Protein 3L07 (pdb70)

Organism: Francisella tularensis subsp. tularensis (strain SCHU S4 / Schu 4) (NCBI:txid177416)

InterPro domains:
  IPR000672 Tetrahydrofolate dehydrogenase/cyclohydrolase [MF_01576] (1-281)
  IPR000672 Tetrahydrofolate dehydrogenase/cyclohydrolase [PR00085] (32-54)
  IPR000672 Tetrahydrofolate dehydrogenase/cyclohydrolase [PR00085] (73-100)
  IPR000672 Tetrahydrofolate dehydrogenase/cyclohydrolase [PR00085] (108-129)
  IPR000672 Tetrahydrofolate dehydrogenase/cyclohydrolase [PR00085] (154-174)
  IPR000672 Tetrahydrofolate dehydrogenase/cyclohydrolase [PR00085] (203-232)
  IPR000672 Tetrahydrofolate dehydrogenase/cyclohydrolase [PR00085] (237-253)
  IPR000672 Tetrahydrofolate dehydrogenase/cyclohydrolase [PR00085] (254-272)
  IPR020630 Tetrahydrofolate dehydrogenase/cyclohydrolase, catalytic domain [PF00763] (4-119)
  IPR020631 Tetrahydrofolate dehydrogenase/cyclohydrolase, NAD(P)-binding domain [PF02882] (139-279)
  IPR020631 Tetrahydrofolate dehydrogenase/cyclohydrolase, NAD(P)-binding domain [cd01080] (114-278)
  IPR020867 Tetrahydrofolate dehydrogenase/cyclohydrolase, conserved site [PS00766] (74-99)
  IPR020867 Tetrahydrofolate dehydrogenase/cyclohydrolase, conserved site [PS00767] (258-266)
  IPR036291 NAD(P)-binding domain superfamily [SSF51735] (121-277)
  IPR046346 Aminoacid dehydrogenase-like, N-terminal domain superfamily [SSF53223] (2-120)

B-factor: mean 20.19, std 7.36, range [2.49, 55.34]

Structure (mmCIF, N/CA/C/O backbone):
data_3L07
#
_entry.id   3L07
#
_cell.length_a   70.299
_cell.length_b   73.385
_cell.length_c   106.916
_cell.angle_alpha   90.000
_cell.angle_beta   90.000
_cell.angle_gamma   90.000
#
_symmetry.space_group_name_H-M   'P 21 21 21'
#
loop_
_entity.id
_entity.type
_entity.pdbx_description
1 polymer 'Bifunctional protein folD'
2 non-polymer 'PHOSPHATE ION'
3 non-polymer IMIDAZOLE
4 non-polymer 1,2-ETHANEDIOL
5 non-polymer 'ACETATE ION'
6 water water
#
loop_
_atom_site.group_PDB
_atom_site.id
_atom_site.type_symbol
_atom_site.label_atom_id
_atom_site.label_alt_id
_atom_site.label_comp_id
_atom_site.label_asym_id
_atom_site.label_entity_id
_atom_site.label_seq_id
_atom_site.pdbx_PDB_ins_code
_atom_site.Cartn_x
_atom_site.Cartn_y
_atom_site.Cartn_z
_atom_site.occupancy
_atom_site.B_iso_or_equiv
_atom_site.auth_seq_id
_atom_site.auth_comp_id
_atom_site.auth_asym_id
_atom_site.auth_atom_id
_atom_site.pdbx_PDB_model_num
ATOM 1 N N . ALA A 1 3 ? 49.974 -29.095 -19.369 1.00 31.80 0 ALA A N 1
ATOM 2 C CA . ALA A 1 3 ? 49.302 -30.091 -20.260 1.00 32.06 0 ALA A CA 1
ATOM 3 C C . ALA A 1 3 ? 48.300 -29.383 -21.235 1.00 31.29 0 ALA A C 1
ATOM 4 O O . ALA A 1 3 ? 47.417 -30.009 -21.821 1.00 31.81 0 ALA A O 1
ATOM 6 N N . MET A 1 4 ? 48.520 -28.093 -21.459 1.00 30.17 1 MET A N 1
ATOM 7 C CA . MET A 1 4 ? 47.562 -27.221 -22.145 1.00 29.59 1 MET A CA 1
ATOM 8 C C . MET A 1 4 ? 47.294 -27.577 -23.610 1.00 27.92 1 MET A C 1
ATOM 9 O O . MET A 1 4 ? 48.235 -27.799 -24.394 1.00 27.58 1 MET A O 1
ATOM 14 N N . ILE A 1 5 ? 46.021 -27.597 -23.997 1.00 25.64 2 ILE A N 1
ATOM 15 C CA . ILE A 1 5 ? 45.638 -27.823 -25.405 1.00 25.16 2 ILE A CA 1
ATOM 16 C C . ILE A 1 5 ? 45.308 -26.516 -26.144 1.00 23.82 2 ILE A C 1
ATOM 17 O O . ILE A 1 5 ? 44.505 -25.703 -25.666 1.00 21.53 2 ILE A O 1
ATOM 22 N N . LEU A 1 6 ? 45.937 -26.335 -27.305 1.00 22.09 3 LEU A N 1
ATOM 23 C CA . LEU A 1 6 ? 45.624 -25.278 -28.223 1.00 21.22 3 LEU A CA 1
ATOM 24 C C . LEU A 1 6 ? 44.445 -25.752 -29.046 1.00 20.84 3 LEU A C 1
ATOM 25 O O . LEU A 1 6 ? 44.570 -26.723 -29.767 1.00 19.78 3 LEU A O 1
ATOM 30 N N . ILE A 1 7 ? 43.316 -25.072 -28.913 1.00 18.71 4 ILE A N 1
ATOM 31 C CA . ILE A 1 7 ? 42.124 -25.367 -29.727 1.00 19.05 4 ILE A CA 1
ATOM 32 C C . ILE A 1 7 ? 42.357 -24.695 -31.077 1.00 19.31 4 ILE A C 1
ATOM 33 O O . ILE A 1 7 ? 42.159 -23.485 -31.254 1.00 20.53 4 ILE A O 1
ATOM 38 N N . ASP A 1 8 ? 42.850 -25.476 -32.013 1.00 18.84 5 ASP A N 1
ATOM 39 C CA . ASP A 1 8 ? 43.393 -24.958 -33.278 1.00 20.08 5 ASP A CA 1
ATOM 40 C C . ASP A 1 8 ? 42.328 -24.943 -34.351 1.00 20.08 5 ASP A C 1
ATOM 41 O O . ASP A 1 8 ? 42.054 -25.958 -34.961 1.00 21.46 5 ASP A O 1
ATOM 46 N N . GLY A 1 9 ? 41.802 -23.769 -34.644 1.00 19.09 6 GLY A N 1
ATOM 47 C CA . GLY A 1 9 ? 40.739 -23.631 -35.657 1.00 18.82 6 GLY A CA 1
ATOM 48 C C . GLY A 1 9 ? 41.188 -23.837 -37.068 1.00 18.98 6 GLY A C 1
ATOM 49 O O . GLY A 1 9 ? 40.434 -24.359 -37.878 1.00 18.99 6 GLY A O 1
ATOM 50 N N . LYS A 1 10 ? 42.426 -23.446 -37.384 1.00 19.20 7 LYS A N 1
ATOM 51 C CA A LYS A 1 10 ? 42.927 -23.628 -38.738 0.60 19.85 7 LYS A CA 1
ATOM 52 C CA B LYS A 1 10 ? 42.962 -23.615 -38.719 0.40 19.27 7 LYS A CA 1
ATOM 53 C C . LYS A 1 10 ? 43.000 -25.102 -39.093 1.00 19.21 7 LYS A C 1
ATOM 54 O O . LYS A 1 10 ? 42.487 -25.505 -40.144 1.00 20.16 7 LYS A O 1
ATOM 65 N N . SER A 1 11 ? 43.595 -25.917 -38.238 1.00 18.64 8 SER A N 1
ATOM 66 C CA . SER A 1 11 ? 43.691 -27.350 -38.544 1.00 18.76 8 SER A CA 1
ATOM 67 C C . SER A 1 11 ? 42.281 -28.002 -38.506 1.00 18.71 8 SER A C 1
ATOM 68 O O . SER A 1 11 ? 41.966 -28.863 -39.319 1.00 17.17 8 SER A O 1
ATOM 71 N N . LEU A 1 12 ? 41.447 -27.596 -37.549 1.00 17.46 9 LEU A N 1
ATOM 72 C CA . LEU A 1 12 ? 40.128 -28.191 -37.440 1.00 17.01 9 LEU A CA 1
ATOM 73 C C . LEU A 1 12 ? 39.292 -27.839 -38.662 1.00 16.13 9 LEU A C 1
ATOM 74 O O . LEU A 1 12 ? 38.569 -28.709 -39.172 1.00 16.69 9 LEU A O 1
ATOM 79 N N . SER A 1 13 ? 39.358 -26.573 -39.119 1.00 15.66 10 SER A N 1
ATOM 80 C CA A SER A 1 13 ? 38.621 -26.136 -40.308 0.60 16.52 10 SER A CA 1
ATOM 81 C CA B SER A 1 13 ? 38.598 -26.151 -40.309 0.40 16.22 10 SER A CA 1
ATOM 82 C C . SER A 1 13 ? 39.008 -26.962 -41.530 1.00 16.41 10 SER A C 1
ATOM 83 O O . SER A 1 13 ? 38.155 -27.381 -42.327 1.00 15.65 10 SER A O 1
ATOM 88 N N . LYS A 1 14 ? 40.292 -27.244 -41.665 1.00 16.57 11 LYS A N 1
ATOM 89 C CA . LYS A 1 14 ? 40.770 -28.005 -42.843 1.00 16.44 11 LYS A CA 1
ATOM 90 C C . LYS A 1 14 ? 40.176 -29.409 -42.871 1.00 16.80 11 LYS A C 1
ATOM 91 O O . LYS A 1 14 ? 39.704 -29.858 -43.908 1.00 14.58 11 LYS A O 1
ATOM 97 N N . ASP A 1 15 ? 40.171 -30.059 -41.707 1.00 16.91 12 ASP A N 1
ATOM 98 C CA . ASP A 1 15 ? 39.640 -31.389 -41.512 1.00 17.26 12 ASP A CA 1
ATOM 99 C C . ASP A 1 15 ? 38.155 -31.364 -41.754 1.00 15.99 12 ASP A C 1
ATOM 100 O O . ASP A 1 15 ? 37.629 -32.211 -42.454 1.00 16.55 12 ASP A O 1
ATOM 105 N N . LEU A 1 16 ? 37.464 -30.398 -41.156 1.00 14.76 13 LEU A N 1
ATOM 106 C CA . LEU A 1 16 ? 36.015 -30.329 -41.353 1.00 14.27 13 LEU A CA 1
ATOM 107 C C . LEU A 1 16 ? 35.618 -30.083 -42.791 1.00 14.48 13 LEU A C 1
ATOM 108 O O . LEU A 1 16 ? 34.590 -30.605 -43.255 1.00 14.59 13 LEU A O 1
ATOM 113 N N . LYS A 1 17 ? 36.407 -29.307 -43.521 1.00 14.02 14 LYS A N 1
ATOM 114 C CA . LYS A 1 17 ? 36.066 -29.075 -44.921 1.00 15.69 14 LYS A CA 1
ATOM 115 C C . LYS A 1 17 ? 36.298 -30.347 -45.765 1.00 16.24 14 LYS A C 1
ATOM 116 O O . LYS A 1 17 ? 35.532 -30.661 -46.689 1.00 15.96 14 LYS A O 1
ATOM 122 N N . GLU A 1 18 ? 37.343 -31.099 -45.447 1.00 16.09 15 GLU A N 1
ATOM 123 C CA . GLU A 1 18 ? 37.542 -32.381 -46.118 1.00 17.58 15 GLU A CA 1
ATOM 124 C C . GLU A 1 18 ? 36.366 -33.351 -45.884 1.00 17.27 15 GLU A C 1
ATOM 125 O O . GLU A 1 18 ? 35.924 -34.011 -46.838 1.00 17.07 15 GLU A O 1
ATOM 131 N N . ARG A 1 19 ? 35.856 -33.401 -44.647 1.00 16.97 16 ARG A N 1
ATOM 132 C CA . ARG A 1 19 ? 34.722 -34.290 -44.285 1.00 18.15 16 ARG A CA 1
ATOM 133 C C . ARG A 1 19 ? 33.476 -33.848 -45.038 1.00 17.59 16 ARG A C 1
ATOM 134 O O . ARG A 1 19 ? 32.789 -34.663 -45.636 1.00 17.29 16 ARG A O 1
ATOM 142 N N . LEU A 1 20 ? 33.229 -32.536 -45.042 1.00 15.73 17 LEU A N 1
ATOM 143 C CA . LEU A 1 20 ? 32.101 -31.959 -45.787 1.00 15.38 17 LEU A CA 1
ATOM 144 C C . LEU A 1 20 ? 32.184 -32.230 -47.294 1.00 14.88 17 LEU A C 1
ATOM 145 O O . LEU A 1 20 ? 31.193 -32.596 -47.898 1.00 15.91 17 LEU A O 1
ATOM 150 N N . ALA A 1 21 ? 33.357 -32.065 -47.881 1.00 14.52 18 ALA A N 1
ATOM 151 C CA . ALA A 1 21 ? 33.520 -32.283 -49.311 1.00 14.72 18 ALA A CA 1
ATOM 152 C C . ALA A 1 21 ? 33.080 -33.720 -49.675 1.00 15.36 18 ALA A C 1
ATOM 153 O O . ALA A 1 21 ? 32.419 -33.944 -50.706 1.00 16.05 18 ALA A O 1
ATOM 155 N N . THR A 1 22 ? 33.394 -34.690 -48.825 1.00 15.17 19 THR A N 1
ATOM 156 C CA . THR A 1 22 ? 32.981 -36.051 -49.098 1.00 16.44 19 THR A CA 1
ATOM 157 C C . THR A 1 22 ? 31.470 -36.213 -48.973 1.00 16.18 19 THR A C 1
ATOM 158 O O . THR A 1 22 ? 30.871 -36.897 -49.806 1.00 16.94 19 THR A O 1
ATOM 162 N N . GLN A 1 23 ? 30.886 -35.626 -47.927 1.00 15.16 20 GLN A N 1
ATOM 163 C CA . GLN A 1 23 ? 29.436 -35.666 -47.701 1.00 16.53 20 GLN A CA 1
ATOM 164 C C . GLN A 1 23 ? 28.672 -35.036 -48.879 1.00 15.72 20 GLN A C 1
ATOM 165 O O . GLN A 1 23 ? 27.650 -35.577 -49.333 1.00 15.72 20 GLN A O 1
ATOM 171 N N . VAL A 1 24 ? 29.190 -33.920 -49.382 1.00 14.26 21 VAL A N 1
ATOM 172 C CA . VAL A 1 24 ? 28.564 -33.218 -50.494 1.00 15.04 21 VAL A CA 1
ATOM 173 C C . VAL A 1 24 ? 28.630 -34.061 -51.775 1.00 15.04 21 VAL A C 1
ATOM 174 O O . VAL A 1 24 ? 27.665 -34.124 -52.535 1.00 14.36 21 VAL A O 1
ATOM 178 N N . GLN A 1 25 ? 29.756 -34.707 -51.996 1.00 15.95 22 GLN A N 1
ATOM 179 C CA . GLN A 1 25 ? 29.889 -35.609 -53.133 1.00 17.01 22 GLN A CA 1
ATOM 180 C C . GLN A 1 25 ? 28.936 -36.792 -52.981 1.00 17.63 22 GLN A C 1
ATOM 181 O O . GLN A 1 25 ? 28.225 -37.107 -53.903 1.00 16.72 22 GLN A O 1
ATOM 187 N N . GLU A 1 26 ? 28.834 -37.383 -51.792 1.00 18.70 23 GLU A N 1
ATOM 188 C CA . GLU A 1 26 ? 27.908 -38.519 -51.628 1.00 19.67 23 GLU A CA 1
ATOM 189 C C . GLU A 1 26 ? 26.484 -38.076 -51.937 1.00 19.91 23 GLU A C 1
ATOM 190 O O . GLU A 1 26 ? 25.752 -38.769 -52.663 1.00 17.36 23 GLU A O 1
ATOM 196 N N . TYR A 1 27 ? 26.102 -36.890 -51.434 1.00 19.45 24 TYR A N 1
ATOM 197 C CA . TYR A 1 27 ? 24.735 -36.388 -51.629 1.00 20.40 24 TYR A CA 1
ATOM 198 C C . TYR A 1 27 ? 24.421 -36.164 -53.104 1.00 19.97 24 TYR A C 1
ATOM 199 O O . TYR A 1 27 ? 23.321 -36.520 -53.588 1.00 20.59 24 TYR A O 1
ATOM 208 N N . LYS A 1 28 ? 25.390 -35.614 -53.813 1.00 18.06 25 LYS A N 1
ATOM 209 C CA . LYS A 1 28 ? 25.267 -35.381 -55.232 1.00 18.52 25 LYS A CA 1
ATOM 210 C C . LYS A 1 28 ? 25.128 -36.700 -56.019 1.00 17.64 25 LYS A C 1
ATOM 211 O O . LYS A 1 28 ? 24.399 -36.752 -56.977 1.00 17.12 25 LYS A O 1
ATOM 217 N N . HIS A 1 29 ? 25.830 -37.742 -55.588 1.00 16.03 26 HIS A N 1
ATOM 218 C CA . HIS A 1 29 ? 25.712 -39.055 -56.227 1.00 17.60 26 HIS A CA 1
ATOM 219 C C . HIS A 1 29 ? 24.336 -39.616 -56.118 1.00 18.43 26 HIS A C 1
ATOM 220 O O . HIS A 1 29 ? 23.854 -40.247 -57.025 1.00 17.64 26 HIS A O 1
ATOM 227 N N . HIS A 1 30 ? 23.690 -39.375 -54.997 1.00 19.65 27 HIS A N 1
ATOM 228 C CA . HIS A 1 30 ? 22.430 -40.011 -54.753 1.00 20.95 27 HIS A CA 1
ATOM 229 C C . HIS A 1 30 ? 21.315 -39.184 -55.330 1.00 21.54 27 HIS A C 1
ATOM 230 O O . HIS A 1 30 ? 20.370 -39.755 -55.832 1.00 22.81 27 HIS A O 1
ATOM 237 N N . THR A 1 31 ? 21.455 -37.861 -55.338 1.00 20.97 28 THR A N 1
ATOM 238 C CA . THR A 1 31 ? 20.352 -36.962 -55.692 1.00 21.06 28 THR A CA 1
ATOM 239 C C . THR A 1 31 ? 20.580 -36.065 -56.901 1.00 20.92 28 THR A C 1
ATOM 240 O O . THR A 1 31 ? 19.656 -35.381 -57.348 1.00 21.17 28 THR A O 1
ATOM 244 N N . ALA A 1 32 ? 21.805 -36.048 -57.415 1.00 20.55 29 ALA A N 1
ATOM 245 C CA . ALA A 1 32 ? 22.205 -35.107 -58.465 1.00 22.08 29 ALA A CA 1
ATOM 246 C C . ALA A 1 32 ? 22.098 -33.617 -58.045 1.00 22.39 29 ALA A C 1
ATOM 247 O O . ALA A 1 32 ? 22.218 -32.721 -58.908 1.00 22.59 29 ALA A O 1
ATOM 249 N N . ILE A 1 33 ? 21.917 -33.356 -56.738 1.00 22.74 30 ILE A N 1
ATOM 250 C CA . ILE A 1 33 ? 21.851 -31.967 -56.231 1.00 22.63 30 ILE A CA 1
ATOM 251 C C . ILE A 1 33 ? 23.217 -31.563 -55.672 1.00 21.77 30 ILE A C 1
ATOM 252 O O . ILE A 1 33 ? 23.840 -32.315 -54.867 1.00 20.50 30 ILE A O 1
ATOM 257 N N . THR A 1 34 ? 23.676 -30.402 -56.131 1.00 19.64 31 THR A N 1
ATOM 258 C CA . THR A 1 34 ? 24.856 -29.752 -55.594 1.00 20.34 31 THR A CA 1
ATOM 259 C C . THR A 1 34 ? 24.393 -28.472 -54.827 1.00 18.42 31 THR A C 1
ATOM 260 O O . THR A 1 34 ? 23.686 -27.635 -55.386 1.00 18.54 31 THR A O 1
ATOM 264 N N . PRO A 1 35 ? 24.762 -28.341 -53.549 1.00 18.11 32 PRO A N 1
ATOM 265 C CA . PRO A 1 35 ? 24.272 -27.104 -52.870 1.00 17.06 32 PRO A CA 1
ATOM 266 C C . PRO A 1 35 ? 24.691 -25.794 -53.560 1.00 16.96 32 PRO A C 1
ATOM 267 O O . PRO A 1 35 ? 25.797 -25.701 -54.096 1.00 16.61 32 PRO A O 1
ATOM 271 N N . LYS A 1 36 ? 23.820 -24.784 -53.532 1.00 17.20 33 LYS A N 1
ATOM 272 C CA . LYS A 1 36 ? 24.117 -23.452 -54.065 1.00 17.11 33 LYS A CA 1
ATOM 273 C C . LYS A 1 36 ? 23.855 -22.323 -53.069 1.00 17.04 33 LYS A C 1
ATOM 274 O O . LYS A 1 36 ? 22.730 -22.148 -52.553 1.00 18.12 33 LYS A O 1
ATOM 280 N N . LEU A 1 37 ? 24.912 -21.575 -52.817 1.00 17.50 34 LEU A N 1
ATOM 281 C CA . LEU A 1 37 ? 24.887 -20.334 -52.027 1.00 16.47 34 LEU A CA 1
ATOM 282 C C . LEU A 1 37 ? 24.894 -19.096 -52.919 1.00 16.59 34 LEU A C 1
ATOM 283 O O . LEU A 1 37 ? 25.805 -18.933 -53.766 1.00 15.11 34 LEU A O 1
ATOM 288 N N . VAL A 1 38 ? 23.912 -18.209 -52.709 1.00 16.50 35 VAL A N 1
ATOM 289 C CA . VAL A 1 38 ? 23.945 -16.853 -53.299 1.00 16.13 35 VAL A CA 1
ATOM 290 C C . VAL A 1 38 ? 24.295 -15.803 -52.234 1.00 16.64 35 VAL A C 1
ATOM 291 O O . VAL A 1 38 ? 23.617 -15.694 -51.199 1.00 15.60 35 VAL A O 1
ATOM 295 N N . ALA A 1 39 ? 25.368 -15.069 -52.480 1.00 15.69 36 ALA A N 1
ATOM 296 C CA . ALA A 1 39 ? 25.814 -13.948 -51.623 1.00 16.64 36 ALA A CA 1
ATOM 297 C C . ALA A 1 39 ? 25.617 -12.583 -52.300 1.00 17.01 36 ALA A C 1
ATOM 298 O O . ALA A 1 39 ? 26.118 -12.387 -53.418 1.00 18.41 36 ALA A O 1
ATOM 300 N N . ILE A 1 40 ? 24.935 -11.663 -51.605 1.00 16.67 37 ILE A N 1
ATOM 301 C CA . ILE A 1 40 ? 24.706 -10.273 -52.054 1.00 16.40 37 ILE A CA 1
ATOM 302 C C . ILE A 1 40 ? 25.654 -9.325 -51.300 1.00 17.27 37 ILE A C 1
ATOM 303 O O . ILE A 1 40 ? 25.725 -9.390 -50.076 1.00 17.81 37 ILE A O 1
ATOM 308 N N . ILE A 1 41 ? 26.363 -8.469 -52.050 1.00 16.75 38 ILE A N 1
ATOM 309 C CA . ILE A 1 41 ? 27.206 -7.408 -51.492 1.00 16.33 38 ILE A CA 1
ATOM 310 C C . ILE A 1 41 ? 26.724 -6.067 -52.087 1.00 16.57 38 ILE A C 1
ATOM 311 O O . ILE A 1 41 ? 26.544 -5.955 -53.284 1.00 16.10 38 ILE A O 1
ATOM 316 N N . VAL A 1 42 ? 26.426 -5.103 -51.206 1.00 16.33 39 VAL A N 1
ATOM 317 C CA . VAL A 1 42 ? 25.952 -3.782 -51.581 1.00 16.00 39 VAL A CA 1
ATOM 318 C C . VAL A 1 42 ? 27.166 -2.852 -51.380 1.00 17.30 39 VAL A C 1
ATOM 319 O O . VAL A 1 42 ? 27.691 -2.706 -50.274 1.00 15.65 39 VAL A O 1
ATOM 323 N N . GLY A 1 43 ? 27.628 -2.254 -52.467 1.00 18.75 40 GLY A N 1
ATOM 324 C CA . GLY A 1 43 ? 28.732 -1.309 -52.406 1.00 20.30 40 GLY A CA 1
ATOM 325 C C . GLY A 1 43 ? 30.079 -1.952 -52.534 1.00 22.22 40 GLY A C 1
ATOM 326 O O . GLY A 1 43 ? 30.189 -3.066 -53.030 1.00 23.27 40 GLY A O 1
ATOM 327 N N . ASN A 1 44 ? 31.102 -1.264 -52.037 1.00 24.06 41 ASN A N 1
ATOM 328 C CA A ASN A 1 44 ? 32.493 -1.602 -52.320 0.60 25.27 41 ASN A CA 1
ATOM 329 C CA B ASN A 1 44 ? 32.491 -1.635 -52.314 0.40 25.04 41 ASN A CA 1
ATOM 330 C C . ASN A 1 44 ? 33.406 -1.601 -51.076 1.00 25.64 41 ASN A C 1
ATOM 331 O O . ASN A 1 44 ? 34.620 -1.418 -51.185 1.00 26.39 41 ASN A O 1
ATOM 340 N N . ASP A 1 45 ? 32.847 -1.798 -49.891 1.00 26.06 42 ASP A N 1
ATOM 341 C CA . ASP A 1 45 ? 33.699 -1.841 -48.697 1.00 26.33 42 ASP A CA 1
ATOM 342 C C . ASP A 1 45 ? 34.801 -2.919 -48.922 1.00 26.50 42 ASP A C 1
ATOM 343 O O . ASP A 1 45 ? 34.502 -4.080 -49.179 1.00 24.37 42 ASP A O 1
ATOM 348 N N . PRO A 1 46 ? 36.094 -2.533 -48.863 1.00 27.28 43 PRO A N 1
ATOM 349 C CA . PRO A 1 46 ? 37.108 -3.556 -49.226 1.00 27.51 43 PRO A CA 1
ATOM 350 C C . PRO A 1 46 ? 37.125 -4.801 -48.285 1.00 27.68 43 PRO A C 1
ATOM 351 O O . PRO A 1 46 ? 37.412 -5.931 -48.744 1.00 27.95 43 PRO A O 1
ATOM 355 N N . ALA A 1 47 ? 36.800 -4.605 -47.010 1.00 26.85 44 ALA A N 1
ATOM 356 C CA . ALA A 1 47 ? 36.785 -5.711 -46.055 1.00 27.08 44 ALA A CA 1
ATOM 357 C C . ALA A 1 47 ? 35.634 -6.656 -46.419 1.00 27.13 44 ALA A C 1
ATOM 358 O O . ALA A 1 47 ? 35.801 -7.893 -46.407 1.00 27.10 44 ALA A O 1
ATOM 360 N N . SER A 1 48 ? 34.479 -6.068 -46.753 1.00 25.36 45 SER A N 1
ATOM 361 C CA . SER A 1 48 ? 33.326 -6.842 -47.218 1.00 25.33 45 SER A CA 1
ATOM 362 C C . SER A 1 48 ? 33.662 -7.629 -48.460 1.00 24.60 45 SER A C 1
ATOM 363 O O . SER A 1 48 ? 33.228 -8.765 -48.625 1.00 24.21 45 SER A O 1
ATOM 366 N N . LYS A 1 49 ? 34.412 -7.021 -49.366 1.00 24.56 46 LYS A N 1
ATOM 367 C CA . LYS A 1 49 ? 34.780 -7.716 -50.581 1.00 24.32 46 LYS A CA 1
ATOM 368 C C . LYS A 1 49 ? 35.711 -8.910 -50.318 1.00 23.45 46 LYS A C 1
ATOM 369 O O . LYS A 1 49 ? 35.586 -9.972 -50.928 1.00 22.22 46 LYS A O 1
ATOM 375 N N . THR A 1 50 ? 36.610 -8.731 -49.365 1.00 23.28 47 THR A N 1
ATOM 376 C CA . THR A 1 50 ? 37.535 -9.768 -48.978 1.00 24.28 47 THR A CA 1
ATOM 377 C C . THR A 1 50 ? 36.780 -10.946 -48.325 1.00 22.94 47 THR A C 1
ATOM 378 O O . THR A 1 50 ? 37.038 -12.109 -48.640 1.00 22.72 47 THR A O 1
ATOM 382 N N . TYR A 1 51 ? 35.821 -10.637 -47.471 1.00 23.49 48 TYR A N 1
ATOM 383 C CA . TYR A 1 51 ? 35.024 -11.668 -46.828 1.00 23.61 48 TYR A CA 1
ATOM 384 C C . TYR A 1 51 ? 34.235 -12.476 -47.842 1.00 22.50 48 TYR A C 1
ATOM 385 O O . TYR A 1 51 ? 34.127 -13.674 -47.725 1.00 20.61 48 TYR A O 1
ATOM 394 N N . VAL A 1 52 ? 33.607 -11.787 -48.783 1.00 22.18 49 VAL A N 1
ATOM 395 C CA . VAL A 1 52 ? 32.822 -12.478 -49.773 1.00 21.98 49 VAL A CA 1
ATOM 396 C C . VAL A 1 52 ? 33.746 -13.336 -50.639 1.00 21.68 49 VAL A C 1
ATOM 397 O O . VAL A 1 52 ? 33.392 -14.466 -50.961 1.00 20.20 49 VAL A O 1
ATOM 401 N N . ALA A 1 53 ? 34.943 -12.845 -50.948 1.00 19.73 50 ALA A N 1
ATOM 402 C CA . ALA A 1 53 ? 35.870 -13.639 -51.742 1.00 19.82 50 ALA A CA 1
ATOM 403 C C . ALA A 1 53 ? 36.291 -14.895 -50.962 1.00 20.08 50 ALA A C 1
ATOM 404 O O . ALA A 1 53 ? 36.408 -15.973 -51.547 1.00 19.19 50 ALA A O 1
ATOM 406 N N . SER A 1 54 ? 36.521 -14.757 -49.658 1.00 20.04 51 SER A N 1
ATOM 407 C CA . SER A 1 54 ? 36.816 -15.924 -48.841 1.00 20.44 51 SER A CA 1
ATOM 408 C C . SER A 1 54 ? 35.645 -16.905 -48.815 1.00 19.14 51 SER A C 1
ATOM 409 O O . SER A 1 54 ? 35.869 -18.106 -48.844 1.00 17.78 51 SER A O 1
ATOM 412 N N . LYS A 1 55 ? 34.402 -16.434 -48.818 1.00 17.87 52 LYS A N 1
ATOM 413 C CA . LYS A 1 55 ? 33.276 -17.398 -48.796 1.00 17.47 52 LYS A CA 1
ATOM 414 C C . LYS A 1 55 ? 33.160 -18.178 -50.147 1.00 17.12 52 LYS A C 1
ATOM 415 O O . LYS A 1 55 ? 32.855 -19.350 -50.159 1.00 16.19 52 LYS A O 1
ATOM 421 N N . GLU A 1 56 ? 33.446 -17.523 -51.259 1.00 17.65 53 GLU A N 1
ATOM 422 C CA . GLU A 1 56 ? 33.459 -18.201 -52.570 1.00 18.74 53 GLU A CA 1
ATOM 423 C C . GLU A 1 56 ? 34.560 -19.227 -52.651 1.00 18.44 53 GLU A C 1
ATOM 424 O O . GLU A 1 56 ? 34.368 -20.312 -53.203 1.00 19.23 53 GLU A O 1
ATOM 430 N N . LYS A 1 57 ? 35.732 -18.866 -52.143 1.00 17.59 54 LYS A N 1
ATOM 431 C CA . LYS A 1 57 ? 36.854 -19.816 -52.169 1.00 19.05 54 LYS A CA 1
ATOM 432 C C . LYS A 1 57 ? 36.515 -21.076 -51.365 1.00 17.54 54 LYS A C 1
ATOM 433 O O . LYS A 1 57 ? 36.719 -22.204 -51.823 1.00 15.80 54 LYS A O 1
ATOM 439 N N . ALA A 1 58 ? 35.963 -20.853 -50.171 1.00 16.51 55 ALA A N 1
ATOM 440 C CA . ALA A 1 58 ? 35.605 -21.936 -49.291 1.00 16.35 55 ALA A CA 1
ATOM 441 C C . ALA A 1 58 ? 34.535 -22.832 -49.926 1.00 15.54 55 ALA A C 1
ATOM 442 O O . ALA A 1 58 ? 34.617 -24.037 -49.792 1.00 14.43 55 ALA A O 1
ATOM 444 N N . CYS A 1 59 ? 33.530 -22.249 -50.589 1.00 15.50 56 CYS A N 1
ATOM 445 C CA . CYS A 1 59 ? 32.547 -23.062 -51.324 1.00 14.59 56 CYS A CA 1
ATOM 446 C C . CYS A 1 59 ? 33.260 -23.972 -52.365 1.00 16.25 56 CYS A C 1
ATOM 447 O O . CYS A 1 59 ? 32.988 -25.182 -52.454 1.00 13.79 56 CYS A O 1
ATOM 450 N N . ALA A 1 60 ? 34.158 -23.374 -53.132 1.00 16.42 57 ALA A N 1
ATOM 451 C CA . ALA A 1 60 ? 34.846 -24.124 -54.219 1.00 17.73 57 ALA A CA 1
ATOM 452 C C . ALA A 1 60 ? 35.664 -25.271 -53.659 1.00 18.40 57 ALA A C 1
ATOM 453 O O . ALA A 1 60 ? 35.759 -26.320 -54.285 1.00 19.35 57 ALA A O 1
ATOM 455 N N . GLN A 1 61 ? 36.232 -25.078 -52.477 1.00 18.98 58 GLN A N 1
ATOM 456 C CA . GLN A 1 61 ? 37.020 -26.093 -51.805 1.00 19.71 58 GLN A CA 1
ATOM 457 C C . GLN A 1 61 ? 36.208 -27.300 -51.435 1.00 19.01 58 GLN A C 1
ATOM 458 O O . GLN A 1 61 ? 36.779 -28.384 -51.428 1.00 19.66 58 GLN A O 1
ATOM 464 N N . VAL A 1 62 ? 34.912 -27.140 -51.132 1.00 16.61 59 VAL A N 1
ATOM 465 C CA . VAL A 1 62 ? 34.114 -28.303 -50.752 1.00 15.66 59 VAL A CA 1
ATOM 466 C C . VAL A 1 62 ? 33.096 -28.779 -51.808 1.00 15.26 59 VAL A C 1
ATOM 467 O O . VAL A 1 62 ? 32.278 -29.642 -51.519 1.00 16.45 59 VAL A O 1
ATOM 471 N N . GLY A 1 63 ? 33.113 -28.183 -52.993 1.00 15.95 60 GLY A N 1
ATOM 472 C CA . GLY A 1 63 ? 32.218 -28.560 -54.083 1.00 15.93 60 GLY A CA 1
ATOM 473 C C . GLY A 1 63 ? 30.825 -27.974 -54.039 1.00 15.64 60 GLY A C 1
ATOM 474 O O . GLY A 1 63 ? 29.890 -28.530 -54.613 1.00 15.35 60 GLY A O 1
ATOM 475 N N . ILE A 1 64 ? 30.667 -26.869 -53.327 1.00 15.52 61 ILE A N 1
ATOM 476 C CA . ILE A 1 64 ? 29.418 -26.148 -53.273 1.00 15.56 61 ILE A CA 1
ATOM 477 C C . ILE A 1 64 ? 29.461 -25.031 -54.306 1.00 15.92 61 ILE A C 1
ATOM 478 O O . ILE A 1 64 ? 30.475 -24.397 -54.462 1.00 16.25 61 ILE A O 1
ATOM 483 N N . ASP A 1 65 ? 28.352 -24.837 -55.026 1.00 16.77 62 ASP A N 1
ATOM 484 C CA . ASP A 1 65 ? 28.240 -23.775 -55.981 1.00 18.61 62 ASP A CA 1
ATOM 485 C C . ASP A 1 65 ? 27.977 -22.461 -55.283 1.00 18.27 62 ASP A C 1
ATOM 486 O O . ASP A 1 65 ? 27.256 -22.412 -54.273 1.00 16.62 62 ASP A O 1
ATOM 491 N N . SER A 1 66 ? 28.589 -21.398 -55.796 1.00 17.97 63 SER A N 1
ATOM 492 C CA . SER A 1 66 ? 28.337 -20.072 -55.249 1.00 19.04 63 SER A CA 1
ATOM 493 C C . SER A 1 66 ? 28.099 -19.051 -56.367 1.00 19.37 63 SER A C 1
ATOM 494 O O . SER A 1 66 ? 28.600 -19.218 -57.500 1.00 18.32 63 SER A O 1
ATOM 497 N N . GLN A 1 67 ? 27.299 -18.038 -56.068 1.00 17.01 64 GLN A N 1
ATOM 498 C CA . GLN A 1 67 ? 27.114 -16.918 -56.987 1.00 17.82 64 GLN A CA 1
ATOM 499 C C . GLN A 1 67 ? 27.080 -15.647 -56.127 1.00 17.55 64 GLN A C 1
ATOM 500 O O . GLN A 1 67 ? 26.454 -15.639 -55.044 1.00 17.30 64 GLN A O 1
ATOM 506 N N . VAL A 1 68 ? 27.855 -14.640 -56.551 1.00 16.56 65 VAL A N 1
ATOM 507 C CA . VAL A 1 68 ? 27.896 -13.327 -55.916 1.00 15.75 65 VAL A CA 1
ATOM 508 C C . VAL A 1 68 ? 27.164 -12.279 -56.751 1.00 16.22 65 VAL A C 1
ATOM 509 O O . VAL A 1 68 ? 27.464 -12.117 -57.945 1.00 15.80 65 VAL A O 1
ATOM 513 N N . ILE A 1 69 ? 26.211 -11.568 -56.136 1.00 15.99 66 ILE A N 1
ATOM 514 C CA . ILE A 1 69 ? 25.484 -10.468 -56.846 1.00 16.30 66 ILE A CA 1
ATOM 515 C C . ILE A 1 69 ? 25.939 -9.172 -56.223 1.00 16.39 66 ILE A C 1
ATOM 516 O O . ILE A 1 69 ? 25.725 -8.981 -55.040 1.00 14.67 66 ILE A O 1
ATOM 521 N N . THR A 1 70 ? 26.619 -8.315 -56.991 1.00 16.79 67 THR A N 1
ATOM 522 C CA A THR A 1 70 ? 27.159 -7.059 -56.482 0.60 17.75 67 THR A CA 1
ATOM 523 C CA B THR A 1 70 ? 27.157 -7.053 -56.459 0.40 16.94 67 THR A CA 1
ATOM 524 C C . THR A 1 70 ? 26.204 -5.916 -56.839 1.00 17.99 67 THR A C 1
ATOM 525 O O . THR A 1 70 ? 25.922 -5.715 -57.980 1.00 18.33 67 THR A O 1
ATOM 532 N N . LEU A 1 71 ? 25.694 -5.182 -55.868 1.00 18.12 68 LEU A N 1
ATOM 533 C CA . LEU A 1 71 ? 24.800 -4.053 -56.177 1.00 18.34 68 LEU A CA 1
ATOM 534 C C . LEU A 1 71 ? 25.566 -2.801 -55.769 1.00 18.03 68 LEU A C 1
ATOM 535 O O . LEU A 1 71 ? 26.413 -2.868 -54.856 1.00 18.65 68 LEU A O 1
ATOM 540 N N . PRO A 1 72 ? 25.252 -1.671 -56.394 1.00 17.16 69 PRO A N 1
ATOM 541 C CA . PRO A 1 72 ? 25.905 -0.418 -56.034 1.00 16.32 69 PRO A CA 1
ATOM 542 C C . PRO A 1 72 ? 25.470 0.116 -54.681 1.00 15.23 69 PRO A C 1
ATOM 543 O O . PRO A 1 72 ? 24.388 -0.212 -54.166 1.00 13.82 69 PRO A O 1
ATOM 547 N N . GLU A 1 73 ? 26.296 0.981 -54.144 1.00 15.06 70 GLU A N 1
ATOM 548 C CA . GLU A 1 73 ? 26.078 1.505 -52.789 1.00 17.86 70 GLU A CA 1
ATOM 549 C C . GLU A 1 73 ? 24.735 2.212 -52.544 1.00 16.27 70 GLU A C 1
ATOM 550 O O . GLU A 1 73 ? 24.215 2.132 -51.483 1.00 18.10 70 GLU A O 1
ATOM 556 N N . HIS A 1 74 ? 24.185 2.914 -53.521 1.00 16.11 71 HIS A N 1
ATOM 557 C CA . HIS A 1 74 ? 22.919 3.653 -53.331 1.00 16.47 71 HIS A CA 1
ATOM 558 C C . HIS A 1 74 ? 21.640 2.806 -53.532 1.00 16.53 71 HIS A C 1
ATOM 559 O O . HIS A 1 74 ? 20.518 3.341 -53.462 1.00 17.68 71 HIS A O 1
ATOM 566 N N . THR A 1 75 ? 21.801 1.521 -53.809 1.00 16.00 72 THR A N 1
ATOM 567 C CA . THR A 1 75 ? 20.679 0.575 -53.860 1.00 15.12 72 THR A CA 1
ATOM 568 C C . THR A 1 75 ? 19.724 0.835 -52.687 1.00 16.34 72 THR A C 1
ATOM 569 O O . THR A 1 75 ? 20.155 1.045 -51.548 1.00 14.89 72 THR A O 1
ATOM 573 N N . THR A 1 76 ? 18.426 0.873 -52.981 1.00 16.30 73 THR A N 1
ATOM 574 C CA . THR A 1 76 ? 17.444 1.142 -51.961 1.00 17.14 73 THR A CA 1
ATOM 575 C C . THR A 1 76 ? 17.085 -0.166 -51.246 1.00 17.55 73 THR A C 1
ATOM 576 O O . THR A 1 76 ? 17.233 -1.297 -51.801 1.00 17.74 73 THR A O 1
ATOM 580 N N . GLU A 1 77 ? 16.636 -0.009 -50.010 1.00 17.03 74 GLU A N 1
ATOM 581 C CA . GLU A 1 77 ? 16.091 -1.119 -49.264 1.00 18.52 74 GLU A CA 1
ATOM 582 C C . GLU A 1 77 ? 15.010 -1.876 -50.067 1.00 18.22 74 GLU A C 1
ATOM 583 O O . GLU A 1 77 ? 15.045 -3.115 -50.093 1.00 16.32 74 GLU A O 1
ATOM 589 N N . SER A 1 78 ? 14.115 -1.162 -50.761 1.00 18.80 75 SER A N 1
ATOM 590 C CA . SER A 1 78 ? 13.094 -1.835 -51.573 1.00 19.69 75 SER A CA 1
ATOM 591 C C . SER A 1 78 ? 13.707 -2.654 -52.726 1.00 19.08 75 SER A C 1
ATOM 592 O O . SER A 1 78 ? 13.209 -3.723 -53.076 1.00 17.76 75 SER A O 1
ATOM 595 N N . GLU A 1 79 ? 14.775 -2.142 -53.325 1.00 18.13 76 GLU A N 1
ATOM 596 C CA . GLU A 1 79 ? 15.415 -2.832 -54.427 1.00 18.17 76 GLU A CA 1
ATOM 597 C C . GLU A 1 79 ? 16.059 -4.099 -53.906 1.00 17.19 76 GLU A C 1
ATOM 598 O O . GLU A 1 79 ? 16.022 -5.164 -54.559 1.00 15.29 76 GLU A O 1
ATOM 604 N N . LEU A 1 80 ? 16.644 -4.014 -52.713 1.00 17.11 77 LEU A N 1
ATOM 605 C CA . LEU A 1 80 ? 17.307 -5.188 -52.151 1.00 17.01 77 LEU A CA 1
ATOM 606 C C . LEU A 1 80 ? 16.250 -6.241 -51.742 1.00 17.15 77 LEU A C 1
ATOM 607 O O . LEU A 1 80 ? 16.436 -7.424 -51.962 1.00 18.34 77 LEU A O 1
ATOM 612 N N . LEU A 1 81 ? 15.143 -5.804 -51.151 1.00 18.08 78 LEU A N 1
ATOM 613 C CA . LEU A 1 81 ? 14.066 -6.728 -50.792 1.00 18.76 78 LEU A CA 1
ATOM 614 C C . LEU A 1 81 ? 13.423 -7.430 -52.020 1.00 19.06 78 LEU A C 1
ATOM 615 O O . LEU A 1 81 ? 13.011 -8.594 -51.889 1.00 18.83 78 LEU A O 1
ATOM 620 N N . GLU A 1 82 ? 13.340 -6.743 -53.179 1.00 19.67 79 GLU A N 1
ATOM 621 C CA A GLU A 1 82 ? 12.859 -7.342 -54.447 0.60 19.88 79 GLU A CA 1
ATOM 622 C CA B GLU A 1 82 ? 12.823 -7.373 -54.424 0.40 19.29 79 GLU A CA 1
ATOM 623 C C . GLU A 1 82 ? 13.740 -8.515 -54.849 1.00 19.65 79 GLU A C 1
ATOM 624 O O . GLU A 1 82 ? 13.271 -9.618 -55.211 1.00 18.83 79 GLU A O 1
ATOM 635 N N . LEU A 1 83 ? 15.037 -8.267 -54.823 1.00 18.79 80 LEU A N 1
ATOM 636 C CA . LEU A 1 83 ? 15.959 -9.285 -55.226 1.00 18.31 80 LEU A CA 1
ATOM 637 C C . LEU A 1 83 ? 15.864 -10.466 -54.263 1.00 18.30 80 LEU A C 1
ATOM 638 O O . LEU A 1 83 ? 15.942 -11.635 -54.700 1.00 19.61 80 LEU A O 1
ATOM 643 N N . ILE A 1 84 ? 15.703 -10.179 -52.962 1.00 18.24 81 ILE A N 1
ATOM 644 C CA . ILE A 1 84 ? 15.675 -11.285 -51.966 1.00 18.51 81 ILE A CA 1
ATOM 645 C C . ILE A 1 84 ? 14.432 -12.142 -52.233 1.00 18.18 81 ILE A C 1
ATOM 646 O O . ILE A 1 84 ? 14.479 -13.361 -52.227 1.00 16.47 81 ILE A O 1
ATOM 651 N N . ASP A 1 85 ? 13.330 -11.484 -52.530 1.00 20.09 82 ASP A N 1
ATOM 652 C CA . ASP A 1 85 ? 12.105 -12.202 -52.863 1.00 21.55 82 ASP A CA 1
ATOM 653 C C . ASP A 1 85 ? 12.281 -13.129 -54.061 1.00 21.29 82 ASP A C 1
ATOM 654 O O . ASP A 1 85 ? 11.784 -14.248 -54.074 1.00 22.21 82 ASP A O 1
ATOM 659 N N . GLN A 1 86 ? 12.999 -12.675 -55.075 1.00 21.99 83 GLN A N 1
ATOM 660 C CA . GLN A 1 86 ? 13.258 -13.503 -56.232 1.00 22.05 83 GLN A CA 1
ATOM 661 C C . GLN A 1 86 ? 14.047 -14.744 -55.809 1.00 20.75 83 GLN A C 1
ATOM 662 O O . GLN A 1 86 ? 13.720 -15.887 -56.153 1.00 19.75 83 GLN A O 1
ATOM 668 N N . LEU A 1 87 ? 15.099 -14.521 -55.053 1.00 18.51 84 LEU A N 1
ATOM 669 C CA . LEU A 1 87 ? 15.936 -15.650 -54.662 1.00 18.15 84 LEU A CA 1
ATOM 670 C C . LEU A 1 87 ? 15.201 -16.621 -53.749 1.00 18.15 84 LEU A C 1
ATOM 671 O O . LEU A 1 87 ? 15.392 -17.829 -53.868 1.00 18.13 84 LEU A O 1
ATOM 676 N N . ASN A 1 88 ? 14.351 -16.103 -52.844 1.00 19.29 85 ASN A N 1
ATOM 677 C CA . ASN A 1 88 ? 13.522 -16.977 -51.988 1.00 19.71 85 ASN A CA 1
ATOM 678 C C . ASN A 1 88 ? 12.742 -18.009 -52.764 1.00 20.68 85 ASN A C 1
ATOM 679 O O . ASN A 1 88 ? 12.590 -19.161 -52.340 1.00 20.89 85 ASN A O 1
ATOM 684 N N . ASN A 1 89 ? 12.222 -17.536 -53.891 1.00 21.10 86 ASN A N 1
ATOM 685 C CA . ASN A 1 89 ? 11.358 -18.294 -54.757 1.00 22.76 86 ASN A CA 1
ATOM 686 C C . ASN A 1 89 ? 12.091 -18.955 -55.938 1.00 22.29 86 ASN A C 1
ATOM 687 O O . ASN A 1 89 ? 11.449 -19.572 -56.809 1.00 22.63 86 ASN A O 1
ATOM 692 N N . ASP A 1 90 ? 13.419 -18.839 -55.995 1.00 21.91 87 ASP A N 1
ATOM 693 C CA . ASP A 1 90 ? 14.207 -19.610 -56.978 1.00 20.86 87 ASP A CA 1
ATOM 694 C C . ASP A 1 90 ? 14.699 -20.936 -56.397 1.00 21.41 87 ASP A C 1
ATOM 695 O O . ASP A 1 90 ? 15.557 -20.984 -55.464 1.00 18.90 87 ASP A O 1
ATOM 700 N N . SER A 1 91 ? 14.210 -22.038 -56.948 1.00 21.17 88 SER A N 1
ATOM 701 C CA . SER A 1 91 ? 14.551 -23.337 -56.360 1.00 22.16 88 SER A CA 1
ATOM 702 C C . SER A 1 91 ? 15.952 -23.853 -56.713 1.00 21.61 88 SER A C 1
ATOM 703 O O . SER A 1 91 ? 16.408 -24.862 -56.144 1.00 20.48 88 SER A O 1
ATOM 706 N N . SER A 1 92 ? 16.655 -23.166 -57.612 1.00 21.22 89 SER A N 1
ATOM 707 C CA . SER A 1 92 ? 18.101 -23.441 -57.787 1.00 20.01 89 SER A CA 1
ATOM 708 C C . SER A 1 92 ? 18.972 -22.838 -56.659 1.00 18.96 89 SER A C 1
ATOM 709 O O . SER A 1 92 ? 20.149 -23.166 -56.560 1.00 17.16 89 SER A O 1
ATOM 712 N N . VAL A 1 93 ? 18.387 -21.977 -55.832 1.00 16.94 90 VAL A N 1
ATOM 713 C CA . VAL A 1 93 ? 19.113 -21.277 -54.776 1.00 17.04 90 VAL A CA 1
ATOM 714 C C . VAL A 1 93 ? 18.747 -21.884 -53.423 1.00 16.78 90 VAL A C 1
ATOM 715 O O . VAL A 1 93 ? 17.586 -21.870 -53.068 1.00 17.37 90 VAL A O 1
ATOM 719 N N . HIS A 1 94 ? 19.706 -22.485 -52.719 1.00 17.08 91 HIS A N 1
ATOM 720 C CA . HIS A 1 94 ? 19.425 -23.162 -51.437 1.00 17.03 91 HIS A CA 1
ATOM 721 C C . HIS A 1 94 ? 19.699 -22.280 -50.227 1.00 16.34 91 HIS A C 1
ATOM 722 O O . HIS A 1 94 ? 18.963 -22.340 -49.247 1.00 16.43 91 HIS A O 1
ATOM 729 N N . ALA A 1 95 ? 20.627 -21.354 -50.379 1.00 15.64 92 ALA A N 1
ATOM 730 C CA . ALA A 1 95 ? 21.123 -20.533 -49.277 1.00 14.62 92 ALA A CA 1
ATOM 731 C C . ALA A 1 95 ? 21.325 -19.104 -49.755 1.00 15.05 92 ALA A C 1
ATOM 732 O O . ALA A 1 95 ? 21.841 -18.878 -50.850 1.00 13.80 92 ALA A O 1
ATOM 734 N N . ILE A 1 96 ? 20.860 -18.123 -48.964 1.00 13.16 93 ILE A N 1
ATOM 735 C CA . ILE A 1 96 ? 20.974 -16.743 -49.302 1.00 14.43 93 ILE A CA 1
ATOM 736 C C . ILE A 1 96 ? 21.701 -16.038 -48.184 1.00 15.60 93 ILE A C 1
ATOM 737 O O . ILE A 1 96 ? 21.298 -16.170 -47.035 1.00 15.98 93 ILE A O 1
ATOM 742 N N . LEU A 1 97 ? 22.715 -15.266 -48.501 1.00 15.64 94 LEU A N 1
ATOM 743 C CA . LEU A 1 97 ? 23.355 -14.429 -47.494 1.00 18.20 94 LEU A CA 1
ATOM 744 C C . LEU A 1 97 ? 23.537 -12.978 -48.012 1.00 18.46 94 LEU A C 1
ATOM 745 O O . LEU A 1 97 ? 23.800 -12.763 -49.211 1.00 18.49 94 LEU A O 1
ATOM 750 N N . VAL A 1 98 ? 23.436 -12.012 -47.113 1.00 17.64 95 VAL A N 1
ATOM 751 C CA . VAL A 1 98 ? 23.728 -10.599 -47.409 1.00 17.79 95 VAL A CA 1
ATOM 752 C C . VAL A 1 98 ? 24.975 -10.204 -46.617 1.00 18.87 95 VAL A C 1
ATOM 753 O O . VAL A 1 98 ? 25.001 -10.391 -45.404 1.00 17.33 95 VAL A O 1
ATOM 757 N N . GLN A 1 99 ? 26.012 -9.715 -47.298 1.00 18.10 96 GLN A N 1
ATOM 758 C CA . GLN A 1 99 ? 27.260 -9.382 -46.646 1.00 19.26 96 GLN A CA 1
ATOM 759 C C . GLN A 1 99 ? 27.039 -8.135 -45.839 1.00 20.50 96 GLN A C 1
ATOM 760 O O . GLN A 1 99 ? 26.458 -7.181 -46.343 1.00 20.55 96 GLN A O 1
ATOM 766 N N . LEU A 1 100 ? 27.468 -8.153 -44.566 1.00 22.36 97 LEU A N 1
ATOM 767 C CA . LEU A 1 100 ? 27.406 -6.970 -43.700 1.00 22.91 97 LEU A CA 1
ATOM 768 C C . LEU A 1 100 ? 28.792 -6.319 -43.492 1.00 23.79 97 LEU A C 1
ATOM 769 O O . LEU A 1 100 ? 29.818 -6.971 -43.733 1.00 24.97 97 LEU A O 1
ATOM 774 N N . PRO A 1 101 ? 28.841 -5.012 -43.096 1.00 24.76 98 PRO A N 1
ATOM 775 C CA . PRO A 1 101 ? 27.727 -4.104 -42.911 1.00 23.74 98 PRO A CA 1
ATOM 776 C C . PRO A 1 101 ? 27.072 -3.655 -44.221 1.00 23.49 98 PRO A C 1
ATOM 777 O O . PRO A 1 101 ? 27.773 -3.405 -45.218 1.00 21.85 98 PRO A O 1
ATOM 781 N N . LEU A 1 102 ? 25.737 -3.507 -44.199 1.00 23.00 99 LEU A N 1
ATOM 782 C CA . LEU A 1 102 ? 25.044 -2.757 -45.244 1.00 22.80 99 LEU A CA 1
ATOM 783 C C . LEU A 1 102 ? 25.238 -1.227 -45.099 1.00 23.94 99 LEU A C 1
ATOM 784 O O . LEU A 1 102 ? 25.489 -0.741 -43.986 1.00 23.55 99 LEU A O 1
ATOM 789 N N . PRO A 1 103 ? 25.081 -0.466 -46.210 1.00 24.02 100 PRO A N 1
ATOM 790 C CA . PRO A 1 103 ? 25.097 0.987 -46.115 1.00 24.19 100 PRO A CA 1
ATOM 791 C C . PRO A 1 103 ? 24.093 1.457 -45.078 1.00 24.70 100 PRO A C 1
ATOM 792 O O . PRO A 1 103 ? 23.073 0.790 -44.846 1.00 24.68 100 PRO A O 1
ATOM 796 N N . ALA A 1 104 ? 24.400 2.598 -44.478 1.00 24.79 101 ALA A N 1
ATOM 797 C CA . ALA A 1 104 ? 23.652 3.152 -43.359 1.00 24.87 101 ALA A CA 1
ATOM 798 C C . ALA A 1 104 ? 22.184 3.455 -43.695 1.00 24.30 101 ALA A C 1
ATOM 799 O O . ALA A 1 104 ? 21.300 3.410 -42.814 1.00 23.46 101 ALA A O 1
ATOM 801 N N . HIS A 1 105 ? 21.900 3.779 -44.952 1.00 21.89 102 HIS A N 1
ATOM 802 C CA . HIS A 1 105 ? 20.525 4.014 -45.314 1.00 21.53 102 HIS A CA 1
ATOM 803 C C . HIS A 1 105 ? 19.623 2.795 -45.396 1.00 21.04 102 HIS A C 1
ATOM 804 O O . HIS A 1 105 ? 18.418 2.982 -45.436 1.00 22.28 102 HIS A O 1
ATOM 811 N N . ILE A 1 106 ? 20.170 1.569 -45.395 1.00 20.77 103 ILE A N 1
ATOM 812 C CA . ILE A 1 106 ? 19.355 0.351 -45.440 1.00 20.53 103 ILE A CA 1
ATOM 813 C C . ILE A 1 106 ? 19.214 -0.290 -44.045 1.00 20.99 103 ILE A C 1
ATOM 814 O O . ILE A 1 106 ? 20.203 -0.453 -43.351 1.00 21.41 103 ILE A O 1
ATOM 819 N N . ASN A 1 107 ? 17.992 -0.669 -43.676 1.00 21.34 104 ASN A N 1
ATOM 820 C CA . ASN A 1 107 ? 17.696 -1.301 -42.395 1.00 21.91 104 ASN A CA 1
ATOM 821 C C . ASN A 1 107 ? 17.983 -2.806 -42.462 1.00 21.77 104 ASN A C 1
ATOM 822 O O . ASN A 1 107 ? 17.181 -3.567 -43.041 1.00 20.76 104 ASN A O 1
ATOM 827 N N . LYS A 1 108 ? 19.084 -3.211 -41.823 1.00 22.04 105 LYS A N 1
ATOM 828 C CA . LYS A 1 108 ? 19.541 -4.612 -41.796 1.00 22.52 105 LYS A CA 1
ATOM 829 C C . LYS A 1 108 ? 18.468 -5.587 -41.312 1.00 22.07 105 LYS A C 1
ATOM 830 O O . LYS A 1 108 ? 18.275 -6.655 -41.867 1.00 19.53 105 LYS A O 1
ATOM 836 N N . ASN A 1 109 ? 17.751 -5.211 -40.267 1.00 21.48 106 ASN A N 1
ATOM 837 C CA . ASN A 1 109 ? 16.772 -6.109 -39.702 1.00 22.82 106 ASN A CA 1
ATOM 838 C C . ASN A 1 109 ? 15.642 -6.391 -40.677 1.00 21.43 106 ASN A C 1
ATOM 839 O O . ASN A 1 109 ? 15.144 -7.501 -40.747 1.00 20.89 106 ASN A O 1
ATOM 844 N N . ASN A 1 110 ? 15.229 -5.399 -41.445 1.00 20.88 107 ASN A N 1
ATOM 845 C CA . ASN A 1 110 ? 14.178 -5.626 -42.422 1.00 19.47 107 ASN A CA 1
ATOM 846 C C . ASN A 1 110 ? 14.671 -6.548 -43.563 1.00 19.16 107 ASN A C 1
ATOM 847 O O . ASN A 1 110 ? 13.914 -7.351 -44.122 1.00 17.31 107 ASN A O 1
ATOM 852 N N . VAL A 1 111 ? 15.940 -6.384 -43.906 1.00 18.29 108 VAL A N 1
ATOM 853 C CA . VAL A 1 111 ? 16.575 -7.197 -44.949 1.00 18.45 108 VAL A CA 1
ATOM 854 C C . VAL A 1 111 ? 16.628 -8.646 -44.435 1.00 19.49 108 VAL A C 1
ATOM 855 O O . VAL A 1 111 ? 16.136 -9.552 -45.090 1.00 20.01 108 VAL A O 1
ATOM 859 N N . ILE A 1 112 ? 17.135 -8.830 -43.221 1.00 19.75 109 ILE A N 1
ATOM 860 C CA . ILE A 1 112 ? 17.250 -10.190 -42.646 1.00 19.31 109 ILE A CA 1
ATOM 861 C C . ILE A 1 112 ? 15.866 -10.846 -42.609 1.00 19.22 109 ILE A C 1
ATOM 862 O O . ILE A 1 112 ? 15.688 -11.947 -43.129 1.00 18.19 109 ILE A O 1
ATOM 867 N N . TYR A 1 113 ? 14.854 -10.137 -42.116 1.00 19.34 110 TYR A N 1
ATOM 868 C CA . TYR A 1 113 ? 13.504 -10.711 -42.018 1.00 19.49 110 TYR A CA 1
ATOM 869 C C . TYR A 1 113 ? 12.946 -11.161 -43.330 1.00 18.38 110 TYR A C 1
ATOM 870 O O . TYR A 1 113 ? 12.151 -12.110 -43.394 1.00 18.15 110 TYR A O 1
ATOM 879 N N . SER A 1 114 ? 13.322 -10.485 -44.401 1.00 18.33 111 SER A N 1
ATOM 880 C CA . SER A 1 114 ? 12.784 -10.812 -45.716 1.00 17.96 111 SER A CA 1
ATOM 881 C C . SER A 1 114 ? 13.335 -12.090 -46.343 1.00 17.92 111 SER A C 1
ATOM 882 O O . SER A 1 114 ? 12.733 -12.627 -47.255 1.00 17.11 111 SER A O 1
ATOM 885 N N . ILE A 1 115 ? 14.451 -12.593 -45.823 1.00 17.18 112 ILE A N 1
ATOM 886 C CA . ILE A 1 115 ? 14.992 -13.880 -46.283 1.00 16.61 112 ILE A CA 1
ATOM 887 C C . ILE A 1 115 ? 14.125 -15.005 -45.792 1.00 16.49 112 ILE A C 1
ATOM 888 O O . ILE A 1 115 ? 13.757 -15.024 -44.620 1.00 17.92 112 ILE A O 1
ATOM 893 N N . LYS A 1 116 ? 13.806 -15.978 -46.630 1.00 16.48 113 LYS A N 1
ATOM 894 C CA . LYS A 1 116 ? 13.158 -17.211 -46.154 1.00 17.97 113 LYS A CA 1
ATOM 895 C C . LYS A 1 116 ? 14.014 -17.866 -45.092 1.00 17.42 113 LYS A C 1
ATOM 896 O O . LYS A 1 116 ? 15.211 -18.092 -45.340 1.00 14.72 113 LYS A O 1
ATOM 902 N N . PRO A 1 117 ? 13.422 -18.195 -43.913 1.00 17.44 114 PRO A N 1
ATOM 903 C CA . PRO A 1 117 ? 14.267 -18.766 -42.834 1.00 17.63 114 PRO A CA 1
ATOM 904 C C . PRO A 1 117 ? 15.004 -20.037 -43.249 1.00 17.55 114 PRO A C 1
ATOM 905 O O . PRO A 1 117 ? 16.149 -20.224 -42.914 1.00 18.74 114 PRO A O 1
ATOM 909 N N . GLU A 1 118 ? 14.365 -20.864 -44.058 1.00 17.60 115 GLU A N 1
ATOM 910 C CA . GLU A 1 118 ? 14.973 -22.117 -44.484 1.00 18.46 115 GLU A CA 1
ATOM 911 C C . GLU A 1 118 ? 16.112 -21.897 -45.513 1.00 16.40 115 GLU A C 1
ATOM 912 O O . GLU A 1 118 ? 16.793 -22.883 -45.896 1.00 17.92 115 GLU A O 1
ATOM 918 N N . LYS A 1 119 ? 16.295 -20.657 -45.989 1.00 16.89 116 LYS A N 1
ATOM 919 C CA . LYS A 1 119 ? 17.484 -20.275 -46.820 1.00 16.53 116 LYS A CA 1
ATOM 920 C C . LYS A 1 119 ? 18.443 -19.358 -46.104 1.00 16.90 116 LYS A C 1
ATOM 921 O O . LYS A 1 119 ? 19.484 -18.954 -46.662 1.00 15.71 116 LYS A O 1
ATOM 927 N N . ASP A 1 120 ? 18.108 -18.991 -44.859 1.00 17.01 117 ASP A N 1
ATOM 928 C CA . ASP A 1 120 ? 18.861 -17.964 -44.133 1.00 15.80 117 ASP A CA 1
ATOM 929 C C . ASP A 1 120 ? 20.076 -18.601 -43.420 1.00 16.22 117 ASP A C 1
ATOM 930 O O . ASP A 1 120 ? 20.092 -18.892 -42.211 1.00 15.32 117 ASP A O 1
ATOM 935 N N . VAL A 1 121 ? 21.111 -18.811 -44.219 1.00 15.68 118 VAL A N 1
ATOM 936 C CA A VAL A 1 121 ? 22.301 -19.535 -43.818 0.60 16.27 118 VAL A CA 1
ATOM 937 C CA B VAL A 1 121 ? 22.299 -19.547 -43.758 0.40 15.72 118 VAL A CA 1
ATOM 938 C C . VAL A 1 121 ? 23.076 -18.879 -42.642 1.00 16.42 118 VAL A C 1
ATOM 939 O O . VAL A 1 121 ? 23.836 -19.545 -41.898 1.00 18.66 118 VAL A O 1
ATOM 946 N N . ASP A 1 122 ? 22.944 -17.577 -42.481 1.00 15.62 119 ASP A N 1
ATOM 947 C CA . ASP A 1 122 ? 23.628 -16.881 -41.401 1.00 17.42 119 ASP A CA 1
ATOM 948 C C . ASP A 1 122 ? 22.910 -17.068 -40.063 1.00 15.60 119 ASP A C 1
ATOM 949 O O . ASP A 1 122 ? 23.476 -16.776 -39.013 1.00 15.43 119 ASP A O 1
ATOM 954 N N . GLY A 1 123 ? 21.643 -17.456 -40.136 1.00 15.65 120 GLY A N 1
ATOM 955 C CA . GLY A 1 123 ? 20.862 -17.797 -38.958 1.00 15.87 120 GLY A CA 1
ATOM 956 C C . GLY A 1 123 ? 20.389 -16.649 -38.068 1.00 16.58 120 GLY A C 1
ATOM 957 O O . GLY A 1 123 ? 20.086 -16.893 -36.912 1.00 16.84 120 GLY A O 1
ATOM 958 N N . PHE A 1 124 ? 20.302 -15.424 -38.582 1.00 16.90 121 PHE A N 1
ATOM 959 C CA . PHE A 1 124 ? 19.821 -14.336 -37.752 1.00 17.98 121 PHE A CA 1
ATOM 960 C C . PHE A 1 124 ? 18.387 -13.967 -38.010 1.00 15.94 121 PHE A C 1
ATOM 961 O O . PHE A 1 124 ? 17.919 -13.128 -37.317 1.00 15.50 121 PHE A O 1
ATOM 969 N N . HIS A 1 125 ? 17.689 -14.583 -38.964 1.00 15.56 122 HIS A N 1
ATOM 970 C CA . HIS A 1 125 ? 16.257 -14.425 -39.031 1.00 15.30 122 HIS A CA 1
ATOM 971 C C . HIS A 1 125 ? 15.641 -14.811 -37.669 1.00 14.67 122 HIS A C 1
ATOM 972 O O . HIS A 1 125 ? 16.032 -15.788 -37.049 1.00 12.55 122 HIS A O 1
ATOM 979 N N . PRO A 1 126 ? 14.676 -14.011 -37.197 1.00 13.47 123 PRO A N 1
ATOM 980 C CA . PRO A 1 126 ? 13.976 -14.371 -35.965 1.00 13.33 123 PRO A CA 1
ATOM 981 C C . PRO A 1 126 ? 13.481 -15.790 -35.857 1.00 11.64 123 PRO A C 1
ATOM 982 O O . PRO A 1 126 ? 13.611 -16.375 -34.779 1.00 12.13 123 PRO A O 1
ATOM 986 N N . THR A 1 127 ? 12.963 -16.378 -36.933 1.00 12.76 124 THR A N 1
ATOM 987 C CA . THR A 1 127 ? 12.554 -17.790 -36.903 1.00 12.96 124 THR A CA 1
ATOM 988 C C . THR A 1 127 ? 13.713 -18.729 -36.622 1.00 12.58 124 THR A C 1
ATOM 989 O O . THR A 1 127 ? 13.531 -19.700 -35.923 1.00 11.94 124 THR A O 1
ATOM 993 N N . ASN A 1 128 ? 14.893 -18.402 -37.137 1.00 11.39 125 ASN A N 1
ATOM 994 C CA . ASN A 1 128 ? 16.096 -19.230 -36.856 1.00 11.20 125 ASN A CA 1
ATOM 995 C C . ASN A 1 128 ? 16.562 -19.011 -35.435 1.00 12.63 125 ASN A C 1
ATOM 996 O O . ASN A 1 128 ? 16.907 -19.965 -34.732 1.00 14.54 125 ASN A O 1
ATOM 1001 N N . VAL A 1 129 ? 16.529 -17.773 -34.966 1.00 15.04 126 VAL A N 1
ATOM 1002 C CA . VAL A 1 129 ? 16.847 -17.520 -33.585 1.00 14.64 126 VAL A CA 1
ATOM 1003 C C . VAL A 1 129 ? 15.883 -18.304 -32.629 1.00 15.13 126 VAL A C 1
ATOM 1004 O O . VAL A 1 129 ? 16.347 -18.946 -31.680 1.00 15.07 126 VAL A O 1
ATOM 1008 N N . GLY A 1 130 ? 14.585 -18.267 -32.882 1.00 14.00 127 GLY A N 1
ATOM 1009 C CA . GLY A 1 130 ? 13.626 -18.960 -32.045 1.00 14.72 127 GLY A CA 1
ATOM 1010 C C . GLY A 1 130 ? 13.791 -20.475 -32.164 1.00 15.43 127 GLY A C 1
ATOM 1011 O O . GLY A 1 130 ? 13.767 -21.201 -31.153 1.00 15.43 127 GLY A O 1
ATOM 1012 N N . ARG A 1 131 ? 13.985 -20.949 -33.397 1.00 14.95 128 ARG A N 1
ATOM 1013 C CA . ARG A 1 131 ? 14.176 -22.381 -33.642 1.00 14.81 128 ARG A CA 1
ATOM 1014 C C . ARG A 1 131 ? 15.380 -22.918 -32.865 1.00 16.74 128 ARG A C 1
ATOM 1015 O O . ARG A 1 131 ? 15.339 -24.043 -32.375 1.00 18.42 128 ARG A O 1
ATOM 1023 N N . LEU A 1 132 ? 16.411 -22.121 -32.710 1.00 18.09 129 LEU A N 1
ATOM 1024 C CA . LEU A 1 132 ? 17.597 -22.586 -31.982 1.00 20.72 129 LEU A CA 1
ATOM 1025 C C . LEU A 1 132 ? 17.218 -22.835 -30.510 1.00 23.18 129 LEU A C 1
ATOM 1026 O O . LEU A 1 132 ? 17.439 -23.890 -29.975 1.00 21.52 129 LEU A O 1
ATOM 1031 N N . GLN A 1 133 ? 16.537 -21.872 -29.921 1.00 23.74 130 GLN A N 1
ATOM 1032 C CA . GLN A 1 133 ? 16.054 -21.999 -28.540 1.00 26.58 130 GLN A CA 1
ATOM 1033 C C . GLN A 1 133 ? 15.051 -23.123 -28.368 1.00 26.09 130 GLN A C 1
ATOM 1034 O O . GLN A 1 133 ? 15.003 -23.772 -27.326 1.00 28.29 130 GLN A O 1
ATOM 1040 N N . LEU A 1 134 ? 14.250 -23.382 -29.388 1.00 25.66 131 LEU A N 1
ATOM 1041 C CA . LEU A 1 134 ? 13.251 -24.404 -29.329 1.00 25.64 131 LEU A CA 1
ATOM 1042 C C . LEU A 1 134 ? 13.793 -25.799 -29.653 1.00 27.03 131 LEU A C 1
ATOM 1043 O O . LEU A 1 134 ? 13.080 -26.756 -29.487 1.00 27.77 131 LEU A O 1
ATOM 1048 N N . ARG A 1 135 ? 15.029 -25.896 -30.117 1.00 27.95 132 ARG A N 1
ATOM 1049 C CA A ARG A 1 135 ? 15.544 -27.245 -30.436 0.50 27.78 132 ARG A CA 1
ATOM 1050 C CA B ARG A 1 135 ? 15.707 -27.107 -30.579 0.50 28.08 132 ARG A CA 1
ATOM 1051 C C . ARG A 1 135 ? 14.873 -27.779 -31.661 1.00 27.79 132 ARG A C 1
ATOM 1052 O O . ARG A 1 135 ? 14.679 -28.983 -31.732 1.00 27.60 132 ARG A O 1
ATOM 1067 N N . ASP A 1 136 ? 14.443 -26.914 -32.579 1.00 25.80 133 ASP A N 1
ATOM 1068 C CA . ASP A 1 136 ? 13.808 -27.341 -33.772 1.00 24.39 133 ASP A CA 1
ATOM 1069 C C . ASP A 1 136 ? 14.906 -27.621 -34.751 1.00 24.15 133 ASP A C 1
ATOM 1070 O O . ASP A 1 136 ? 15.752 -26.749 -35.051 1.00 20.55 133 ASP A O 1
ATOM 1075 N N . LYS A 1 137 ? 14.823 -28.830 -35.292 1.00 24.04 134 LYS A N 1
ATOM 1076 C CA . LYS A 1 137 ? 15.839 -29.397 -36.158 1.00 25.18 134 LYS A CA 1
ATOM 1077 C C . LYS A 1 137 ? 15.918 -28.653 -37.479 1.00 23.49 134 LYS A C 1
ATOM 1078 O O . LYS A 1 137 ? 16.930 -28.758 -38.158 1.00 23.65 134 LYS A O 1
ATOM 1084 N N . LYS A 1 138 ? 14.882 -27.867 -37.822 1.00 22.58 135 LYS A N 1
ATOM 1085 C CA A LYS A 1 138 ? 14.949 -27.022 -39.027 0.60 22.29 135 LYS A CA 1
ATOM 1086 C CA B LYS A 1 138 ? 14.896 -26.997 -39.006 0.40 21.73 135 LYS A CA 1
ATOM 1087 C C . LYS A 1 138 ? 15.831 -25.784 -38.846 1.00 20.17 135 LYS A C 1
ATOM 1088 O O . LYS A 1 138 ? 16.148 -25.107 -39.817 1.00 20.97 135 LYS A O 1
ATOM 1099 N N . CYS A 1 139 ? 16.236 -25.483 -37.610 1.00 18.34 136 CYS A N 1
ATOM 1100 C CA . CYS A 1 139 ? 17.111 -24.332 -37.324 1.00 15.90 136 CYS A CA 1
ATOM 1101 C C . CYS A 1 139 ? 18.411 -24.283 -38.138 1.00 15.92 136 CYS A C 1
ATOM 1102 O O . CYS A 1 139 ? 19.139 -25.277 -38.182 1.00 14.92 136 CYS A O 1
ATOM 1105 N N . LEU A 1 140 ? 18.674 -23.144 -38.769 1.00 14.30 137 LEU A N 1
ATOM 1106 C CA . LEU A 1 140 ? 19.999 -22.781 -39.256 1.00 14.08 137 LEU A CA 1
ATOM 1107 C C . LEU A 1 140 ? 20.600 -21.990 -38.082 1.00 15.27 137 LEU A C 1
ATOM 1108 O O . LEU A 1 140 ? 20.188 -20.849 -37.775 1.00 15.64 137 LEU A O 1
ATOM 1113 N N . GLU A 1 141 ? 21.582 -22.604 -37.454 1.00 13.69 138 GLU A N 1
ATOM 1114 C CA . GLU A 1 141 ? 22.307 -22.006 -36.357 1.00 14.94 138 GLU A CA 1
ATOM 1115 C C . GLU A 1 141 ? 23.339 -21.041 -36.900 1.00 15.39 138 GLU A C 1
ATOM 1116 O O . GLU A 1 141 ? 24.123 -21.386 -37.808 1.00 16.68 138 GLU A O 1
ATOM 1122 N N . SER A 1 142 ? 23.450 -19.873 -36.268 1.00 15.05 139 SER A N 1
ATOM 1123 C CA A SER A 1 142 ? 24.403 -18.855 -36.697 0.60 14.90 139 SER A CA 1
ATOM 1124 C CA B SER A 1 142 ? 24.399 -18.862 -36.718 0.40 15.47 139 SER A CA 1
ATOM 1125 C C . SER A 1 142 ? 25.823 -19.409 -36.644 1.00 15.03 139 SER A C 1
ATOM 1126 O O . SER A 1 142 ? 26.162 -20.147 -35.747 1.00 14.81 139 SER A O 1
ATOM 1131 N N . CYS A 1 143 ? 26.616 -19.019 -37.622 1.00 14.45 140 CYS A N 1
ATOM 1132 C CA . CYS A 1 143 ? 27.866 -19.657 -37.906 1.00 14.84 140 CYS A CA 1
ATOM 1133 C C . CYS A 1 143 ? 28.929 -19.591 -36.799 1.00 14.44 140 CYS A C 1
ATOM 1134 O O . CYS A 1 143 ? 29.552 -20.585 -36.536 1.00 15.04 140 CYS A O 1
ATOM 1137 N N . THR A 1 144 ? 29.198 -18.430 -36.226 1.00 13.90 141 THR A N 1
ATOM 1138 C CA . THR A 1 144 ? 30.195 -18.396 -35.163 1.00 14.00 141 THR A CA 1
ATOM 1139 C C . THR A 1 144 ? 29.804 -19.223 -33.883 1.00 14.46 141 THR A C 1
ATOM 1140 O O . THR A 1 144 ? 30.584 -20.054 -33.445 1.00 12.26 141 THR A O 1
ATOM 1144 N N . PRO A 1 145 ? 28.587 -19.037 -33.328 1.00 13.79 142 PRO A N 1
ATOM 1145 C CA . PRO A 1 145 ? 28.166 -19.897 -32.212 1.00 14.75 142 PRO A CA 1
ATOM 1146 C C . PRO A 1 145 ? 28.203 -21.372 -32.582 1.00 15.18 142 PRO A C 1
ATOM 1147 O O . PRO A 1 145 ? 28.687 -22.200 -31.792 1.00 15.87 142 PRO A O 1
ATOM 1151 N N . LYS A 1 146 ? 27.783 -21.714 -33.804 1.00 14.83 143 LYS A N 1
ATOM 1152 C CA . LYS A 1 146 ? 27.811 -23.127 -34.212 1.00 15.50 143 LYS A CA 1
ATOM 1153 C C . LYS A 1 146 ? 29.256 -23.647 -34.226 1.00 14.51 143 LYS A C 1
ATOM 1154 O O . LYS A 1 146 ? 29.546 -24.766 -33.794 1.00 14.53 143 LYS A O 1
ATOM 1160 N N . GLY A 1 147 ? 30.154 -22.831 -34.724 1.00 15.68 144 GLY A N 1
ATOM 1161 C CA . GLY A 1 147 ? 31.562 -23.164 -34.800 1.00 15.14 144 GLY A CA 1
ATOM 1162 C C . GLY A 1 147 ? 32.174 -23.373 -33.424 1.00 14.97 144 GLY A C 1
ATOM 1163 O O . GLY A 1 147 ? 33.034 -24.243 -33.233 1.00 14.77 144 GLY A O 1
ATOM 1164 N N . ILE A 1 148 ? 31.782 -22.539 -32.478 1.00 13.97 145 ILE A N 1
ATOM 1165 C CA . ILE A 1 148 ? 32.275 -22.659 -31.081 1.00 14.49 145 ILE A CA 1
ATOM 1166 C C . ILE A 1 148 ? 31.867 -23.998 -30.524 1.00 14.33 145 ILE A C 1
ATOM 1167 O O . ILE A 1 148 ? 32.686 -24.709 -29.953 1.00 15.16 145 ILE A O 1
ATOM 1172 N N . MET A 1 149 ? 30.603 -24.384 -30.716 1.00 13.94 146 MET A N 1
ATOM 1173 C CA . MET A 1 149 ? 30.142 -25.691 -30.232 1.00 13.24 146 MET A CA 1
ATOM 1174 C C . MET A 1 149 ? 30.895 -26.837 -30.935 1.00 14.48 146 MET A C 1
ATOM 1175 O O . MET A 1 149 ? 31.238 -27.854 -30.308 1.00 13.83 146 MET A O 1
ATOM 1180 N N . THR A 1 150 ? 31.109 -26.697 -32.236 1.00 14.53 147 THR A N 1
ATOM 1181 C CA . THR A 1 150 ? 31.901 -27.706 -32.998 1.00 14.54 147 THR A CA 1
ATOM 1182 C C . THR A 1 150 ? 33.306 -27.875 -32.432 1.00 13.97 147 THR A C 1
ATOM 1183 O O . THR A 1 150 ? 33.780 -29.020 -32.281 1.00 14.81 147 THR A O 1
ATOM 1187 N N . MET A 1 151 ? 33.977 -26.765 -32.119 1.00 13.89 148 MET A N 1
ATOM 1188 C CA . MET A 1 151 ? 35.292 -26.810 -31.489 1.00 14.94 148 MET A CA 1
ATOM 1189 C C . MET A 1 151 ? 35.250 -27.644 -30.189 1.00 15.68 148 MET A C 1
ATOM 1190 O O . MET A 1 151 ? 36.065 -28.503 -29.976 1.00 16.26 148 MET A O 1
ATOM 1195 N N . LEU A 1 152 ? 34.259 -27.381 -29.334 1.00 16.40 149 LEU A N 1
ATOM 1196 C CA . LEU A 1 152 ? 34.170 -28.064 -28.058 1.00 15.71 149 LEU A CA 1
ATOM 1197 C C . LEU A 1 152 ? 33.941 -29.536 -28.284 1.00 15.11 149 LEU A C 1
ATOM 1198 O O . LEU A 1 152 ? 34.587 -30.398 -27.651 1.00 15.66 149 LEU A O 1
ATOM 1203 N N . ARG A 1 153 ? 33.083 -29.845 -29.245 1.00 14.49 150 ARG A N 1
ATOM 1204 C CA . ARG A 1 153 ? 32.772 -31.210 -29.525 1.00 15.62 150 ARG A CA 1
ATOM 1205 C C . ARG A 1 153 ? 33.957 -31.972 -30.090 1.00 15.93 150 ARG A C 1
ATOM 1206 O O . ARG A 1 153 ? 34.289 -33.050 -29.571 1.00 15.88 150 ARG A O 1
ATOM 1214 N N . GLU A 1 154 ? 34.651 -31.396 -31.070 1.00 15.71 151 GLU A N 1
ATOM 1215 C CA . GLU A 1 154 ? 35.745 -32.088 -31.771 1.00 17.11 151 GLU A CA 1
ATOM 1216 C C . GLU A 1 154 ? 36.968 -32.264 -30.868 1.00 17.35 151 GLU A C 1
ATOM 1217 O O . GLU A 1 154 ? 37.815 -33.176 -31.047 1.00 17.64 151 GLU A O 1
ATOM 1223 N N . TYR A 1 155 ? 37.095 -31.355 -29.899 1.00 18.40 152 TYR A N 1
ATOM 1224 C CA . TYR A 1 155 ? 38.154 -31.444 -28.891 1.00 18.92 152 TYR A CA 1
ATOM 1225 C C . TYR A 1 155 ? 37.718 -32.212 -27.641 1.00 19.35 152 TYR A C 1
ATOM 1226 O O . TYR A 1 155 ? 38.454 -32.262 -26.673 1.00 18.61 152 TYR A O 1
ATOM 1235 N N . GLY A 1 156 ? 36.512 -32.781 -27.653 1.00 19.43 153 GLY A N 1
ATOM 1236 C CA . GLY A 1 156 ? 36.097 -33.658 -26.599 1.00 20.19 153 GLY A CA 1
ATOM 1237 C C . GLY A 1 156 ? 35.845 -32.985 -25.272 1.00 19.63 153 GLY A C 1
ATOM 1238 O O . GLY A 1 156 ? 35.980 -33.619 -24.205 1.00 18.87 153 GLY A O 1
ATOM 1239 N N . ILE A 1 157 ? 35.473 -31.712 -25.316 1.00 19.22 154 ILE A N 1
ATOM 1240 C CA . ILE A 1 157 ? 35.162 -30.983 -24.107 1.00 18.69 154 ILE A CA 1
ATOM 1241 C C . ILE A 1 157 ? 33.761 -31.296 -23.677 1.00 19.16 154 ILE A C 1
ATOM 1242 O O . ILE A 1 157 ? 32.804 -31.089 -24.430 1.00 19.53 154 ILE A O 1
ATOM 1247 N N . LYS A 1 158 ? 33.654 -31.797 -22.468 1.00 19.42 155 LYS A N 1
ATOM 1248 C CA . LYS A 1 158 ? 32.388 -32.143 -21.834 1.00 20.33 155 LYS A CA 1
ATOM 1249 C C . LYS A 1 158 ? 31.530 -30.891 -21.560 1.00 19.01 155 LYS A C 1
ATOM 1250 O O . LYS A 1 158 ? 31.994 -29.911 -20.925 1.00 17.24 155 LYS A O 1
ATOM 1256 N N . THR A 1 159 ? 30.307 -30.898 -22.063 1.00 18.34 156 THR A N 1
ATOM 1257 C CA . THR A 1 159 ? 29.393 -29.813 -21.803 1.00 19.55 156 THR A CA 1
ATOM 1258 C C . THR A 1 159 ? 28.274 -30.200 -20.830 1.00 19.60 156 THR A C 1
ATOM 1259 O O . THR A 1 159 ? 27.760 -29.351 -20.077 1.00 20.72 156 THR A O 1
ATOM 1263 N N . GLU A 1 160 ? 27.850 -31.445 -20.848 1.00 19.56 157 GLU A N 1
ATOM 1264 C CA . GLU A 1 160 ? 26.828 -31.875 -19.895 1.00 19.78 157 GLU A CA 1
ATOM 1265 C C . GLU A 1 160 ? 27.245 -31.675 -18.446 1.00 20.30 157 GLU A C 1
ATOM 1266 O O . GLU A 1 160 ? 28.245 -32.232 -17.982 1.00 20.60 157 GLU A O 1
ATOM 1272 N N . GLY A 1 161 ? 26.460 -30.901 -17.695 1.00 19.76 158 GLY A N 1
ATOM 1273 C CA . GLY A 1 161 ? 26.814 -30.517 -16.328 1.00 18.20 158 GLY A CA 1
ATOM 1274 C C . GLY A 1 161 ? 27.957 -29.548 -16.139 1.00 18.83 158 GLY A C 1
ATOM 1275 O O . GLY A 1 161 ? 28.238 -29.155 -15.006 1.00 20.10 158 GLY A O 1
ATOM 1276 N N . ALA A 1 162 ? 28.618 -29.115 -17.203 1.00 18.29 159 ALA A N 1
ATOM 1277 C CA . ALA A 1 162 ? 29.675 -28.108 -17.074 1.00 18.37 159 ALA A CA 1
ATOM 1278 C C . ALA A 1 162 ? 29.074 -26.751 -16.733 1.00 17.50 159 ALA A C 1
ATOM 1279 O O . ALA A 1 162 ? 27.945 -26.440 -17.166 1.00 18.65 159 ALA A O 1
ATOM 1281 N N . TYR A 1 163 ? 29.821 -25.947 -15.994 1.00 16.12 160 TYR A N 1
ATOM 1282 C CA . TYR A 1 163 ? 29.447 -24.564 -15.772 1.00 16.58 160 TYR A CA 1
ATOM 1283 C C . TYR A 1 163 ? 30.099 -23.676 -16.816 1.00 16.25 160 TYR A C 1
ATOM 1284 O O . TYR A 1 163 ? 31.320 -23.495 -16.831 1.00 17.11 160 TYR A O 1
ATOM 1293 N N . ALA A 1 164 ? 29.268 -23.077 -17.657 1.00 15.11 161 ALA A N 1
ATOM 1294 C CA . ALA A 1 164 ? 29.725 -22.220 -18.735 1.00 14.98 161 ALA A CA 1
ATOM 1295 C C . ALA A 1 164 ? 29.380 -20.748 -18.461 1.00 15.66 161 ALA A C 1
ATOM 1296 O O . ALA A 1 164 ? 28.274 -20.424 -18.127 1.00 14.84 161 ALA A O 1
ATOM 1298 N N . VAL A 1 165 ? 30.339 -19.857 -18.607 1.00 14.97 162 VAL A N 1
ATOM 1299 C CA . VAL A 1 165 ? 30.078 -18.446 -18.517 1.00 15.21 162 VAL A CA 1
ATOM 1300 C C . VAL A 1 165 ? 30.404 -17.779 -19.835 1.00 15.88 162 VAL A C 1
ATOM 1301 O O . VAL A 1 165 ? 31.503 -17.976 -20.391 1.00 15.88 162 VAL A O 1
ATOM 1305 N N . VAL A 1 166 ? 29.445 -17.002 -20.318 1.00 13.86 163 VAL A N 1
ATOM 1306 C CA . VAL A 1 166 ? 29.531 -16.352 -21.583 1.00 14.49 163 VAL A CA 1
ATOM 1307 C C . VAL A 1 166 ? 29.646 -14.882 -21.256 1.00 15.44 163 VAL A C 1
ATOM 1308 O O . VAL A 1 166 ? 28.733 -14.281 -20.653 1.00 15.51 163 VAL A O 1
ATOM 1312 N N . VAL A 1 167 ? 30.758 -14.287 -21.667 1.00 16.07 164 VAL A N 1
ATOM 1313 C CA . VAL A 1 167 ? 30.998 -12.872 -21.425 1.00 15.40 164 VAL A CA 1
ATOM 1314 C C . VAL A 1 167 ? 30.736 -12.056 -22.679 1.00 16.64 164 VAL A C 1
ATOM 1315 O O . VAL A 1 167 ? 31.505 -12.095 -23.631 1.00 16.90 164 VAL A O 1
ATOM 1319 N N . GLY A 1 168 ? 29.638 -11.305 -22.673 1.00 16.28 165 GLY A N 1
ATOM 1320 C CA . GLY A 1 168 ? 29.178 -10.633 -23.849 1.00 17.25 165 GLY A CA 1
ATOM 1321 C C . GLY A 1 168 ? 27.815 -11.182 -24.152 1.00 18.58 165 GLY A C 1
ATOM 1322 O O . GLY A 1 168 ? 27.652 -12.390 -24.182 1.00 20.56 165 GLY A O 1
ATOM 1323 N N . ALA A 1 169 ? 26.827 -10.308 -24.299 1.00 17.77 166 ALA A N 1
ATOM 1324 C CA . ALA A 1 169 ? 25.442 -10.776 -24.501 1.00 16.31 166 ALA A CA 1
ATOM 1325 C C . ALA A 1 169 ? 24.985 -10.286 -25.854 1.00 16.37 166 ALA A C 1
ATOM 1326 O O . ALA A 1 169 ? 23.872 -9.866 -26.009 1.00 16.09 166 ALA A O 1
ATOM 1328 N N . SER A 1 170 ? 25.846 -10.359 -26.876 1.00 15.83 167 SER A N 1
ATOM 1329 C CA . SER A 1 170 ? 25.472 -9.834 -28.152 1.00 17.16 167 SER A CA 1
ATOM 1330 C C . SER A 1 170 ? 24.484 -10.766 -28.876 1.00 17.22 167 SER A C 1
ATOM 1331 O O . SER A 1 170 ? 24.481 -11.980 -28.667 1.00 16.22 167 SER A O 1
ATOM 1334 N N . ASN A 1 171 ? 23.696 -10.213 -29.779 1.00 18.08 168 ASN A N 1
ATOM 1335 C CA . ASN A 1 171 ? 22.880 -11.062 -30.674 1.00 19.24 168 ASN A CA 1
ATOM 1336 C C . ASN A 1 171 ? 23.695 -11.924 -31.602 1.00 20.01 168 ASN A C 1
ATOM 1337 O O . ASN A 1 171 ? 23.301 -13.025 -31.958 1.00 21.65 168 ASN A O 1
ATOM 1342 N N . VAL A 1 172 ? 24.857 -11.443 -32.020 1.00 19.29 169 VAL A N 1
ATOM 1343 C CA . VAL A 1 172 ? 25.620 -12.152 -33.011 1.00 21.31 169 VAL A CA 1
ATOM 1344 C C . VAL A 1 172 ? 26.388 -13.359 -32.449 1.00 20.27 169 VAL A C 1
ATOM 1345 O O . VAL A 1 172 ? 26.635 -14.312 -33.176 1.00 20.95 169 VAL A O 1
ATOM 1349 N N . VAL A 1 173 ? 26.763 -13.295 -31.174 1.00 18.21 170 VAL A N 1
ATOM 1350 C CA . VAL A 1 173 ? 27.489 -14.367 -30.568 1.00 17.74 170 VAL A CA 1
ATOM 1351 C C . VAL A 1 173 ? 26.992 -14.783 -29.195 1.00 15.95 170 VAL A C 1
ATOM 1352 O O . VAL A 1 173 ? 26.685 -15.939 -29.000 1.00 15.23 170 VAL A O 1
ATOM 1356 N N . GLY A 1 174 ? 26.972 -13.878 -28.228 1.00 15.49 171 GLY A N 1
ATOM 1357 C CA . GLY A 1 174 ? 26.788 -14.257 -26.850 1.00 14.75 171 GLY A CA 1
ATOM 1358 C C . GLY A 1 174 ? 25.462 -14.913 -26.509 1.00 14.28 171 GLY A C 1
ATOM 1359 O O . GLY A 1 174 ? 25.430 -15.970 -25.857 1.00 14.98 171 GLY A O 1
ATOM 1360 N N . LYS A 1 175 ? 24.371 -14.362 -27.002 1.00 12.65 172 LYS A N 1
ATOM 1361 C CA . LYS A 1 175 ? 23.089 -14.972 -26.717 1.00 14.33 172 LYS A CA 1
ATOM 1362 C C . LYS A 1 175 ? 22.930 -16.317 -27.421 1.00 12.34 172 LYS A C 1
ATOM 1363 O O . LYS A 1 175 ? 22.578 -17.283 -26.788 1.00 13.89 172 LYS A O 1
ATOM 1369 N N . PRO A 1 176 ? 23.200 -16.417 -28.735 1.00 13.64 173 PRO A N 1
ATOM 1370 C CA . PRO A 1 176 ? 22.990 -17.768 -29.357 1.00 12.85 173 PRO A CA 1
ATOM 1371 C C . PRO A 1 176 ? 23.919 -18.844 -28.799 1.00 13.65 173 PRO A C 1
ATOM 1372 O O . PRO A 1 176 ? 23.513 -20.002 -28.660 1.00 12.28 173 PRO A O 1
ATOM 1376 N N . VAL A 1 177 ? 25.161 -18.490 -28.500 1.00 12.50 174 VAL A N 1
ATOM 1377 C CA . VAL A 1 177 ? 26.065 -19.471 -27.946 1.00 14.04 174 VAL A CA 1
ATOM 1378 C C . VAL A 1 177 ? 25.623 -19.924 -26.574 1.00 13.74 174 VAL A C 1
ATOM 1379 O O . VAL A 1 177 ? 25.758 -21.086 -26.250 1.00 13.80 174 VAL A O 1
ATOM 1383 N N . SER A 1 178 ? 25.049 -19.049 -25.771 1.00 14.12 175 SER A N 1
ATOM 1384 C CA . SER A 1 178 ? 24.556 -19.433 -24.495 1.00 14.01 175 SER A CA 1
ATOM 1385 C C . SER A 1 178 ? 23.419 -20.450 -24.681 1.00 13.71 175 SER A C 1
ATOM 1386 O O . SER A 1 178 ? 23.259 -21.366 -23.874 1.00 12.18 175 SER A O 1
ATOM 1389 N N . GLN A 1 179 ? 22.578 -20.209 -25.674 1.00 13.07 176 GLN A N 1
ATOM 1390 C CA . GLN A 1 179 ? 21.438 -21.088 -25.903 1.00 13.69 176 GLN A CA 1
ATOM 1391 C C . GLN A 1 179 ? 21.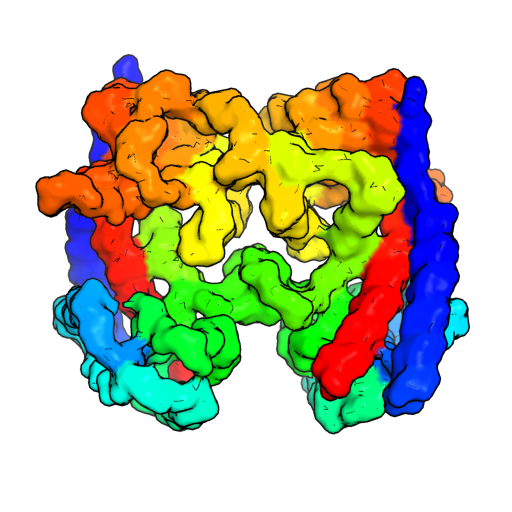903 -22.464 -26.394 1.00 13.72 176 GLN A C 1
ATOM 1392 O O . GLN A 1 179 ? 21.307 -23.511 -25.990 1.00 13.64 176 GLN A O 1
ATOM 1398 N N . LEU A 1 180 ? 22.922 -22.474 -27.255 1.00 12.05 177 LEU A N 1
ATOM 1399 C CA . LEU A 1 180 ? 23.494 -23.740 -27.706 1.00 12.71 177 LEU A CA 1
ATOM 1400 C C . LEU A 1 180 ? 24.093 -24.532 -26.500 1.00 13.03 177 LEU A C 1
ATOM 1401 O O . LEU A 1 180 ? 23.963 -25.755 -26.414 1.00 13.39 177 LEU A O 1
ATOM 1406 N N . LEU A 1 181 ? 24.770 -23.827 -25.618 1.00 12.55 178 LEU A N 1
ATOM 1407 C CA . LEU A 1 181 ? 25.389 -24.450 -24.448 1.00 12.66 178 LEU A CA 1
ATOM 1408 C C . LEU A 1 181 ? 24.324 -25.027 -23.542 1.00 13.80 178 LEU A C 1
ATOM 1409 O O . LEU A 1 181 ? 24.494 -26.129 -23.047 1.00 13.42 178 LEU A O 1
ATOM 1414 N N . LEU A 1 182 ? 23.230 -24.299 -23.371 1.00 13.01 179 LEU A N 1
ATOM 1415 C CA A LEU A 1 182 ? 22.120 -24.806 -22.552 0.60 14.15 179 LEU A CA 1
ATOM 1416 C CA B LEU A 1 182 ? 22.115 -24.779 -22.566 0.40 14.16 179 LEU A CA 1
ATOM 1417 C C . LEU A 1 182 ? 21.533 -26.055 -23.207 1.00 14.17 179 LEU A C 1
ATOM 1418 O O . LEU A 1 182 ? 21.252 -27.034 -22.501 1.00 15.02 179 LEU A O 1
ATOM 1427 N N . ASN A 1 183 ? 21.356 -26.050 -24.535 1.00 14.36 180 ASN A N 1
ATOM 1428 C CA . ASN A 1 183 ? 20.829 -27.214 -25.259 1.00 16.64 180 ASN A CA 1
ATOM 1429 C C . ASN A 1 183 ? 21.763 -28.418 -25.136 1.00 16.42 180 ASN A C 1
ATOM 1430 O O . ASN A 1 183 ? 21.297 -29.593 -25.140 1.00 18.16 180 ASN A O 1
ATOM 1435 N N . ALA A 1 184 ? 23.064 -28.137 -24.962 1.00 16.14 181 ALA A N 1
ATOM 1436 C CA . ALA A 1 184 ? 24.097 -29.136 -24.776 1.00 15.81 181 ALA A CA 1
ATOM 1437 C C . ALA A 1 184 ? 24.215 -29.551 -23.273 1.00 15.91 181 ALA A C 1
ATOM 1438 O O . ALA A 1 184 ? 25.122 -30.235 -22.888 1.00 15.09 181 ALA A O 1
ATOM 1440 N N . LYS A 1 185 ? 23.317 -29.063 -22.425 1.00 14.51 182 LYS A N 1
ATOM 1441 C CA . LYS A 1 185 ? 23.206 -29.469 -21.012 1.00 15.29 182 LYS A CA 1
ATOM 1442 C C . LYS A 1 185 ? 24.191 -28.847 -20.031 1.00 14.43 182 LYS A C 1
ATOM 1443 O O . LYS A 1 185 ? 24.371 -29.336 -18.914 1.00 15.39 182 LYS A O 1
ATOM 1449 N N . ALA A 1 186 ? 24.861 -27.778 -20.462 1.00 14.20 183 ALA A N 1
ATOM 1450 C CA . ALA A 1 186 ? 25.651 -26.944 -19.553 1.00 13.66 183 ALA A CA 1
ATOM 1451 C C . ALA A 1 186 ? 24.734 -26.020 -18.761 1.00 15.05 183 ALA A C 1
ATOM 1452 O O . ALA A 1 186 ? 23.639 -25.687 -19.219 1.00 13.81 183 ALA A O 1
ATOM 1454 N N . THR A 1 187 ? 25.162 -25.695 -17.549 1.00 15.10 184 THR A N 1
ATOM 1455 C CA . THR A 1 187 ? 24.637 -24.592 -16.755 1.00 15.76 184 THR A CA 1
ATOM 1456 C C . THR A 1 187 ? 25.266 -23.340 -17.307 1.00 15.19 184 THR A C 1
ATOM 1457 O O . THR A 1 187 ? 26.473 -23.292 -17.474 1.00 15.72 184 THR A O 1
ATOM 1461 N N . VAL A 1 188 ? 24.455 -22.352 -17.689 1.00 13.88 185 VAL A N 1
ATOM 1462 C CA . VAL A 1 188 ? 25.027 -21.210 -18.403 1.00 14.13 185 VAL A CA 1
ATOM 1463 C C . VAL A 1 188 ? 24.702 -19.910 -17.726 1.00 15.24 185 VAL A C 1
ATOM 1464 O O . VAL A 1 188 ? 23.541 -19.623 -17.463 1.00 14.57 185 VAL A O 1
ATOM 1468 N N . THR A 1 189 ? 25.723 -19.086 -17.541 1.00 16.08 186 THR A N 1
ATOM 1469 C CA . THR A 1 189 ? 25.573 -17.710 -17.133 1.00 15.99 186 THR A CA 1
ATOM 1470 C C . THR A 1 189 ? 25.963 -16.780 -18.250 1.00 16.15 186 THR A C 1
ATOM 1471 O O . THR A 1 189 ? 27.016 -16.962 -18.909 1.00 17.14 186 THR A O 1
ATOM 1475 N N . THR A 1 190 ? 25.132 -15.787 -18.483 1.00 15.43 187 THR A N 1
ATOM 1476 C CA . THR A 1 190 ? 25.431 -14.791 -19.473 1.00 15.48 187 THR A CA 1
ATOM 1477 C C . THR A 1 190 ? 25.684 -13.432 -18.750 1.00 15.54 187 THR A C 1
ATOM 1478 O O . THR A 1 190 ? 24.815 -12.907 -18.009 1.00 15.18 187 THR A O 1
ATOM 1482 N N . CYS A 1 191 ? 26.914 -12.925 -18.945 1.00 16.68 188 CYS A N 1
ATOM 1483 C CA . CYS A 1 191 ? 27.385 -11.637 -18.394 1.00 16.65 188 CYS A CA 1
ATOM 1484 C C . CYS A 1 191 ? 27.569 -10.569 -19.490 1.00 16.15 188 CYS A C 1
ATOM 1485 O O . CYS A 1 191 ? 27.670 -10.879 -20.691 1.00 16.03 188 CYS A O 1
ATOM 1488 N N . HIS A 1 192 ? 27.596 -9.325 -19.058 1.00 15.22 189 HIS A N 1
ATOM 1489 C CA . HIS A 1 192 ? 27.612 -8.185 -19.946 1.00 15.78 189 HIS A CA 1
ATOM 1490 C C . HIS A 1 192 ? 28.102 -6.938 -19.177 1.00 16.29 189 HIS A C 1
ATOM 1491 O O . HIS A 1 192 ? 28.567 -7.020 -18.012 1.00 17.13 189 HIS A O 1
ATOM 1498 N N . ARG A 1 193 ? 27.966 -5.787 -19.811 1.00 19.46 190 ARG A N 1
ATOM 1499 C CA . ARG A 1 193 ? 28.530 -4.523 -19.251 1.00 20.45 190 ARG A CA 1
ATOM 1500 C C . ARG A 1 193 ? 27.853 -4.068 -17.972 1.00 19.91 190 ARG A C 1
ATOM 1501 O O . ARG A 1 193 ? 28.398 -3.213 -17.247 1.00 18.80 190 ARG A O 1
ATOM 1509 N N . PHE A 1 194 ? 26.679 -4.633 -17.654 1.00 18.55 191 PHE A N 1
ATOM 1510 C CA . PHE A 1 194 ? 25.983 -4.251 -16.413 1.00 18.67 191 PHE A CA 1
ATOM 1511 C C . PHE A 1 194 ? 26.171 -5.223 -15.283 1.00 17.43 191 PHE A C 1
ATOM 1512 O O . PHE A 1 194 ? 25.682 -5.001 -14.169 1.00 17.03 191 PHE A O 1
ATOM 1520 N N . THR A 1 195 ? 26.928 -6.276 -15.550 1.00 17.88 192 THR A N 1
ATOM 1521 C CA . THR A 1 195 ? 27.206 -7.305 -14.574 1.00 17.61 192 THR A CA 1
ATOM 1522 C C . THR A 1 195 ? 28.108 -6.711 -13.511 1.00 18.77 192 THR A C 1
ATOM 1523 O O . THR A 1 195 ? 29.104 -6.058 -13.865 1.00 19.55 192 THR A O 1
ATOM 1527 N N . THR A 1 196 ? 27.780 -6.919 -12.240 1.00 18.88 193 THR A N 1
ATOM 1528 C CA . THR A 1 196 ? 28.637 -6.467 -11.140 1.00 20.83 193 THR A CA 1
ATOM 1529 C C . THR A 1 196 ? 29.489 -7.663 -10.728 1.00 21.05 193 THR A C 1
ATOM 1530 O O . THR A 1 196 ? 29.117 -8.814 -10.919 1.00 21.97 193 THR A O 1
ATOM 1534 N N . ASP A 1 197 ? 30.692 -7.372 -10.274 1.00 21.98 194 ASP A N 1
ATOM 1535 C CA A ASP A 1 197 ? 31.640 -8.405 -9.879 0.60 21.28 194 ASP A CA 1
ATOM 1536 C CA B ASP A 1 197 ? 31.642 -8.403 -9.884 0.40 21.23 194 ASP A CA 1
ATOM 1537 C C . ASP A 1 197 ? 31.757 -9.521 -10.919 1.00 20.32 194 ASP A C 1
ATOM 1538 O O . ASP A 1 197 ? 31.571 -10.698 -10.620 1.00 19.58 194 ASP A O 1
ATOM 1547 N N . LEU A 1 198 ? 32.113 -9.111 -12.135 1.00 19.34 195 LEU A N 1
ATOM 1548 C CA A LEU A 1 198 ? 32.270 -10.013 -13.271 0.60 18.96 195 LEU A CA 1
ATOM 1549 C CA B LEU A 1 198 ? 32.251 -10.030 -13.255 0.40 17.76 195 LEU A CA 1
ATOM 1550 C C . LEU A 1 198 ? 33.159 -11.194 -12.892 1.00 18.50 195 LEU A C 1
ATOM 1551 O O . LEU A 1 198 ? 32.840 -12.329 -13.135 1.00 16.12 195 LEU A O 1
ATOM 1560 N N . LYS A 1 199 ? 34.282 -10.885 -12.264 1.00 19.35 196 LYS A N 1
ATOM 1561 C CA . LYS A 1 199 ? 35.275 -11.872 -11.898 1.00 20.64 196 LYS A CA 1
ATOM 1562 C C . LYS A 1 199 ? 34.725 -13.020 -11.020 1.00 20.88 196 LYS A C 1
ATOM 1563 O O . LYS A 1 199 ? 35.189 -14.157 -11.112 1.00 19.17 196 LYS A O 1
ATOM 1569 N N . SER A 1 200 ? 33.730 -12.740 -10.173 1.00 22.74 197 SER A N 1
ATOM 1570 C CA . SER A 1 200 ? 33.130 -13.786 -9.299 1.00 23.68 197 SER A CA 1
ATOM 1571 C C . SER A 1 200 ? 32.422 -14.868 -10.104 1.00 23.33 197 SER A C 1
ATOM 1572 O O . SER A 1 200 ? 32.246 -16.005 -9.634 1.00 24.07 197 SER A O 1
ATOM 1575 N N . HIS A 1 201 ? 32.016 -14.522 -11.327 1.00 22.21 198 HIS A N 1
ATOM 1576 C CA . HIS A 1 201 ? 31.443 -15.487 -12.227 1.00 21.41 198 HIS A CA 1
ATOM 1577 C C . HIS A 1 201 ? 32.520 -16.112 -13.062 1.00 20.21 198 HIS A C 1
ATOM 1578 O O . HIS A 1 201 ? 32.636 -17.315 -13.089 1.00 17.76 198 HIS A O 1
ATOM 1585 N N . THR A 1 202 ? 33.305 -15.285 -13.770 1.00 20.25 199 THR A N 1
ATOM 1586 C CA . THR A 1 202 ? 34.194 -15.846 -14.790 1.00 18.96 199 THR A CA 1
ATOM 1587 C C . THR A 1 202 ? 35.202 -16.823 -14.163 1.00 19.57 199 THR A C 1
ATOM 1588 O O . THR A 1 202 ? 35.531 -17.860 -14.764 1.00 19.00 199 THR A O 1
ATOM 1592 N N . THR A 1 203 ? 35.704 -16.475 -12.973 1.00 19.92 200 THR A N 1
ATOM 1593 C CA . THR A 1 203 ? 36.626 -17.359 -12.218 1.00 19.87 200 THR A CA 1
ATOM 1594 C C . THR A 1 203 ? 36.018 -18.680 -11.812 1.00 20.22 200 THR A C 1
ATOM 1595 O O . THR A 1 203 ? 36.746 -19.568 -11.366 1.00 18.84 200 THR A O 1
ATOM 1599 N N . LYS A 1 204 ? 34.704 -18.844 -11.907 1.00 20.60 201 LYS A N 1
ATOM 1600 C CA . LYS A 1 204 ? 34.134 -20.208 -11.641 1.00 22.08 201 LYS A CA 1
ATOM 1601 C C . LYS A 1 204 ? 33.863 -21.088 -12.884 1.00 21.75 201 LYS A C 1
ATOM 1602 O O . LYS A 1 204 ? 33.448 -22.261 -12.785 1.00 21.89 201 LYS A O 1
ATOM 1608 N N . ALA A 1 205 ? 34.076 -20.527 -14.068 1.00 21.04 202 ALA A N 1
ATOM 1609 C CA . ALA A 1 205 ? 33.604 -21.179 -15.296 1.00 20.20 202 ALA A CA 1
ATOM 1610 C C . ALA A 1 205 ? 34.504 -22.358 -15.638 1.00 20.38 202 ALA A C 1
ATOM 1611 O O . ALA A 1 205 ? 35.751 -22.211 -15.705 1.00 18.59 202 ALA A O 1
ATOM 1613 N N . ASP A 1 206 ? 33.903 -23.522 -15.885 1.00 20.09 203 ASP A N 1
ATOM 1614 C CA . ASP A 1 206 ? 34.642 -24.606 -16.547 1.00 19.32 203 ASP A CA 1
ATOM 1615 C C . ASP A 1 206 ? 34.871 -24.278 -18.035 1.00 18.63 203 ASP A C 1
ATOM 1616 O O . ASP A 1 206 ? 35.872 -24.689 -18.641 1.00 18.82 203 ASP A O 1
ATOM 1621 N N . ILE A 1 207 ? 33.905 -23.581 -18.636 1.00 18.42 204 ILE A N 1
ATOM 1622 C CA . ILE A 1 207 ? 33.987 -23.203 -20.034 1.00 16.25 204 ILE A CA 1
ATOM 1623 C C . ILE A 1 207 ? 33.715 -21.706 -20.036 1.00 16.39 204 ILE A C 1
ATOM 1624 O O . ILE A 1 207 ? 32.663 -21.292 -19.557 1.00 15.28 204 ILE A O 1
ATOM 1629 N N . LEU A 1 208 ? 34.654 -20.930 -20.564 1.00 14.18 205 LEU A N 1
ATOM 1630 C CA . LEU A 1 208 ? 34.567 -19.499 -20.602 1.00 16.62 205 LEU A CA 1
ATOM 1631 C C . LEU A 1 208 ? 34.574 -19.087 -22.045 1.00 15.60 205 LEU A C 1
ATOM 1632 O O . LEU A 1 208 ? 35.580 -19.253 -22.756 1.00 17.33 205 LEU A O 1
ATOM 1637 N N . ILE A 1 209 ? 33.493 -18.503 -22.494 1.00 15.76 206 ILE A N 1
ATOM 1638 C CA . ILE A 1 209 ? 33.392 -17.989 -23.841 1.00 15.86 206 ILE A CA 1
ATOM 1639 C C . ILE A 1 209 ? 33.440 -16.491 -23.763 1.00 16.41 206 ILE A C 1
ATOM 1640 O O . ILE A 1 209 ? 32.627 -15.867 -23.068 1.00 15.86 206 ILE A O 1
ATOM 1645 N N . VAL A 1 210 ? 34.360 -15.882 -24.504 1.00 16.52 207 VAL A N 1
ATOM 1646 C CA . VAL A 1 210 ? 34.567 -14.433 -24.423 1.00 16.79 207 VAL A CA 1
ATOM 1647 C C . VAL A 1 210 ? 34.328 -13.726 -25.726 1.00 17.27 207 VAL A C 1
ATOM 1648 O O . VAL A 1 210 ? 34.958 -14.039 -26.720 1.00 16.75 207 VAL A O 1
ATOM 1652 N N . ALA A 1 211 ? 33.381 -12.802 -25.731 1.00 17.47 208 ALA A N 1
ATOM 1653 C CA . ALA A 1 211 ? 32.913 -12.120 -26.932 1.00 18.80 208 ALA A CA 1
ATOM 1654 C C . ALA A 1 211 ? 32.526 -10.676 -26.613 1.00 19.56 208 ALA A C 1
ATOM 1655 O O . ALA A 1 211 ? 31.361 -10.298 -26.663 1.00 19.78 208 ALA A O 1
ATOM 1657 N N . VAL A 1 212 ? 33.528 -9.862 -26.295 1.00 20.16 209 VAL A N 1
ATOM 1658 C CA . VAL A 1 212 ? 33.302 -8.475 -25.867 1.00 20.12 209 VAL A CA 1
ATOM 1659 C C . VAL A 1 212 ? 33.946 -7.460 -26.826 1.00 21.26 209 VAL A C 1
ATOM 1660 O O . VAL A 1 212 ? 33.610 -6.284 -26.794 1.00 21.30 209 VAL A O 1
ATOM 1664 N N . GLY A 1 213 ? 34.857 -7.900 -27.690 1.00 21.97 210 GLY A N 1
ATOM 1665 C CA . GLY A 1 213 ? 35.458 -6.945 -28.656 1.00 23.36 210 GLY A CA 1
ATOM 1666 C C . GLY A 1 213 ? 36.260 -5.876 -27.930 1.00 23.01 210 GLY A C 1
ATOM 1667 O O . GLY A 1 213 ? 36.133 -4.671 -28.217 1.00 24.57 210 GLY A O 1
ATOM 1668 N N . LYS A 1 214 ? 37.040 -6.317 -26.954 1.00 21.92 211 LYS A N 1
ATOM 1669 C CA . LYS A 1 214 ? 37.912 -5.486 -26.179 1.00 22.16 211 LYS A CA 1
ATOM 1670 C C . LYS A 1 214 ? 39.278 -6.192 -26.022 1.00 21.64 211 LYS A C 1
ATOM 1671 O O . LYS A 1 214 ? 39.357 -7.192 -25.293 1.00 19.30 211 LYS A O 1
ATOM 1677 N N . PRO A 1 215 ? 40.362 -5.634 -26.636 1.00 20.41 212 PRO A N 1
ATOM 1678 C CA . PRO A 1 215 ? 41.613 -6.394 -26.700 1.00 19.91 212 PRO A CA 1
ATOM 1679 C C . PRO A 1 215 ? 42.136 -6.679 -25.323 1.00 19.46 212 PRO A C 1
ATOM 1680 O O . PRO A 1 215 ? 42.159 -5.772 -24.490 1.00 16.49 212 PRO A O 1
ATOM 1684 N N . ASN A 1 216 ? 42.566 -7.921 -25.103 1.00 18.28 213 ASN A N 1
ATOM 1685 C CA . ASN A 1 216 ? 43.201 -8.298 -23.839 1.00 19.03 213 ASN A CA 1
ATOM 1686 C C . ASN A 1 216 ? 42.363 -8.058 -22.610 1.00 19.05 213 ASN A C 1
ATOM 1687 O O . ASN A 1 216 ? 42.893 -7.927 -21.519 1.00 19.27 213 ASN A O 1
ATOM 1692 N N . PHE A 1 217 ? 41.037 -8.086 -22.787 1.00 18.86 214 PHE A N 1
ATOM 1693 C CA . PHE A 1 217 ? 40.110 -7.795 -21.688 1.00 19.37 214 PHE A CA 1
ATOM 1694 C C . PHE A 1 217 ? 40.158 -8.818 -20.527 1.00 18.42 214 PHE A C 1
ATOM 1695 O O . PHE A 1 217 ? 40.088 -8.462 -19.364 1.00 17.01 214 PHE A O 1
ATOM 1703 N N . ILE A 1 218 ? 40.260 -10.095 -20.854 1.00 18.02 215 ILE A N 1
ATOM 1704 C CA . ILE A 1 218 ? 40.279 -11.185 -19.833 1.00 17.26 215 ILE A CA 1
ATOM 1705 C C . ILE A 1 218 ? 41.712 -11.458 -19.448 1.00 18.73 215 ILE A C 1
ATOM 1706 O O . ILE A 1 218 ? 42.535 -11.851 -20.304 1.00 19.65 215 ILE A O 1
ATOM 1711 N N . THR A 1 219 ? 42.013 -11.176 -18.168 1.00 18.22 216 THR A N 1
ATOM 1712 C CA . THR A 1 219 ? 43.331 -11.381 -17.550 1.00 18.35 216 THR A CA 1
ATOM 1713 C C . THR A 1 219 ? 43.333 -12.691 -16.727 1.00 18.44 216 THR A C 1
ATOM 1714 O O . THR A 1 219 ? 42.297 -13.291 -16.474 1.00 15.51 216 THR A O 1
ATOM 1718 N N . ALA A 1 220 ? 44.532 -13.135 -16.357 1.00 19.85 217 ALA A N 1
ATOM 1719 C CA . ALA A 1 220 ? 44.728 -14.387 -15.611 1.00 20.69 217 ALA A CA 1
ATOM 1720 C C . ALA A 1 220 ? 43.881 -14.484 -14.331 1.00 21.09 217 ALA A C 1
ATOM 1721 O O . ALA A 1 220 ? 43.407 -15.566 -13.977 1.00 22.12 217 ALA A O 1
ATOM 1723 N N . ASP A 1 221 ? 43.680 -13.366 -13.637 1.00 21.08 218 ASP A N 1
ATOM 1724 C CA . ASP A 1 221 ? 42.913 -13.360 -12.363 1.00 21.86 218 ASP A CA 1
ATOM 1725 C C . ASP A 1 221 ? 41.404 -13.548 -12.584 1.00 21.89 218 ASP A C 1
ATOM 1726 O O . ASP A 1 221 ? 40.613 -13.721 -11.621 1.00 21.90 218 ASP A O 1
ATOM 1731 N N . MET A 1 222 ? 40.997 -13.509 -13.846 1.00 20.39 219 MET A N 1
ATOM 1732 C CA . MET A 1 222 ? 39.560 -13.579 -14.176 1.00 20.52 219 MET A CA 1
ATOM 1733 C C . MET A 1 222 ? 39.178 -14.988 -14.615 1.00 19.57 219 MET A C 1
ATOM 1734 O O . MET A 1 222 ? 37.987 -15.303 -14.781 1.00 20.25 219 MET A O 1
ATOM 1739 N N . VAL A 1 223 ? 40.176 -15.861 -14.732 1.00 19.33 220 VAL A N 1
ATOM 1740 C CA . VAL A 1 223 ? 40.002 -17.196 -15.283 1.00 20.46 220 VAL A CA 1
ATOM 1741 C C . VAL A 1 223 ? 40.283 -18.242 -14.218 1.00 19.91 220 VAL A C 1
ATOM 1742 O O . VAL A 1 223 ? 41.154 -18.069 -13.410 1.00 19.91 220 VAL A O 1
ATOM 1746 N N . LYS A 1 224 ? 39.532 -19.335 -14.244 1.00 21.28 221 LYS A N 1
ATOM 1747 C CA . LYS A 1 224 ? 39.742 -20.466 -13.328 1.00 21.62 221 LYS A CA 1
ATOM 1748 C C . LYS A 1 224 ? 40.883 -21.324 -13.782 1.00 21.28 221 LYS A C 1
ATOM 1749 O O . LYS A 1 224 ? 41.069 -21.511 -15.001 1.00 21.05 221 LYS A O 1
ATOM 1755 N N . GLU A 1 225 ? 41.623 -21.923 -12.830 1.00 21.36 222 GLU A N 1
ATOM 1756 C CA A GLU A 1 225 ? 42.634 -22.900 -13.233 0.60 21.11 222 GLU A CA 1
ATOM 1757 C CA B GLU A 1 225 ? 42.623 -22.971 -13.123 0.40 20.80 222 GLU A CA 1
ATOM 1758 C C . GLU A 1 225 ? 41.924 -24.131 -13.821 1.00 20.51 222 GLU A C 1
ATOM 1759 O O . GLU A 1 225 ? 40.920 -24.583 -13.334 1.00 18.80 222 GLU A O 1
ATOM 1770 N N . GLY A 1 226 ? 42.482 -24.638 -14.929 1.00 19.65 223 GLY A N 1
ATOM 1771 C CA . GLY A 1 226 ? 41.875 -25.765 -15.650 1.00 18.56 223 GLY A CA 1
ATOM 1772 C C . GLY A 1 226 ? 40.685 -25.361 -16.525 1.00 17.18 223 GLY A C 1
ATOM 1773 O O . GLY A 1 226 ? 39.999 -26.224 -17.019 1.00 16.92 223 GLY A O 1
ATOM 1774 N N . ALA A 1 227 ? 40.451 -24.061 -16.742 1.00 17.37 224 ALA A N 1
ATOM 1775 C CA . ALA A 1 227 ? 39.313 -23.589 -17.580 1.00 17.35 224 ALA A CA 1
ATOM 1776 C C . ALA A 1 227 ? 39.530 -23.928 -19.060 1.00 16.78 224 ALA A C 1
ATOM 1777 O O . ALA A 1 227 ? 40.686 -24.080 -19.502 1.00 17.48 224 ALA A O 1
ATOM 1779 N N . VAL A 1 228 ? 38.443 -24.137 -19.808 1.00 16.64 225 VAL A N 1
ATOM 1780 C CA . VAL A 1 228 ? 38.496 -24.146 -21.256 1.00 16.23 225 VAL A CA 1
ATOM 1781 C C . VAL A 1 228 ? 38.027 -22.798 -21.759 1.00 16.05 225 VAL A C 1
ATOM 1782 O O . VAL A 1 228 ? 36.917 -22.353 -21.447 1.00 17.59 225 VAL A O 1
ATOM 1786 N N . VAL A 1 229 ? 38.882 -22.123 -22.498 1.00 15.55 226 VAL A N 1
ATOM 1787 C CA . VAL A 1 229 ? 38.633 -20.730 -22.870 1.00 15.85 226 VAL A CA 1
ATOM 1788 C C . VAL A 1 229 ? 38.518 -20.572 -24.368 1.00 16.04 226 VAL A C 1
ATOM 1789 O O . VAL A 1 229 ? 39.461 -20.884 -25.109 1.00 15.43 226 VAL A O 1
ATOM 1793 N N . ILE A 1 230 ? 37.408 -19.981 -24.791 1.00 15.46 227 ILE A N 1
ATOM 1794 C CA . ILE A 1 230 ? 37.100 -19.714 -26.193 1.00 14.90 227 ILE A CA 1
ATOM 1795 C C . ILE A 1 230 ? 37.062 -18.210 -26.385 1.00 15.04 227 ILE A C 1
ATOM 1796 O O . ILE A 1 230 ? 36.233 -17.507 -25.794 1.00 13.01 227 ILE A O 1
ATOM 1801 N N . ASP A 1 231 ? 37.946 -17.717 -27.245 1.00 15.41 228 ASP A N 1
ATOM 1802 C CA . ASP A 1 231 ? 38.156 -16.301 -27.472 1.00 16.70 228 ASP A CA 1
ATOM 1803 C C . ASP A 1 231 ? 37.611 -15.932 -28.826 1.00 17.57 228 ASP A C 1
ATOM 1804 O O . ASP A 1 231 ? 38.209 -16.250 -29.845 1.00 17.28 228 ASP A O 1
ATOM 1809 N N . VAL A 1 232 ? 36.496 -15.209 -28.847 1.00 16.74 229 VAL A N 1
ATOM 1810 C CA . VAL A 1 232 ? 35.845 -14.848 -30.082 1.00 18.19 229 VAL A CA 1
ATOM 1811 C C . VAL A 1 232 ? 36.298 -13.467 -30.589 1.00 20.33 229 VAL A C 1
ATOM 1812 O O . VAL A 1 232 ? 35.966 -13.091 -31.696 1.00 22.40 229 VAL A O 1
ATOM 1816 N N . GLY A 1 233 ? 37.102 -12.762 -29.805 1.00 20.83 230 GLY A N 1
ATOM 1817 C CA . GLY A 1 233 ? 37.653 -11.465 -30.230 1.00 22.31 230 GLY A CA 1
ATOM 1818 C C . GLY A 1 233 ? 38.506 -11.493 -31.486 1.00 22.48 230 GLY A C 1
ATOM 1819 O O . GLY A 1 233 ? 39.317 -12.403 -31.687 1.00 21.94 230 GLY A O 1
ATOM 1820 N N . ILE A 1 234 ? 38.249 -10.536 -32.381 1.00 24.18 231 ILE A N 1
ATOM 1821 C CA . ILE A 1 234 ? 39.176 -10.212 -33.451 1.00 25.00 231 ILE A CA 1
ATOM 1822 C C . ILE A 1 234 ? 39.321 -8.698 -33.429 1.00 25.74 231 ILE A C 1
ATOM 1823 O O . ILE A 1 234 ? 38.538 -7.982 -34.062 1.00 27.34 231 ILE A O 1
ATOM 1828 N N . ASN A 1 235 ? 40.274 -8.214 -32.646 1.00 24.46 232 ASN A N 1
ATOM 1829 C CA . ASN A 1 235 ? 40.492 -6.798 -32.482 1.00 24.52 232 ASN A CA 1
ATOM 1830 C C . ASN A 1 235 ? 41.710 -6.314 -33.282 1.00 25.01 232 ASN A C 1
ATOM 1831 O O . ASN A 1 235 ? 42.816 -6.794 -33.090 1.00 23.87 232 ASN A O 1
ATOM 1836 N N . HIS A 1 236 ? 41.508 -5.320 -34.139 1.00 26.20 233 HIS A N 1
ATOM 1837 C CA . HIS A 1 236 ? 42.617 -4.734 -34.884 1.00 26.72 233 HIS A CA 1
ATOM 1838 C C . HIS A 1 236 ? 43.199 -3.622 -34.040 1.00 27.12 233 HIS A C 1
ATOM 1839 O O . HIS A 1 236 ? 42.506 -2.631 -33.782 1.00 27.56 233 HIS A O 1
ATOM 1846 N N . VAL A 1 237 ? 44.417 -3.825 -33.539 1.00 26.83 234 VAL A N 1
ATOM 1847 C CA . VAL A 1 237 ? 45.112 -2.844 -32.696 1.00 27.97 234 VAL A CA 1
ATOM 1848 C C . VAL A 1 237 ? 46.622 -2.935 -32.854 1.00 28.45 234 VAL A C 1
ATOM 1849 O O . VAL A 1 237 ? 47.152 -4.020 -32.951 1.00 29.00 234 VAL A O 1
ATOM 1853 N N . ASP A 1 238 ? 47.306 -1.790 -32.813 1.00 29.28 235 ASP A N 1
ATOM 1854 C CA . ASP A 1 238 ? 48.770 -1.719 -32.964 1.00 29.77 235 ASP A CA 1
ATOM 1855 C C . ASP A 1 238 ? 49.295 -2.483 -34.188 1.00 29.56 235 ASP A C 1
ATOM 1856 O O . ASP A 1 238 ? 50.338 -3.131 -34.112 1.00 29.60 235 ASP A O 1
ATOM 1861 N N . GLY A 1 239 ? 48.544 -2.406 -35.291 1.00 28.94 236 GLY A N 1
ATOM 1862 C CA . GLY A 1 239 ? 48.858 -3.114 -36.538 1.00 29.11 236 GLY A CA 1
ATOM 1863 C C . GLY A 1 239 ? 48.765 -4.633 -36.470 1.00 28.56 236 GLY A C 1
ATOM 1864 O O . GLY A 1 239 ? 49.327 -5.315 -37.324 1.00 29.26 236 GLY A O 1
ATOM 1865 N N . LYS A 1 240 ? 47.986 -5.139 -35.505 1.00 27.25 237 LYS A N 1
ATOM 1866 C CA A LYS A 1 240 ? 48.024 -6.531 -35.034 0.60 26.50 237 LYS A CA 1
ATOM 1867 C CA B LYS A 1 240 ? 47.992 -6.566 -35.177 0.40 26.52 237 LYS A CA 1
ATOM 1868 C C . LYS A 1 240 ? 46.573 -7.004 -34.850 1.00 26.24 237 LYS A C 1
ATOM 1869 O O . LYS A 1 240 ? 45.676 -6.167 -34.667 1.00 25.96 237 LYS A O 1
ATOM 1880 N N . ILE A 1 241 ? 46.342 -8.322 -34.847 1.00 24.53 238 ILE A N 1
ATOM 1881 C CA . ILE A 1 241 ? 45.018 -8.882 -34.547 1.00 23.30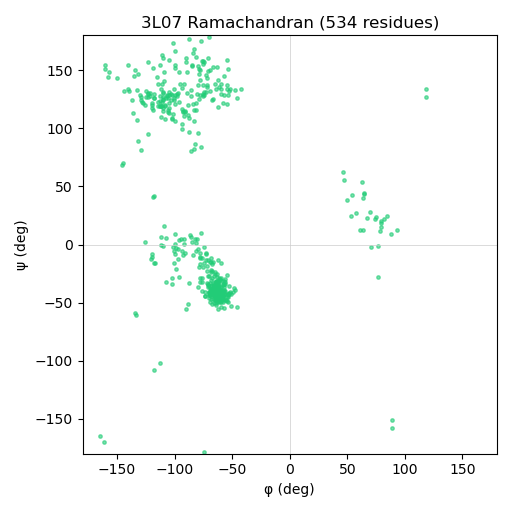 238 ILE A CA 1
ATOM 1882 C C . ILE A 1 241 ? 45.145 -9.521 -33.177 1.00 22.41 238 ILE A C 1
ATOM 1883 O O . ILE A 1 241 ? 45.959 -10.403 -32.993 1.00 22.59 238 ILE A O 1
ATOM 1888 N N . VAL A 1 242 ? 44.346 -9.046 -32.224 1.00 20.86 239 VAL A N 1
ATOM 1889 C CA A VAL A 1 242 ? 44.445 -9.385 -30.802 0.60 20.48 239 VAL A CA 1
ATOM 1890 C CA B VAL A 1 242 ? 44.462 -9.488 -30.843 0.40 20.18 239 VAL A CA 1
ATOM 1891 C C . VAL A 1 242 ? 43.082 -9.907 -30.329 1.00 20.00 239 VAL A C 1
ATOM 1892 O O . VAL A 1 242 ? 42.021 -9.355 -30.741 1.00 19.35 239 VAL A O 1
ATOM 1899 N N . GLY A 1 243 ? 43.109 -10.925 -29.484 1.00 18.89 240 GLY A N 1
ATOM 1900 C CA . GLY A 1 243 ? 41.893 -11.533 -28.975 1.00 18.08 240 GLY A CA 1
ATOM 1901 C C . GLY A 1 243 ? 41.274 -10.676 -27.896 1.00 17.73 240 GLY A C 1
ATOM 1902 O O . GLY A 1 243 ? 41.852 -9.670 -27.487 1.00 17.58 240 GLY A O 1
ATOM 1903 N N . ASP A 1 244 ? 40.103 -11.073 -27.415 1.00 16.59 241 ASP A N 1
ATOM 1904 C CA . ASP A 1 244 ? 39.534 -10.481 -26.193 1.00 16.60 241 ASP A CA 1
ATOM 1905 C C . ASP A 1 244 ? 40.223 -11.060 -24.950 1.00 16.67 241 ASP A C 1
ATOM 1906 O O . ASP A 1 244 ? 40.020 -10.565 -23.832 1.00 17.07 241 ASP A O 1
ATOM 1911 N N . VAL A 1 245 ? 41.016 -12.112 -25.106 1.00 16.05 242 VAL A N 1
ATOM 1912 C CA . VAL A 1 245 ? 41.688 -12.742 -23.929 1.00 16.03 242 VAL A CA 1
ATOM 1913 C C . VAL A 1 245 ? 43.175 -12.470 -23.953 1.00 17.34 242 VAL A C 1
ATOM 1914 O O . VAL A 1 245 ? 43.790 -12.482 -25.040 1.00 17.04 242 VAL A O 1
ATOM 1918 N N . ASP A 1 246 ? 43.772 -12.201 -22.792 1.00 17.81 243 ASP A N 1
ATOM 1919 C CA . ASP A 1 246 ? 45.215 -11.946 -22.739 1.00 19.30 243 ASP A CA 1
ATOM 1920 C C . ASP A 1 246 ? 45.878 -13.320 -22.710 1.00 18.35 243 ASP A C 1
ATOM 1921 O O . ASP A 1 246 ? 46.180 -13.886 -21.656 1.00 17.82 243 ASP A O 1
ATOM 1926 N N . PHE A 1 247 ? 46.092 -13.840 -23.912 1.00 18.13 244 PHE A N 1
ATOM 1927 C CA . PHE A 1 247 ? 46.544 -15.231 -24.090 1.00 18.26 244 PHE A CA 1
ATOM 1928 C C . PHE A 1 247 ? 47.841 -15.519 -23.377 1.00 18.05 244 PHE A C 1
ATOM 1929 O O . PHE A 1 247 ? 47.965 -16.518 -22.640 1.00 17.09 244 PHE A O 1
ATOM 1937 N N . ALA A 1 248 ? 48.814 -14.611 -23.555 1.00 18.18 245 ALA A N 1
ATOM 1938 C CA . ALA A 1 248 ? 50.112 -14.799 -22.958 1.00 19.12 245 ALA A CA 1
ATOM 1939 C C . ALA A 1 248 ? 49.919 -14.875 -21.453 1.00 19.67 245 ALA A C 1
ATOM 1940 O O . ALA A 1 248 ? 50.580 -15.649 -20.806 1.00 21.00 245 ALA A O 1
ATOM 1942 N N . ALA A 1 249 ? 48.981 -14.100 -20.912 1.00 19.95 246 ALA A N 1
ATOM 1943 C CA . ALA A 1 249 ? 48.803 -14.026 -19.460 1.00 20.23 246 ALA A CA 1
ATOM 1944 C C . ALA A 1 249 ? 48.102 -15.238 -18.859 1.00 19.63 246 ALA A C 1
ATOM 1945 O O . ALA A 1 249 ? 48.353 -15.567 -17.700 1.00 19.27 246 ALA A O 1
ATOM 1947 N N . VAL A 1 250 ? 47.184 -15.857 -19.620 1.00 19.28 247 VAL A N 1
ATOM 1948 C CA . VAL A 1 250 ? 46.378 -16.969 -19.110 1.00 19.94 247 VAL A CA 1
ATOM 1949 C C . VAL A 1 250 ? 46.821 -18.373 -19.525 1.00 20.37 247 VAL A C 1
ATOM 1950 O O . VAL A 1 250 ? 46.360 -19.366 -18.964 1.00 19.01 247 VAL A O 1
ATOM 1954 N N . LYS A 1 251 ? 47.663 -18.478 -20.548 1.00 22.02 248 LYS A N 1
ATOM 1955 C CA . LYS A 1 251 ? 47.881 -19.793 -21.156 1.00 23.67 248 LYS A CA 1
ATOM 1956 C C . LYS A 1 251 ? 48.460 -20.853 -20.201 1.00 24.10 248 LYS A C 1
ATOM 1957 O O . LYS A 1 251 ? 48.196 -22.020 -20.371 1.00 23.66 248 LYS A O 1
ATOM 1963 N N . ASP A 1 252 ? 49.265 -20.452 -19.214 1.00 25.18 249 ASP A N 1
ATOM 1964 C CA . ASP A 1 252 ? 49.885 -21.450 -18.326 1.00 26.26 249 ASP A CA 1
ATOM 1965 C C . ASP A 1 252 ? 48.960 -21.940 -17.217 1.00 25.83 249 ASP A C 1
ATOM 1966 O O . ASP A 1 252 ? 49.367 -22.761 -16.418 1.00 24.51 249 ASP A O 1
ATOM 1971 N N . LYS A 1 253 ? 47.717 -21.462 -17.177 1.00 24.87 250 LYS A N 1
ATOM 1972 C CA . LYS A 1 253 ? 46.780 -21.919 -16.147 1.00 24.17 250 LYS A CA 1
ATOM 1973 C C . LYS A 1 253 ? 45.509 -22.602 -16.680 1.00 23.38 250 LYS A C 1
ATOM 1974 O O . LYS A 1 253 ? 44.751 -23.177 -15.894 1.00 23.62 250 LYS A O 1
ATOM 1980 N N . VAL A 1 254 ? 45.269 -22.525 -17.992 1.00 21.89 251 VAL A N 1
ATOM 1981 C CA . VAL A 1 254 ? 44.038 -23.092 -18.578 1.00 21.13 251 VAL A CA 1
ATOM 1982 C C . VAL A 1 254 ? 44.281 -24.552 -18.988 1.00 21.14 251 VAL A C 1
ATOM 1983 O O . VAL A 1 254 ? 45.430 -24.954 -19.196 1.00 20.39 251 VAL A O 1
ATOM 1987 N N . ALA A 1 255 ? 43.209 -25.339 -19.090 1.00 20.13 252 ALA A N 1
ATOM 1988 C CA . ALA A 1 255 ? 43.288 -26.697 -19.721 1.00 20.24 252 ALA A CA 1
ATOM 1989 C C . ALA A 1 255 ? 43.315 -26.640 -21.259 1.00 20.03 252 ALA A C 1
ATOM 1990 O O . ALA A 1 255 ? 43.911 -27.501 -21.929 1.00 20.20 252 ALA A O 1
ATOM 1992 N N . ALA A 1 256 ? 42.632 -25.642 -21.835 1.00 18.90 253 ALA A N 1
ATOM 1993 C CA . ALA A 1 256 ? 42.622 -25.459 -23.287 1.00 18.24 253 ALA A CA 1
ATOM 1994 C C . ALA A 1 256 ? 42.209 -24.029 -23.661 1.00 17.65 253 ALA A C 1
ATOM 1995 O O . ALA A 1 256 ? 41.442 -23.396 -22.945 1.00 17.28 253 ALA A O 1
ATOM 1997 N N . ILE A 1 257 ? 42.696 -23.524 -24.798 1.00 15.65 254 ILE A N 1
ATOM 1998 C CA . ILE A 1 257 ? 42.339 -22.182 -25.192 1.00 15.59 254 ILE A CA 1
ATOM 1999 C C . ILE A 1 257 ? 42.522 -22.059 -26.705 1.00 16.16 254 ILE A C 1
ATOM 2000 O O . ILE A 1 257 ? 43.361 -22.749 -27.302 1.00 14.64 254 ILE A O 1
ATOM 2005 N N . THR A 1 258 ? 41.675 -21.227 -27.288 1.00 16.37 255 THR A N 1
ATOM 2006 C CA . THR A 1 258 ? 41.741 -20.866 -28.672 1.00 16.93 255 THR A CA 1
ATOM 2007 C C . THR A 1 258 ? 42.713 -19.701 -28.803 1.00 17.60 255 THR A C 1
ATOM 2008 O O . THR A 1 258 ? 42.568 -18.693 -28.094 1.00 18.10 255 THR A O 1
ATOM 2012 N N . PRO A 1 259 ? 43.633 -19.777 -29.766 1.00 19.22 256 PRO A N 1
ATOM 2013 C CA . PRO A 1 259 ? 44.488 -18.630 -30.026 1.00 18.27 256 PRO A CA 1
ATOM 2014 C C . PRO A 1 259 ? 43.744 -17.645 -30.906 1.00 18.26 256 PRO A C 1
ATOM 2015 O O . PRO A 1 259 ? 42.748 -18.025 -31.548 1.00 16.69 256 PRO A O 1
ATOM 2019 N N . VAL A 1 260 ? 44.206 -16.381 -30.928 1.00 17.71 257 VAL A N 1
ATOM 2020 C CA . VAL A 1 260 ? 43.791 -15.423 -31.903 1.00 17.27 257 VAL A CA 1
ATOM 2021 C C . VAL A 1 260 ? 45.031 -14.782 -32.527 1.00 19.32 257 VAL A C 1
ATOM 2022 O O . VAL A 1 260 ? 45.891 -14.309 -31.802 1.00 18.63 257 VAL A O 1
ATOM 2026 N N . PRO A 1 261 ? 45.139 -14.790 -33.855 1.00 19.02 258 PRO A N 1
ATOM 2027 C CA . PRO A 1 261 ? 44.204 -15.431 -34.768 1.00 20.12 258 PRO A CA 1
ATOM 2028 C C . PRO A 1 261 ? 44.361 -16.964 -34.768 1.00 19.73 258 PRO A C 1
ATOM 2029 O O . PRO A 1 261 ? 45.180 -17.544 -34.018 1.00 20.77 258 PRO A O 1
ATOM 2033 N N . GLY A 1 262 ? 43.560 -17.618 -35.592 1.00 19.95 259 GLY A N 1
ATOM 2034 C CA . GLY A 1 262 ? 43.715 -19.040 -35.858 1.00 20.32 259 GLY A CA 1
ATOM 2035 C C . GLY A 1 262 ? 42.878 -19.943 -34.970 1.00 20.38 259 GLY A C 1
ATOM 2036 O O . GLY A 1 262 ? 43.142 -21.146 -34.918 1.00 20.44 259 GLY A O 1
ATOM 2037 N N . GLY A 1 263 ? 41.923 -19.363 -34.239 1.00 19.43 260 GLY A N 1
ATOM 2038 C CA . GLY A 1 263 ? 41.100 -20.126 -33.304 1.00 20.00 260 GLY A CA 1
ATOM 2039 C C . GLY A 1 263 ? 39.671 -20.158 -33.812 1.00 19.46 260 GLY A C 1
ATOM 2040 O O . GLY A 1 263 ? 39.334 -20.917 -34.742 1.00 20.08 260 GLY A O 1
ATOM 2041 N N . VAL A 1 264 ? 38.823 -19.332 -33.223 1.00 19.46 261 VAL A N 1
ATOM 2042 C CA . VAL A 1 264 ? 37.436 -19.316 -33.657 1.00 19.53 261 VAL A CA 1
ATOM 2043 C C . VAL A 1 264 ? 37.249 -18.796 -35.081 1.00 18.32 261 VAL A C 1
ATOM 2044 O O . VAL A 1 264 ? 36.304 -19.234 -35.808 1.00 17.79 261 VAL A O 1
ATOM 2048 N N . GLY A 1 265 ? 38.096 -17.853 -35.479 1.00 18.15 262 GLY A N 1
ATOM 2049 C CA . GLY A 1 265 ? 37.918 -17.140 -36.783 1.00 17.90 262 GLY A CA 1
ATOM 2050 C C . GLY A 1 265 ? 37.613 -18.047 -37.978 1.00 18.25 262 GLY A C 1
ATOM 2051 O O . GLY A 1 265 ? 36.626 -17.848 -38.661 1.00 18.33 262 GLY A O 1
ATOM 2052 N N . PRO A 1 266 ? 38.450 -19.064 -38.215 1.00 18.40 263 PRO A N 1
ATOM 2053 C CA . PRO A 1 266 ? 38.298 -19.953 -39.379 1.00 19.02 263 PRO A CA 1
ATOM 2054 C C . PRO A 1 266 ? 37.075 -20.830 -39.361 1.00 18.77 263 PRO A C 1
ATOM 2055 O O . PRO A 1 266 ? 36.643 -21.294 -40.409 1.00 18.66 263 PRO A O 1
ATOM 2059 N N . MET A 1 267 ? 36.533 -21.071 -38.169 1.00 17.58 264 MET A N 1
ATOM 2060 C CA . MET A 1 267 ? 35.360 -21.924 -38.023 1.00 17.73 264 MET A CA 1
ATOM 2061 C C . MET A 1 267 ? 34.088 -21.260 -38.540 1.00 17.23 264 MET A C 1
ATOM 2062 O O . MET A 1 267 ? 33.145 -21.967 -38.903 1.00 17.52 264 MET A O 1
ATOM 2067 N N . THR A 1 268 ? 34.085 -19.922 -38.607 1.00 16.15 265 THR A N 1
ATOM 2068 C CA . THR A 1 268 ? 32.900 -19.170 -38.998 1.00 16.44 265 THR A CA 1
ATOM 2069 C C . THR A 1 268 ? 32.496 -19.526 -40.444 1.00 15.83 265 THR A C 1
ATOM 2070 O O . THR A 1 268 ? 31.359 -19.985 -40.721 1.00 13.40 265 THR A O 1
ATOM 2074 N N . ILE A 1 269 ? 33.425 -19.367 -41.378 1.00 15.04 266 ILE A N 1
ATOM 2075 C CA . ILE A 1 269 ? 33.122 -19.745 -42.765 1.00 16.29 266 ILE A CA 1
ATOM 2076 C C . ILE A 1 269 ? 32.900 -21.256 -42.948 1.00 14.45 266 ILE A C 1
ATOM 2077 O O . ILE A 1 269 ? 32.052 -21.701 -43.717 1.00 14.59 266 ILE A O 1
ATOM 2082 N N . THR A 1 270 ? 33.652 -22.059 -42.219 1.00 15.43 267 THR A N 1
ATOM 2083 C CA . THR A 1 270 ? 33.448 -23.487 -42.224 1.00 14.70 267 THR A CA 1
ATOM 2084 C C . THR A 1 270 ? 31.997 -23.830 -41.910 1.00 14.76 267 THR A C 1
ATOM 2085 O O . THR A 1 270 ? 31.412 -24.647 -42.619 1.00 14.12 267 THR A O 1
ATOM 2089 N N . GLU A 1 271 ? 31.403 -23.159 -40.921 1.00 13.79 268 GLU A N 1
ATOM 2090 C CA . GLU A 1 271 ? 30.045 -23.510 -40.528 1.00 14.33 268 GLU A CA 1
ATOM 2091 C C . GLU A 1 271 ? 29.047 -22.969 -41.545 1.00 14.89 268 GLU A C 1
ATOM 2092 O O . GLU A 1 271 ? 27.991 -23.540 -41.736 1.00 14.55 268 GLU A O 1
ATOM 2098 N N . LEU A 1 272 ? 29.388 -21.860 -42.203 1.00 14.44 269 LEU A N 1
ATOM 2099 C CA . LEU A 1 272 ? 28.611 -21.412 -43.369 1.00 14.21 269 LEU A CA 1
ATOM 2100 C C . LEU A 1 272 ? 28.424 -22.496 -44.440 1.00 14.26 269 LEU A C 1
ATOM 2101 O O . LEU A 1 272 ? 27.350 -22.630 -45.021 1.00 13.50 269 LEU A O 1
ATOM 2106 N N . LEU A 1 273 ? 29.485 -23.235 -44.717 1.00 12.43 270 LEU A N 1
ATOM 2107 C CA . LEU A 1 273 ? 29.426 -24.253 -45.702 1.00 12.89 270 LEU A CA 1
ATOM 2108 C C . LEU A 1 273 ? 28.554 -25.389 -45.199 1.00 13.58 270 LEU A C 1
ATOM 2109 O O . LEU A 1 273 ? 27.753 -25.969 -45.946 1.00 14.45 270 LEU A O 1
ATOM 2114 N N . TYR A 1 274 ? 28.707 -25.761 -43.943 1.00 13.37 271 TYR A N 1
ATOM 2115 C CA . TYR A 1 274 ? 27.837 -26.794 -43.388 1.00 13.24 271 TYR A CA 1
ATOM 2116 C C . TYR A 1 274 ? 26.366 -26.389 -43.462 1.00 14.13 271 TYR A C 1
ATOM 2117 O O . TYR A 1 274 ? 25.498 -27.229 -43.814 1.00 12.28 271 TYR A O 1
ATOM 2126 N N . ASN A 1 275 ? 26.092 -25.120 -43.128 1.00 13.80 272 ASN A N 1
ATOM 2127 C CA . ASN A 1 275 ? 24.727 -24.584 -43.192 1.00 14.95 272 ASN A CA 1
ATOM 2128 C C . ASN A 1 275 ? 24.152 -24.590 -44.628 1.00 13.40 272 ASN A C 1
ATOM 2129 O O . ASN A 1 275 ? 23.000 -24.909 -44.866 1.00 14.13 272 ASN A O 1
ATOM 2134 N N . THR A 1 276 ? 24.993 -24.247 -45.571 1.00 14.87 273 THR A N 1
ATOM 2135 C CA . THR A 1 276 ? 24.589 -24.249 -46.983 1.00 14.86 273 THR A CA 1
ATOM 2136 C C . THR A 1 276 ? 24.203 -25.671 -47.372 1.00 14.03 273 THR A C 1
ATOM 2137 O O . THR A 1 276 ? 23.193 -25.840 -48.040 1.00 13.71 273 THR A O 1
ATOM 2141 N N . PHE A 1 277 ? 24.988 -26.695 -46.974 1.00 14.60 274 PHE A N 1
ATOM 2142 C CA . PHE A 1 277 ? 24.660 -28.101 -47.265 1.00 14.46 274 PHE A CA 1
ATOM 2143 C C . PHE A 1 277 ? 23.360 -28.532 -46.517 1.00 15.13 274 PHE A C 1
ATOM 2144 O O . PHE A 1 277 ? 22.502 -29.224 -47.082 1.00 15.10 274 PHE A O 1
ATOM 2152 N N . GLN A 1 278 ? 23.171 -28.036 -45.303 1.00 13.69 275 GLN A N 1
ATOM 2153 C CA . GLN A 1 278 ? 21.911 -28.271 -44.577 1.00 13.91 275 GLN A CA 1
ATOM 2154 C C . GLN A 1 278 ? 20.711 -27.740 -45.368 1.00 15.75 275 GLN A C 1
ATOM 2155 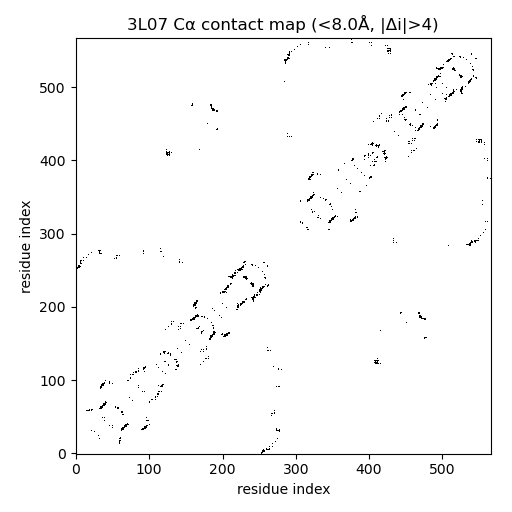O O . GLN A 1 278 ? 19.702 -28.440 -45.478 1.00 16.97 275 GLN A O 1
ATOM 2161 N N . CYS A 1 279 ? 20.837 -26.566 -45.974 1.00 17.79 276 CYS A N 1
ATOM 2162 C CA . CYS A 1 279 ? 19.744 -25.950 -46.738 1.00 19.44 276 CYS A CA 1
ATOM 2163 C C . CYS A 1 279 ? 19.395 -26.754 -47.964 1.00 20.27 276 CYS A C 1
ATOM 2164 O O . CYS A 1 279 ? 18.219 -26.896 -48.315 1.00 20.90 276 CYS A O 1
ATOM 2167 N N . ALA A 1 280 ? 20.422 -27.232 -48.656 1.00 19.02 277 ALA A N 1
ATOM 2168 C CA . ALA A 1 280 ? 20.217 -28.091 -49.799 1.00 19.26 277 ALA A CA 1
ATOM 2169 C C . ALA A 1 280 ? 19.519 -29.431 -49.467 1.00 21.07 277 ALA A C 1
ATOM 2170 O O . ALA A 1 280 ? 18.713 -29.914 -50.258 1.00 22.09 277 ALA A O 1
ATOM 2172 N N . GLN A 1 281 ? 19.789 -30.023 -48.314 1.00 22.55 278 GLN A N 1
ATOM 2173 C CA . GLN A 1 281 ? 19.214 -31.311 -47.985 1.00 25.65 278 GLN A CA 1
ATOM 2174 C C . GLN A 1 281 ? 17.772 -31.170 -47.501 1.00 28.53 278 GLN A C 1
ATOM 2175 O O . GLN A 1 281 ? 16.927 -32.031 -47.781 1.00 29.06 278 GLN A O 1
ATOM 2181 N N . GLU A 1 282 ? 17.482 -30.109 -46.758 1.00 31.36 279 GLU A N 1
ATOM 2182 C CA A GLU A 1 282 ? 16.145 -29.946 -46.174 0.60 33.05 279 GLU A CA 1
ATOM 2183 C CA B GLU A 1 282 ? 16.141 -29.886 -46.177 0.40 32.68 279 GLU A CA 1
ATOM 2184 C C . GLU A 1 282 ? 15.160 -29.470 -47.255 1.00 33.86 279 GLU A C 1
ATOM 2185 O O . GLU A 1 282 ? 13.985 -29.875 -47.244 1.00 33.82 279 GLU A O 1
ATOM 2196 N N . LEU A 1 283 ? 15.653 -28.657 -48.194 1.00 35.60 280 LEU A N 1
ATOM 2197 C CA . LEU A 1 283 ? 14.852 -28.147 -49.304 1.00 37.97 280 LEU A CA 1
ATOM 2198 C C . LEU A 1 283 ? 14.294 -29.278 -50.154 1.00 38.65 280 LEU A C 1
ATOM 2199 O O . LEU A 1 283 ? 13.362 -29.055 -50.940 1.00 38.81 280 LEU A O 1
ATOM 2204 N N . ASN A 1 284 ? 14.855 -30.482 -49.979 1.00 40.19 281 ASN A N 1
ATOM 2205 C CA . ASN A 1 284 ? 14.657 -31.614 -50.899 1.00 40.81 281 ASN A CA 1
ATOM 2206 C C . ASN A 1 284 ? 14.279 -32.928 -50.196 1.00 41.31 281 ASN A C 1
ATOM 2207 O O . ASN A 1 284 ? 14.008 -32.940 -48.979 1.00 42.57 281 ASN A O 1
ATOM 2212 N N . SER B 1 1 ? 16.718 -8.379 9.998 1.00 36.70 -2 SER B N 1
ATOM 2213 C CA . SER B 1 1 ? 15.281 -8.553 9.645 1.00 36.78 -2 SER B CA 1
ATOM 2214 C C . SER B 1 1 ? 15.170 -8.467 8.118 1.00 36.07 -2 SER B C 1
ATOM 2215 O O . SER B 1 1 ? 16.024 -7.829 7.474 1.00 35.94 -2 SER B O 1
ATOM 2218 N N . ASN B 1 2 ? 14.167 -9.131 7.528 1.00 35.40 -1 ASN B N 1
ATOM 2219 C CA . ASN B 1 2 ? 13.955 -9.057 6.064 1.00 34.80 -1 ASN B CA 1
ATOM 2220 C C . ASN B 1 2 ? 12.553 -8.560 5.733 1.00 33.50 -1 ASN B C 1
ATOM 2221 O O . ASN B 1 2 ? 11.631 -8.727 6.542 1.00 33.70 -1 ASN B O 1
ATOM 2226 N N . ALA B 1 3 ? 12.401 -8.002 4.518 1.00 31.26 0 ALA B N 1
ATOM 2227 C CA . ALA B 1 3 ? 11.141 -7.350 4.097 1.00 29.34 0 ALA B CA 1
ATOM 2228 C C . ALA B 1 3 ? 9.964 -8.310 4.094 1.00 27.56 0 ALA B C 1
ATOM 2229 O O . ALA B 1 3 ? 8.851 -7.926 4.492 1.00 25.18 0 ALA B O 1
ATOM 2231 N N . MET B 1 4 ? 10.194 -9.542 3.598 1.00 25.58 1 MET B N 1
ATOM 2232 C CA . MET B 1 4 ? 9.152 -10.594 3.606 1.00 23.92 1 MET B CA 1
ATOM 2233 C C . MET B 1 4 ? 7.889 -10.107 2.947 1.00 22.81 1 MET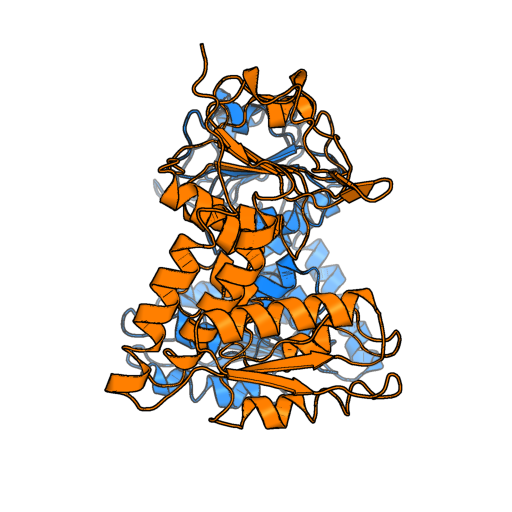 B C 1
ATOM 2234 O O . MET B 1 4 ? 6.783 -10.328 3.446 1.00 22.87 1 MET B O 1
ATOM 2239 N N . ILE B 1 5 ? 8.034 -9.408 1.826 1.00 20.50 2 ILE B N 1
ATOM 2240 C CA . ILE B 1 5 ? 6.880 -8.896 1.099 1.00 19.15 2 ILE B CA 1
ATOM 2241 C C . ILE B 1 5 ? 6.187 -10.003 0.360 1.00 18.59 2 ILE B C 1
ATOM 2242 O O . ILE B 1 5 ? 6.864 -10.816 -0.286 1.00 18.01 2 ILE B O 1
ATOM 2247 N N . LEU B 1 6 ? 4.851 -10.030 0.394 1.00 17.84 3 LEU B N 1
ATOM 2248 C CA . LEU B 1 6 ? 4.101 -10.980 -0.416 1.00 18.34 3 LEU B CA 1
ATOM 2249 C C . LEU B 1 6 ? 3.808 -10.389 -1.817 1.00 19.25 3 LEU B C 1
ATOM 2250 O O . LEU B 1 6 ? 3.136 -9.349 -1.927 1.00 19.06 3 LEU B O 1
ATOM 2255 N N . ILE B 1 7 ? 4.284 -11.061 -2.869 1.00 16.49 4 ILE B N 1
ATOM 2256 C CA . ILE B 1 7 ? 4.059 -10.613 -4.231 1.00 16.94 4 ILE B CA 1
ATOM 2257 C C . ILE B 1 7 ? 2.737 -11.214 -4.637 1.00 16.72 4 ILE B C 1
ATOM 2258 O O . ILE B 1 7 ? 2.700 -12.359 -5.055 1.00 16.61 4 ILE B O 1
ATOM 2263 N N . ASP B 1 8 ? 1.692 -10.415 -4.512 1.00 15.94 5 ASP B N 1
ATOM 2264 C CA . ASP B 1 8 ? 0.337 -10.889 -4.580 1.00 17.71 5 ASP B CA 1
ATOM 2265 C C . ASP B 1 8 ? -0.226 -10.772 -5.996 1.00 17.39 5 ASP B C 1
ATOM 2266 O O . ASP B 1 8 ? -0.745 -9.717 -6.395 1.00 17.94 5 ASP B O 1
ATOM 2271 N N . GLY B 1 9 ? -0.206 -11.903 -6.675 1.00 17.61 6 GLY B N 1
ATOM 2272 C CA . GLY B 1 9 ? -0.667 -12.036 -8.060 1.00 17.68 6 GLY B CA 1
ATOM 2273 C C . GLY B 1 9 ? -2.141 -11.894 -8.217 1.00 17.99 6 GLY B C 1
ATOM 2274 O O . GLY B 1 9 ? -2.611 -11.464 -9.252 1.00 16.99 6 GLY B O 1
ATOM 2275 N N . LYS B 1 10 ? -2.902 -12.332 -7.225 1.00 18.96 7 LYS B N 1
ATOM 2276 C CA A LYS B 1 10 ? -4.348 -12.278 -7.325 0.60 18.94 7 LYS B CA 1
ATOM 2277 C CA B LYS B 1 10 ? -4.348 -12.272 -7.324 0.40 18.68 7 LYS B CA 1
ATOM 2278 C C . LYS B 1 10 ? -4.785 -10.800 -7.298 1.00 18.00 7 LYS B C 1
ATOM 2279 O O . LYS B 1 10 ? -5.650 -10.389 -8.093 1.00 16.76 7 LYS B O 1
ATOM 2290 N N . SER B 1 11 ? -4.186 -10.011 -6.404 1.00 16.90 8 SER B N 1
ATOM 2291 C CA A SER B 1 11 ? -4.543 -8.598 -6.317 0.60 16.87 8 SER B CA 1
ATOM 2292 C CA B SER B 1 11 ? -4.515 -8.598 -6.293 0.40 16.45 8 SER B CA 1
ATOM 2293 C C . SER B 1 11 ? -3.996 -7.820 -7.507 1.00 15.85 8 SER B C 1
ATOM 2294 O O . SER B 1 11 ? -4.697 -6.952 -8.083 1.00 15.03 8 SER B O 1
ATOM 2299 N N . LEU B 1 12 ? -2.778 -8.126 -7.898 1.00 14.41 9 LEU B N 1
ATOM 2300 C CA . LEU B 1 12 ? -2.184 -7.491 -9.068 1.00 14.80 9 LEU B CA 1
ATOM 2301 C C . LEU B 1 12 ? -2.973 -7.831 -10.357 1.00 14.38 9 LEU B C 1
ATOM 2302 O O . LEU B 1 12 ? -3.225 -6.919 -11.156 1.00 15.48 9 LEU B O 1
ATOM 2307 N N . SER B 1 13 ? -3.398 -9.087 -10.534 1.00 14.29 10 SER B N 1
ATOM 2308 C CA A SER B 1 13 ? -4.154 -9.472 -11.711 0.60 14.21 10 SER B CA 1
ATOM 2309 C CA B SER B 1 13 ? -4.155 -9.471 -11.715 0.40 14.51 10 SER B CA 1
ATOM 2310 C C . SER B 1 13 ? -5.480 -8.718 -11.755 1.00 15.09 10 SER B C 1
ATOM 2311 O O . SER B 1 13 ? -5.896 -8.258 -12.838 1.00 15.21 10 SER B O 1
ATOM 2316 N N . LYS B 1 14 ? -6.131 -8.587 -10.589 1.00 13.78 11 LYS B N 1
ATOM 2317 C CA . LYS B 1 14 ? -7.388 -7.867 -10.485 1.00 14.80 11 LYS B CA 1
ATOM 2318 C C . LYS B 1 14 ? -7.238 -6.403 -10.918 1.00 12.95 11 LYS B C 1
ATOM 2319 O O . LYS B 1 14 ? -8.055 -5.894 -11.739 1.00 13.08 11 LYS B O 1
ATOM 2325 N N . ASP B 1 15 ? -6.222 -5.745 -10.378 1.00 12.50 12 ASP B N 1
ATOM 2326 C CA . ASP B 1 15 ? -5.922 -4.364 -10.751 1.00 13.40 12 ASP B CA 1
ATOM 2327 C C . ASP B 1 15 ? -5.621 -4.248 -12.266 1.00 12.01 12 ASP B C 1
ATOM 2328 O O . ASP B 1 15 ? -6.125 -3.366 -12.971 1.00 10.68 12 ASP B O 1
ATOM 2333 N N . LEU B 1 16 ? -4.826 -5.173 -12.762 1.00 10.44 13 LEU B N 1
ATOM 2334 C CA . LEU B 1 16 ? -4.459 -5.145 -14.178 1.00 11.03 13 LEU B CA 1
ATOM 2335 C C . LEU B 1 16 ? -5.628 -5.403 -15.136 1.00 11.02 13 LEU B C 1
ATOM 2336 O O . LEU B 1 16 ? -5.669 -4.827 -16.233 1.00 11.43 13 LEU B O 1
ATOM 2341 N N . LYS B 1 17 ? -6.556 -6.261 -14.743 1.00 9.71 14 LYS B N 1
ATOM 2342 C CA . LYS B 1 17 ? -7.752 -6.498 -15.540 1.00 10.85 14 LYS B CA 1
ATOM 2343 C C . LYS B 1 17 ? -8.647 -5.303 -15.544 1.00 11.02 14 LYS B C 1
ATOM 2344 O O . LYS B 1 17 ? -9.230 -4.947 -16.575 1.00 11.66 14 LYS B O 1
ATOM 2350 N N . GLU B 1 18 ? -8.763 -4.634 -14.404 1.00 11.86 15 GLU B N 1
ATOM 2351 C CA . GLU B 1 18 ? -9.587 -3.426 -14.366 1.00 12.81 15 GLU B CA 1
ATOM 2352 C C . GLU B 1 18 ? -9.005 -2.338 -15.248 1.00 11.74 15 GLU B C 1
ATOM 2353 O O . GLU B 1 18 ? -9.711 -1.635 -15.997 1.00 9.31 15 GLU B O 1
ATOM 2359 N N . ARG B 1 19 ? -7.696 -2.220 -15.158 1.00 11.72 16 ARG B N 1
ATOM 2360 C CA . ARG B 1 19 ? -6.951 -1.244 -15.988 1.00 12.25 16 ARG B CA 1
ATOM 2361 C C . ARG B 1 19 ? -7.130 -1.568 -17.470 1.00 10.99 16 ARG B C 1
ATOM 2362 O O . ARG B 1 19 ? -7.412 -0.663 -18.291 1.00 10.47 16 ARG B O 1
ATOM 2370 N N . LEU B 1 20 ? -7.005 -2.848 -17.822 1.00 10.40 17 LEU B N 1
ATOM 2371 C CA . LEU B 1 20 ? -7.154 -3.260 -19.189 1.00 10.28 17 LEU B CA 1
ATOM 2372 C C . LEU B 1 20 ? -8.578 -3.012 -19.717 1.00 10.42 17 LEU B C 1
ATOM 2373 O O . LEU B 1 20 ? -8.757 -2.592 -20.881 1.00 10.21 17 LEU B O 1
ATOM 2378 N N . ALA B 1 21 ? -9.580 -3.320 -18.902 1.00 10.52 18 ALA B N 1
ATOM 2379 C CA . ALA B 1 21 ? -10.961 -3.081 -19.296 1.00 10.78 18 ALA B CA 1
ATOM 2380 C C . ALA B 1 21 ? -11.219 -1.620 -19.731 1.00 11.86 18 ALA B C 1
ATOM 2381 O O . ALA B 1 21 ? -11.932 -1.343 -20.718 1.00 11.29 18 ALA B O 1
ATOM 2383 N N . THR B 1 22 ? -10.649 -0.701 -18.980 1.00 11.71 19 THR B N 1
ATOM 2384 C CA . THR B 1 22 ? -10.758 0.700 -19.264 1.00 13.03 19 THR B CA 1
ATOM 2385 C C . THR B 1 22 ? -10.122 1.025 -20.627 1.00 12.91 19 THR B C 1
ATOM 2386 O O . THR B 1 22 ? -10.719 1.755 -21.436 1.00 13.59 19 THR B O 1
ATOM 2390 N N . GLN B 1 23 ? -8.929 0.510 -20.860 1.00 12.34 20 GLN B N 1
ATOM 2391 C CA . GLN B 1 23 ? -8.242 0.706 -22.126 1.00 13.38 20 GLN B CA 1
ATOM 2392 C C . GLN B 1 23 ? -9.025 0.084 -23.313 1.00 12.63 20 GLN B C 1
ATOM 2393 O O . GLN B 1 23 ? -9.136 0.700 -24.368 1.00 11.57 20 GLN B O 1
ATOM 2399 N N . VAL B 1 24 ? -9.603 -1.098 -23.116 1.00 11.95 21 VAL B N 1
ATOM 2400 C CA . VAL B 1 24 ? -10.318 -1.759 -24.185 1.00 11.60 21 VAL B CA 1
ATOM 2401 C C . VAL B 1 24 ? -11.534 -0.898 -24.551 1.00 11.85 21 VAL B C 1
ATOM 2402 O O . VAL B 1 24 ? -11.811 -0.710 -25.726 1.00 10.49 21 VAL B O 1
ATOM 2406 N N . GLN B 1 25 ? -12.246 -0.395 -23.560 1.00 14.40 22 GLN B N 1
ATOM 2407 C CA . GLN B 1 25 ? -13.421 0.472 -23.856 1.00 17.44 22 GLN B CA 1
ATOM 2408 C C . GLN B 1 25 ? -12.974 1.760 -24.575 1.00 17.45 22 GLN B C 1
ATOM 2409 O O . GLN B 1 25 ? -13.643 2.208 -25.526 1.00 19.31 22 GLN B O 1
ATOM 2415 N N . GLU B 1 26 ? -11.839 2.323 -24.191 1.00 18.02 23 GLU B N 1
ATOM 2416 C CA A GLU B 1 26 ? -11.304 3.532 -24.838 0.60 18.68 23 GLU B CA 1
ATOM 2417 C CA B GLU B 1 26 ? -11.351 3.534 -24.866 0.40 18.05 23 GLU B CA 1
ATOM 2418 C C . GLU B 1 26 ? -11.053 3.221 -26.333 1.00 18.06 23 GLU B C 1
ATOM 2419 O O . GLU B 1 26 ? -11.469 3.966 -27.251 1.00 16.14 23 GLU B O 1
ATOM 2430 N N . TYR B 1 27 ? -10.345 2.117 -26.573 1.00 16.56 24 TYR B N 1
ATOM 2431 C CA . TYR B 1 27 ? -9.987 1.681 -27.929 1.00 15.92 24 TYR B CA 1
ATOM 2432 C C . TYR B 1 27 ? -11.204 1.453 -28.794 1.00 15.73 24 TYR B C 1
ATOM 2433 O O . TYR B 1 27 ? -11.261 1.916 -29.948 1.00 16.33 24 TYR B O 1
ATOM 2442 N N . LYS B 1 28 ? -12.192 0.777 -28.220 1.00 15.03 25 LYS B N 1
ATOM 2443 C CA . LYS B 1 28 ? -13.472 0.517 -28.883 1.00 16.36 25 LYS B CA 1
ATOM 2444 C 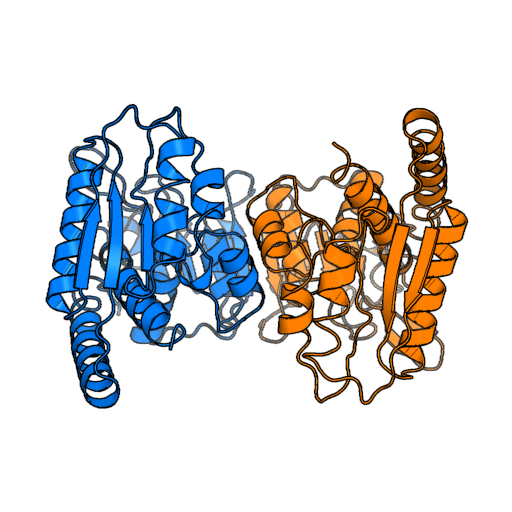C . LYS B 1 28 ? -14.193 1.825 -29.231 1.00 16.98 25 LYS B C 1
ATOM 2445 O O . LYS B 1 28 ? -14.728 1.978 -30.322 1.00 16.17 25 LYS B O 1
ATOM 2451 N N . HIS B 1 29 ? -14.208 2.764 -28.284 1.00 17.30 26 HIS B N 1
ATOM 2452 C CA . HIS B 1 29 ? -14.779 4.102 -28.534 1.00 18.73 26 HIS B CA 1
ATOM 2453 C C . HIS B 1 29 ? -14.066 4.840 -29.682 1.00 18.50 26 HIS B C 1
ATOM 2454 O O . HIS B 1 29 ? -14.706 5.471 -30.485 1.00 18.71 26 HIS B O 1
ATOM 2461 N N . HIS B 1 30 ? -12.744 4.735 -29.783 1.00 18.35 27 HIS B N 1
ATOM 2462 C CA . HIS B 1 30 ? -11.961 5.436 -30.821 1.00 18.58 27 HIS B CA 1
ATOM 2463 C C . HIS B 1 30 ? -12.112 4.744 -32.199 1.00 17.75 27 HIS B C 1
ATOM 2464 O O . HIS B 1 30 ? -12.265 5.418 -33.200 1.00 16.54 27 HIS B O 1
ATOM 2471 N N . THR B 1 31 ? -12.125 3.403 -32.213 1.00 17.97 28 THR B N 1
ATOM 2472 C CA . THR B 1 31 ? -11.994 2.581 -33.458 1.00 16.92 28 THR B CA 1
ATOM 2473 C C . THR B 1 31 ? -13.195 1.700 -33.808 1.00 16.13 28 THR B C 1
ATOM 2474 O O . THR B 1 31 ? -13.270 1.254 -34.932 1.00 17.16 28 THR B O 1
ATOM 2478 N N . ALA B 1 32 ? -14.123 1.461 -32.877 1.00 15.41 29 ALA B N 1
ATOM 2479 C CA . ALA B 1 32 ? -15.222 0.463 -32.991 1.00 16.60 29 ALA B CA 1
ATOM 2480 C C . ALA B 1 32 ? -14.719 -0.985 -33.094 1.00 17.58 29 ALA B C 1
ATOM 2481 O O . ALA B 1 32 ? -15.504 -1.892 -33.416 1.00 17.72 29 ALA B O 1
ATOM 2483 N N . ILE B 1 33 ? -13.429 -1.199 -32.807 1.00 17.03 30 ILE B N 1
ATOM 2484 C CA . ILE B 1 33 ? -12.830 -2.554 -32.787 1.00 16.91 30 ILE B CA 1
ATOM 2485 C C . ILE B 1 33 ? -12.825 -3.068 -31.387 1.00 16.97 30 ILE B C 1
ATOM 2486 O O . ILE B 1 33 ? -12.302 -2.393 -30.478 1.00 17.03 30 ILE B O 1
ATOM 2491 N N . THR B 1 34 ? -13.462 -4.226 -31.192 1.00 16.32 31 THR B N 1
ATOM 2492 C CA . THR B 1 34 ? -13.323 -5.011 -29.967 1.00 16.89 31 THR B CA 1
ATOM 2493 C C . THR B 1 34 ? -12.272 -6.112 -30.275 1.00 14.66 31 THR B C 1
ATOM 2494 O O . THR B 1 34 ? -12.382 -6.819 -31.261 1.00 14.71 31 THR B O 1
ATOM 2498 N N . PRO B 1 35 ? -11.250 -6.236 -29.439 1.00 14.14 32 PRO B N 1
ATOM 2499 C CA . PRO B 1 35 ? -10.278 -7.315 -29.679 1.00 12.92 32 PRO B CA 1
ATOM 2500 C C . PRO B 1 35 ? -10.960 -8.670 -29.574 1.00 13.11 32 PRO B C 1
ATOM 2501 O O . PRO B 1 35 ? -11.776 -8.862 -28.673 1.00 10.63 32 PRO B O 1
ATOM 2505 N N . LYS B 1 36 ? -10.582 -9.613 -30.448 1.00 11.74 33 LYS B N 1
ATOM 2506 C CA . LYS B 1 36 ? -11.164 -10.922 -30.443 1.00 11.78 33 LYS B CA 1
ATOM 2507 C C . LYS B 1 36 ? -10.092 -11.984 -30.459 1.00 10.02 33 LYS B C 1
ATOM 2508 O O . LYS B 1 36 ? -9.184 -11.966 -31.301 1.00 10.03 33 LYS B O 1
ATOM 2514 N N . LEU B 1 37 ? -10.235 -12.903 -29.515 1.00 10.91 34 LEU B N 1
ATOM 2515 C CA . LEU B 1 37 ? -9.432 -14.083 -29.348 1.00 10.63 34 LEU B CA 1
ATOM 2516 C C . LEU B 1 37 ? -10.183 -15.316 -29.866 1.00 12.72 34 LEU B C 1
ATOM 2517 O O . LEU B 1 37 ? -11.357 -15.520 -29.482 1.00 13.89 34 LEU B O 1
ATOM 2522 N N . VAL B 1 38 ? -9.539 -16.102 -30.729 1.00 12.35 35 VAL B N 1
ATOM 2523 C CA . VAL B 1 38 ? -10.088 -17.447 -31.151 1.00 13.07 35 VAL B CA 1
ATOM 2524 C C . VAL B 1 38 ? -9.217 -18.499 -30.572 1.00 13.35 35 VAL B C 1
ATOM 2525 O O . VAL B 1 38 ? -7.998 -18.435 -30.761 1.00 11.25 35 VAL B O 1
ATOM 2529 N N . ALA B 1 39 ? -9.794 -19.368 -29.722 1.00 12.07 36 ALA B N 1
ATOM 2530 C CA . ALA B 1 39 ? -9.079 -20.489 -29.114 1.00 12.34 36 ALA B CA 1
ATOM 2531 C C . ALA B 1 39 ? -9.508 -21.756 -29.797 1.00 12.59 36 ALA B C 1
ATOM 2532 O O . ALA B 1 39 ? -10.704 -22.010 -29.923 1.00 14.88 36 ALA B O 1
ATOM 2534 N N . ILE B 1 40 ? -8.554 -22.535 -30.241 1.00 13.07 37 ILE B N 1
ATOM 2535 C CA . ILE B 1 40 ? -8.881 -23.818 -30.943 1.00 13.07 37 ILE B CA 1
ATOM 2536 C C . ILE B 1 40 ? -8.564 -24.969 -29.997 1.00 12.93 37 ILE B C 1
ATOM 2537 O O . ILE B 1 40 ? -7.490 -25.001 -29.437 1.00 14.02 37 ILE B O 1
ATOM 2542 N N . ILE B 1 41 ? -9.516 -25.866 -29.814 1.00 15.38 38 ILE B N 1
ATOM 2543 C CA . ILE B 1 41 ? -9.315 -27.060 -29.014 1.00 15.19 38 ILE B CA 1
ATOM 2544 C C . ILE B 1 41 ? -9.627 -28.237 -29.928 1.00 15.07 38 ILE B C 1
ATOM 2545 O O . ILE B 1 41 ? -10.682 -28.288 -30.607 1.00 13.85 38 ILE B O 1
ATOM 2550 N N . VAL B 1 42 ? -8.692 -29.154 -29.943 1.00 14.55 39 VAL B N 1
ATOM 2551 C CA . VAL B 1 42 ? -8.868 -30.396 -30.688 1.00 17.16 39 VAL B CA 1
ATOM 2552 C C . VAL B 1 42 ? -9.133 -31.526 -29.710 1.00 17.89 39 VAL B C 1
ATOM 2553 O O . VAL B 1 42 ? -8.259 -31.872 -28.920 1.00 16.69 39 VAL B O 1
ATOM 2557 N N . GLY B 1 43 ? -10.341 -32.054 -29.788 1.00 19.60 40 GLY B N 1
ATOM 2558 C CA . GLY B 1 43 ? -10.741 -33.181 -28.959 1.00 22.75 40 GLY B CA 1
ATOM 2559 C C . GLY B 1 43 ? -11.323 -32.761 -27.615 1.00 24.71 40 GLY B C 1
ATOM 2560 O O . GLY B 1 43 ? -11.876 -31.667 -27.478 1.00 25.10 40 GLY B O 1
ATOM 2561 N N . ASN B 1 44 ? -11.142 -33.627 -26.619 1.00 27.41 41 ASN B N 1
ATOM 2562 C CA . ASN B 1 44 ? -11.965 -33.645 -25.415 1.00 29.55 41 ASN B CA 1
ATOM 2563 C C . ASN B 1 44 ? -11.198 -33.559 -24.092 1.00 29.34 41 ASN B C 1
ATOM 2564 O O . ASN B 1 44 ? -11.844 -33.705 -23.051 1.00 30.50 41 ASN B O 1
ATOM 2569 N N . ASP B 1 45 ? -9.869 -33.431 -24.096 1.00 29.22 42 ASP B N 1
ATOM 2570 C CA . ASP B 1 45 ? -9.076 -33.451 -22.838 1.00 29.85 42 ASP B CA 1
ATOM 2571 C C . ASP B 1 45 ? -9.699 -32.550 -21.718 1.00 29.85 42 ASP B C 1
ATOM 2572 O O . ASP B 1 45 ? -10.029 -31.377 -21.980 1.00 28.60 42 ASP B O 1
ATOM 2577 N N . PRO B 1 46 ? -9.958 -33.118 -20.504 1.00 29.94 43 PRO B N 1
ATOM 2578 C CA . PRO B 1 46 ? -10.772 -32.336 -19.539 1.00 29.57 43 PRO B CA 1
ATOM 2579 C C . PRO B 1 46 ? -10.098 -31.084 -19.005 1.00 29.18 43 PRO B C 1
ATOM 2580 O O . PRO B 1 46 ? -10.755 -30.047 -18.864 1.00 29.84 43 PRO B O 1
ATOM 2584 N N . ALA B 1 47 ? -8.801 -31.196 -18.738 1.00 27.95 44 ALA B N 1
ATOM 2585 C CA . ALA B 1 47 ? -7.998 -30.109 -18.235 1.00 28.18 44 ALA B CA 1
ATOM 2586 C C . ALA B 1 47 ? -7.915 -28.989 -19.284 1.00 27.17 44 ALA B C 1
ATOM 2587 O O . ALA B 1 47 ? -7.789 -27.829 -18.928 1.00 27.02 44 ALA B O 1
ATOM 2589 N N . SER B 1 48 ? -7.935 -29.375 -20.567 1.00 25.87 45 SER B N 1
ATOM 2590 C CA . SER B 1 48 ? -7.864 -28.438 -21.688 1.00 24.98 45 SER B CA 1
ATOM 2591 C C . SER B 1 48 ? -9.155 -27.644 -21.778 1.00 24.92 45 SER B C 1
ATOM 2592 O O . SER B 1 48 ? -9.127 -26.442 -21.998 1.00 22.37 45 SER B O 1
ATOM 2595 N N . LYS B 1 49 ? -10.282 -28.316 -21.570 1.00 25.36 46 LYS B N 1
ATOM 2596 C CA . LYS B 1 49 ? -11.567 -27.632 -21.599 1.00 26.54 46 LYS B CA 1
ATOM 2597 C C . LYS B 1 49 ? -11.643 -26.581 -20.470 1.00 26.24 46 LYS B C 1
ATOM 2598 O O . LYS B 1 49 ? -12.228 -25.501 -20.658 1.00 24.88 46 LYS B O 1
ATOM 2604 N N . THR B 1 50 ? -11.065 -26.933 -19.316 1.00 26.00 47 THR B N 1
ATOM 2605 C CA . THR B 1 50 ? -11.070 -26.070 -18.124 1.00 25.45 47 THR B CA 1
ATOM 2606 C C . THR B 1 50 ? -10.169 -24.864 -18.373 1.00 24.38 47 THR B C 1
ATOM 2607 O O . THR B 1 50 ? -10.580 -23.743 -18.109 1.00 24.56 47 THR B O 1
ATOM 2611 N N . TYR B 1 51 ? -8.972 -25.099 -18.914 1.00 23.23 48 TYR B N 1
ATOM 2612 C CA . TYR B 1 51 ? -8.073 -24.005 -19.253 1.00 24.12 48 TYR B CA 1
ATOM 2613 C C . TYR B 1 51 ? -8.720 -23.027 -20.219 1.00 22.92 48 TYR B C 1
ATOM 2614 O O . TYR B 1 51 ? -8.625 -21.798 -20.003 1.00 22.35 48 TYR B O 1
ATOM 2623 N N . VAL B 1 52 ? -9.427 -23.544 -21.224 1.00 20.41 49 VAL B N 1
ATOM 2624 C CA . VAL B 1 52 ? -10.016 -22.686 -22.233 1.00 20.05 49 VAL B CA 1
ATOM 2625 C C . VAL B 1 52 ? -11.160 -21.896 -21.618 1.00 19.60 49 VAL B C 1
ATOM 2626 O O . VAL B 1 52 ? -11.314 -20.704 -21.876 1.00 18.05 49 VAL B O 1
ATOM 2630 N N . ALA B 1 53 ? -11.979 -22.574 -20.819 1.00 17.27 50 ALA B N 1
ATOM 2631 C CA . ALA B 1 53 ? -13.021 -21.918 -20.090 1.00 17.37 50 ALA B CA 1
ATOM 2632 C C . ALA B 1 53 ? -12.506 -20.717 -19.234 1.00 15.89 50 ALA B C 1
ATOM 2633 O O . ALA B 1 53 ? -13.125 -19.701 -19.186 1.00 17.10 50 ALA B O 1
ATOM 2635 N N . SER B 1 54 ? -11.413 -20.881 -18.520 1.00 16.56 51 SER B N 1
ATOM 2636 C CA . SER B 1 54 ? -10.807 -19.806 -17.725 1.00 18.06 51 SER B CA 1
ATOM 2637 C C . SER B 1 54 ? -10.350 -18.641 -18.580 1.00 17.80 51 SER B C 1
ATOM 2638 O O . SER B 1 54 ? -10.427 -17.490 -18.144 1.00 18.62 51 SER B O 1
ATOM 2641 N N . LYS B 1 55 ? -9.891 -18.948 -19.783 1.00 16.10 52 LYS B N 1
ATOM 2642 C CA . LYS B 1 55 ? -9.474 -17.922 -20.713 1.00 17.23 52 LYS B CA 1
ATOM 2643 C C . LYS B 1 55 ? -10.669 -17.109 -21.258 1.00 17.64 52 LYS B C 1
ATOM 2644 O O . LYS B 1 55 ? -10.612 -15.859 -21.285 1.00 17.07 52 LYS B O 1
ATOM 2650 N N . GLU B 1 56 ? -11.768 -17.788 -21.610 1.00 17.27 53 GLU B N 1
ATOM 2651 C CA . GLU B 1 56 ? -12.935 -17.081 -22.062 1.00 18.44 53 GLU B CA 1
ATOM 2652 C C . GLU B 1 56 ? -13.564 -16.209 -20.942 1.00 18.50 53 GLU B C 1
ATOM 2653 O O . GLU B 1 56 ? -14.066 -15.114 -21.222 1.00 18.31 53 GLU B O 1
ATOM 2659 N N . LYS B 1 57 ? -13.599 -16.734 -19.713 1.00 18.47 54 LYS B N 1
ATOM 2660 C CA . LYS B 1 57 ? -14.153 -15.994 -18.553 1.00 18.86 54 LYS B CA 1
ATOM 2661 C C . LYS B 1 57 ? -13.344 -14.684 -18.384 1.00 17.41 54 LYS B C 1
ATOM 2662 O O . LYS B 1 57 ? -13.927 -13.618 -18.223 1.00 17.61 54 LYS B O 1
ATOM 2668 N N . ALA B 1 58 ? -12.023 -14.782 -18.454 1.00 16.11 55 ALA B N 1
ATOM 2669 C CA . ALA B 1 58 ? -11.138 -13.632 -18.301 1.00 15.18 55 ALA B CA 1
ATOM 2670 C C . ALA B 1 58 ? -11.363 -12.622 -19.394 1.00 14.59 55 ALA B C 1
ATOM 2671 O O . ALA B 1 58 ? -11.445 -11.429 -19.123 1.00 13.88 55 ALA B O 1
ATOM 2673 N N . CYS B 1 59 ? -11.493 -13.085 -20.627 1.00 13.42 56 CYS B N 1
ATOM 2674 C CA . CYS B 1 59 ? -11.913 -12.214 -21.704 1.00 13.38 56 CYS B CA 1
ATOM 2675 C C . CYS B 1 59 ? -13.183 -11.420 -21.405 1.00 13.66 56 CYS B C 1
ATOM 2676 O O . CYS B 1 59 ? -13.248 -10.208 -21.673 1.00 11.29 56 CYS B O 1
ATOM 2679 N N . ALA B 1 60 ? -14.229 -12.135 -21.008 1.00 14.00 57 ALA B N 1
ATOM 2680 C CA . ALA B 1 60 ? -15.500 -11.488 -20.716 1.00 14.48 57 ALA B CA 1
ATOM 2681 C C . ALA B 1 60 ? -15.292 -10.407 -19.661 1.00 14.85 57 ALA B C 1
ATOM 2682 O O . ALA B 1 60 ? -15.912 -9.366 -19.717 1.00 14.74 57 ALA B O 1
ATOM 2684 N N . GLN B 1 61 ? -14.452 -10.686 -18.654 1.00 14.81 58 GLN B N 1
ATOM 2685 C CA . GLN B 1 61 ? -14.234 -9.729 -17.571 1.00 15.24 58 GLN B CA 1
ATOM 2686 C C . GLN B 1 61 ? -13.699 -8.397 -18.047 1.00 15.37 58 GLN B C 1
ATOM 2687 O O . GLN B 1 61 ? -13.951 -7.388 -17.400 1.00 15.36 58 GLN B O 1
ATOM 2693 N N . VAL B 1 62 ? -12.958 -8.379 -19.143 1.00 12.53 59 VAL B N 1
ATOM 2694 C CA . VAL B 1 62 ? -12.279 -7.170 -19.581 1.00 13.03 59 VAL B CA 1
ATOM 2695 C C . VAL B 1 62 ? -12.880 -6.629 -20.894 1.00 13.86 59 VAL B C 1
ATOM 2696 O O . VAL B 1 62 ? -12.353 -5.696 -21.515 1.00 13.99 59 VAL B O 1
ATOM 2700 N N . GLY B 1 63 ? -13.974 -7.248 -21.345 1.00 13.06 60 GLY B N 1
ATOM 2701 C CA . GLY B 1 63 ? -14.611 -6.801 -22.569 1.00 13.62 60 GLY B CA 1
ATOM 2702 C C . GLY B 1 63 ? -13.999 -7.240 -23.888 1.00 13.53 60 GLY B C 1
ATOM 2703 O O . GLY B 1 63 ? -14.231 -6.584 -24.937 1.00 14.90 60 GLY B O 1
ATOM 2704 N N . ILE B 1 64 ? -13.178 -8.282 -23.860 1.00 11.49 61 ILE B N 1
ATOM 2705 C CA . ILE B 1 64 ? -12.614 -8.841 -25.061 1.00 11.76 61 ILE B CA 1
ATOM 2706 C C . ILE B 1 64 ? -13.502 -9.979 -25.545 1.00 11.69 61 ILE B C 1
ATOM 2707 O O . ILE B 1 64 ? -13.909 -10.819 -24.755 1.00 12.14 61 ILE B O 1
ATOM 2712 N N . ASP B 1 65 ? -13.761 -9.989 -26.839 1.00 12.14 62 ASP B N 1
ATOM 2713 C CA . ASP B 1 65 ? -14.572 -11.058 -27.475 1.00 14.88 62 ASP B CA 1
ATOM 2714 C C . ASP B 1 65 ? -13.747 -12.338 -27.523 1.00 15.16 62 ASP B C 1
ATOM 2715 O O . ASP B 1 65 ? -12.497 -12.313 -27.743 1.00 14.53 62 ASP B O 1
ATOM 2720 N N . SER B 1 66 ? -14.419 -13.487 -27.372 1.00 14.71 63 SER B N 1
ATOM 2721 C CA . SER B 1 66 ? -13.711 -14.769 -27.554 1.00 15.61 63 SER B CA 1
ATOM 2722 C C . SER B 1 66 ? -14.621 -15.739 -28.287 1.00 16.41 63 SER B C 1
ATOM 2723 O O . SER B 1 66 ? -15.868 -15.590 -28.306 1.00 16.27 63 SER B O 1
ATOM 2726 N N . GLN B 1 67 ? -13.979 -16.673 -28.958 1.00 16.23 64 GLN B N 1
ATOM 2727 C CA . GLN B 1 67 ? -14.712 -17.740 -29.678 1.00 16.04 64 GLN B CA 1
ATOM 2728 C C . GLN B 1 67 ? -13.880 -18.989 -29.541 1.00 15.83 64 GLN B C 1
ATOM 2729 O O . GLN B 1 67 ? -12.630 -18.962 -29.667 1.00 14.28 64 GLN B O 1
ATOM 2735 N N . VAL B 1 68 ? -14.524 -20.088 -29.172 1.00 14.92 65 VAL B N 1
ATOM 2736 C CA . VAL B 1 68 ? -13.824 -21.349 -29.090 1.00 15.45 65 VAL B CA 1
ATOM 2737 C C . VAL B 1 68 ? -14.288 -22.191 -30.278 1.00 15.51 65 VAL B C 1
ATOM 2738 O O . VAL B 1 68 ? -15.496 -22.284 -30.531 1.00 15.36 65 VAL B O 1
ATOM 2742 N N . ILE B 1 69 ? -13.337 -22.702 -31.045 1.00 15.39 66 ILE B N 1
ATOM 2743 C CA . ILE B 1 69 ? -13.608 -23.628 -32.152 1.00 15.60 66 ILE B CA 1
ATOM 2744 C C . ILE B 1 69 ? -13.185 -24.993 -31.664 1.00 15.37 66 ILE B C 1
ATOM 2745 O O . ILE B 1 69 ? -12.027 -25.210 -31.380 1.00 15.24 66 ILE B O 1
ATOM 2750 N N . THR B 1 70 ? -14.157 -25.892 -31.498 1.00 15.58 67 THR B N 1
ATOM 2751 C CA A THR B 1 70 ? -13.874 -27.241 -31.016 0.60 15.49 67 THR B CA 1
ATOM 2752 C CA B THR B 1 70 ? -13.921 -27.250 -31.002 0.40 14.70 67 THR B CA 1
ATOM 2753 C C . THR B 1 70 ? -13.894 -28.188 -32.209 1.00 15.40 67 THR B C 1
ATOM 2754 O O . THR B 1 70 ? -14.904 -28.297 -32.951 1.00 13.77 67 THR B O 1
ATOM 2761 N N . LEU B 1 71 ? -12.777 -28.844 -32.395 1.00 14.61 68 LEU B N 1
ATOM 2762 C CA . LEU B 1 71 ? -12.611 -29.786 -33.476 1.00 15.37 68 LEU B CA 1
ATOM 2763 C C . LEU B 1 71 ? -12.550 -31.211 -32.929 1.00 15.82 68 LEU B C 1
ATOM 2764 O O . LEU B 1 71 ? -12.011 -31.459 -31.826 1.00 16.12 68 LEU B O 1
ATOM 2769 N N . PRO B 1 72 ? -13.044 -32.165 -33.732 1.00 17.17 69 PRO B N 1
ATOM 2770 C CA . PRO B 1 72 ? -12.915 -33.557 -33.286 1.00 17.74 69 PRO B CA 1
ATOM 2771 C C . PRO B 1 72 ? -11.472 -34.001 -33.152 1.00 17.55 69 PRO B C 1
ATOM 2772 O O . PRO B 1 72 ? -10.594 -33.507 -33.861 1.00 17.03 69 PRO B O 1
ATOM 2776 N N . GLU B 1 73 ? -11.261 -34.968 -32.259 1.00 17.43 70 GLU B N 1
ATOM 2777 C CA A GLU B 1 73 ? -9.962 -35.581 -32.006 0.60 17.80 70 GLU B CA 1
ATOM 2778 C CA B GLU B 1 73 ? -9.936 -35.534 -32.026 0.40 17.63 70 GLU B CA 1
ATOM 2779 C C . GLU B 1 73 ? -9.330 -36.087 -33.315 1.00 17.37 70 GLU B C 1
ATOM 2780 O O . GLU B 1 73 ? -8.121 -36.030 -33.475 1.00 17.82 70 GLU B O 1
ATOM 2791 N N . HIS B 1 74 ? -10.178 -36.595 -34.223 1.00 15.79 71 HIS B N 1
ATOM 2792 C CA . HIS B 1 74 ? -9.720 -37.193 -35.514 1.00 15.03 71 HIS B CA 1
ATOM 2793 C C . HIS B 1 74 ? -9.255 -36.177 -36.580 1.00 14.26 71 HIS B C 1
ATOM 2794 O O . HIS B 1 74 ? -8.802 -36.566 -37.683 1.00 12.86 71 HIS B O 1
ATOM 2801 N N . THR B 1 75 ? -9.359 -34.892 -36.259 1.00 13.22 72 THR B N 1
ATOM 2802 C CA . THR B 1 75 ? -8.903 -33.833 -37.153 1.00 11.72 72 THR B CA 1
ATOM 2803 C C . THR B 1 75 ? -7.451 -34.062 -37.533 1.00 11.31 72 THR B C 1
ATOM 2804 O O . THR B 1 75 ? -6.628 -34.330 -36.695 1.00 12.76 72 THR B O 1
ATOM 2808 N N . THR B 1 76 ? -7.097 -33.938 -38.814 1.00 10.29 73 THR B N 1
ATOM 2809 C CA . THR B 1 76 ? -5.703 -34.054 -39.193 1.00 8.67 73 THR B CA 1
ATOM 2810 C C . THR B 1 76 ? -4.910 -32.761 -39.032 1.00 8.16 73 THR B C 1
ATOM 2811 O O . THR B 1 76 ? -5.443 -31.666 -38.931 1.00 7.68 73 THR B O 1
ATOM 2815 N N . GLU B 1 77 ? -3.598 -32.865 -39.054 1.00 8.94 74 GLU B N 1
ATOM 2816 C CA . GLU B 1 77 ? -2.788 -31.664 -39.020 1.00 10.08 74 GLU B CA 1
ATOM 2817 C C . GLU B 1 77 ? -3.130 -30.769 -40.234 1.00 10.02 74 GLU B C 1
ATOM 2818 O O . GLU B 1 77 ? -3.274 -29.569 -40.059 1.00 8.83 74 GLU B O 1
ATOM 2824 N N . SER B 1 78 ? -3.266 -31.346 -41.432 1.00 9.81 75 SER B N 1
ATOM 2825 C CA A SER B 1 78 ? -3.542 -30.532 -42.630 0.60 10.28 75 SER B CA 1
ATOM 2826 C CA B SER B 1 78 ? -3.555 -30.547 -42.628 0.40 9.85 75 SER B CA 1
ATOM 2827 C C . SER B 1 78 ? -4.857 -29.781 -42.454 1.00 10.55 75 SER B C 1
ATOM 2828 O O . SER B 1 78 ? -4.950 -28.613 -42.804 1.00 9.24 75 SER B O 1
ATOM 2833 N N . GLU B 1 79 ? -5.865 -30.435 -41.880 1.00 9.91 76 GLU B N 1
ATOM 2834 C CA . GLU B 1 79 ? -7.126 -29.768 -41.594 1.00 11.00 76 GLU B CA 1
ATOM 2835 C C . GLU B 1 79 ? -7.034 -28.640 -40.585 1.00 10.85 76 GLU B C 1
ATOM 2836 O O . GLU B 1 79 ? -7.657 -27.590 -40.759 1.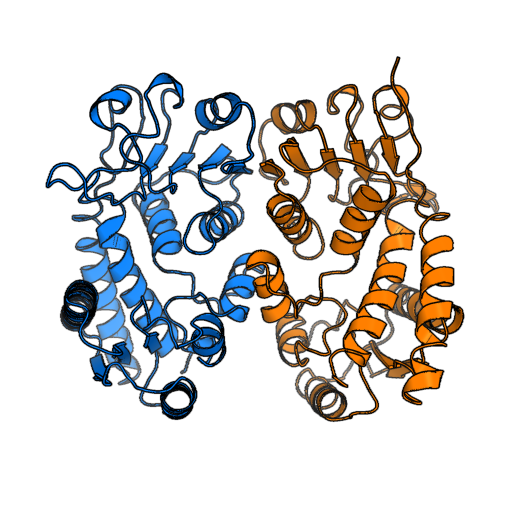00 10.62 76 GLU B O 1
ATOM 2842 N N . LEU B 1 80 ? -6.252 -28.822 -39.540 1.00 10.12 77 LEU B N 1
ATOM 2843 C CA . LEU B 1 80 ? -6.041 -27.772 -38.578 1.00 11.02 77 LEU B CA 1
ATOM 2844 C C . LEU B 1 80 ? -5.257 -26.588 -39.243 1.00 10.67 77 LEU B C 1
ATOM 2845 O O . LEU B 1 80 ? -5.586 -25.438 -39.011 1.00 9.55 77 LEU B O 1
ATOM 2850 N N . LEU B 1 81 ? -4.284 -26.890 -40.102 1.00 10.20 78 LEU B N 1
ATOM 2851 C CA . LEU B 1 81 ? -3.535 -25.818 -40.770 1.00 11.06 78 LEU B CA 1
ATOM 2852 C C . LEU B 1 81 ? -4.466 -24.993 -41.676 1.00 11.08 78 LEU B C 1
ATOM 2853 O O . LEU B 1 81 ? -4.356 -23.771 -41.757 1.00 11.22 78 LEU B O 1
ATOM 2858 N N . GLU B 1 82 ? -5.394 -25.694 -42.302 1.00 11.32 79 GLU B N 1
ATOM 2859 C CA A GLU B 1 82 ? -6.414 -25.045 -43.115 0.60 12.50 79 GLU B CA 1
ATOM 2860 C CA B GLU B 1 82 ? -6.434 -25.104 -43.105 0.40 11.79 79 GLU B CA 1
ATOM 2861 C C . GLU B 1 82 ? -7.261 -24.103 -42.313 1.00 11.53 79 GLU B C 1
ATOM 2862 O O . GLU B 1 82 ? -7.530 -22.995 -42.758 1.00 10.64 79 GLU B O 1
ATOM 2873 N N . LEU B 1 83 ? -7.717 -24.523 -41.141 1.00 11.69 80 LEU B N 1
ATOM 2874 C CA . LEU B 1 83 ? -8.471 -23.608 -40.273 1.00 11.58 80 LEU B CA 1
ATOM 2875 C C . LEU B 1 83 ? -7.636 -22.411 -39.849 1.00 11.21 80 LEU B C 1
ATOM 2876 O O . LEU B 1 83 ? -8.110 -21.283 -39.862 1.00 12.07 80 LEU B O 1
ATOM 2881 N N . ILE B 1 84 ? -6.394 -22.656 -39.457 1.00 9.76 81 ILE B N 1
ATOM 2882 C CA . ILE B 1 84 ? -5.551 -21.568 -39.053 1.00 9.72 81 ILE B CA 1
ATOM 2883 C C . ILE B 1 84 ? -5.292 -20.596 -40.229 1.00 9.68 81 ILE B C 1
ATOM 2884 O O . ILE B 1 84 ? -5.250 -19.388 -40.011 1.00 8.36 81 ILE B O 1
ATOM 2889 N N . ASP B 1 85 ? -5.112 -21.093 -41.425 1.00 9.93 82 ASP B N 1
ATOM 2890 C CA . ASP B 1 85 ? -4.976 -20.198 -42.593 1.00 11.49 82 ASP B CA 1
ATOM 2891 C C . ASP B 1 85 ? -6.224 -19.265 -42.755 1.00 11.63 82 ASP B C 1
ATOM 2892 O O . ASP B 1 85 ? -6.092 -18.066 -43.022 1.00 11.31 82 ASP B O 1
ATOM 2897 N N . GLN B 1 86 ? -7.415 -19.786 -42.541 1.00 12.22 83 GLN B N 1
ATOM 2898 C CA . GLN B 1 86 ? -8.607 -18.971 -42.612 1.00 13.83 83 GLN B CA 1
ATOM 2899 C C . GLN B 1 86 ? -8.625 -17.914 -41.503 1.00 12.67 83 GLN B C 1
ATOM 2900 O O . GLN B 1 86 ? -8.869 -16.712 -41.788 1.00 13.49 83 GLN B O 1
ATOM 2906 N N . LEU B 1 87 ? -8.275 -18.319 -40.282 1.00 10.20 84 LEU B N 1
ATOM 2907 C CA . LEU B 1 87 ? -8.170 -17.379 -39.162 1.00 10.75 84 LEU B CA 1
ATOM 2908 C C . LEU B 1 87 ? -7.093 -16.315 -39.411 1.00 9.62 84 LEU B C 1
ATOM 2909 O O . LEU B 1 87 ? -7.294 -15.165 -39.134 1.00 9.89 84 LEU B O 1
ATOM 2914 N N . ASN B 1 88 ? -5.974 -16.697 -39.990 1.00 9.55 85 ASN B N 1
ATOM 2915 C CA . ASN B 1 88 ? -4.904 -15.738 -40.251 1.00 9.59 85 ASN B CA 1
ATOM 2916 C C . ASN B 1 88 ? -5.392 -14.639 -41.215 1.00 10.76 85 ASN B C 1
ATOM 2917 O O . ASN B 1 88 ? -4.948 -13.475 -41.116 1.00 10.91 85 ASN B O 1
ATOM 2922 N N . ASN B 1 89 ? -6.301 -14.999 -42.127 1.00 10.55 86 ASN B N 1
ATOM 2923 C CA . ASN B 1 89 ? -6.751 -14.029 -43.151 1.00 13.35 86 ASN B CA 1
ATOM 2924 C C . ASN B 1 89 ? -8.107 -13.380 -42.816 1.00 14.65 86 ASN B C 1
ATOM 2925 O O . ASN B 1 89 ? -8.676 -12.632 -43.613 1.00 15.47 86 ASN B O 1
ATOM 2930 N N . ASP B 1 90 ? -8.592 -13.612 -41.596 1.00 13.62 87 ASP B N 1
ATOM 2931 C CA . ASP B 1 90 ? -9.864 -13.070 -41.164 1.00 13.87 87 ASP B CA 1
ATOM 2932 C C . ASP B 1 90 ? -9.579 -11.863 -40.263 1.00 13.64 87 ASP B C 1
ATOM 2933 O O . ASP B 1 90 ? -9.120 -12.018 -39.129 1.00 13.75 87 ASP B O 1
ATOM 2938 N N . SER B 1 91 ? -9.862 -10.673 -40.782 1.00 14.35 88 SER B N 1
ATOM 2939 C CA . SER B 1 91 ? -9.563 -9.443 -40.099 1.00 15.46 88 SER B CA 1
ATOM 2940 C C . SER B 1 91 ? -10.430 -9.215 -38.831 1.00 15.65 88 SER B C 1
ATOM 2941 O O . SER B 1 91 ? -10.107 -8.357 -38.004 1.00 14.73 88 SER B O 1
ATOM 2944 N N . SER B 1 92 ? -11.481 -10.004 -38.633 1.00 15.18 89 SER B N 1
ATOM 2945 C CA . SER B 1 92 ? -12.194 -9.904 -37.377 1.00 15.28 89 SER B CA 1
ATOM 2946 C C . SER B 1 92 ? -11.511 -10.688 -36.240 1.00 14.62 89 SER B C 1
ATOM 2947 O O . SER B 1 92 ? -11.963 -10.603 -35.096 1.00 15.65 89 SER B O 1
ATOM 2950 N N . VAL B 1 93 ? -10.447 -11.442 -36.536 1.00 12.90 90 VAL B N 1
ATOM 2951 C CA . VAL B 1 93 ? -9.772 -12.264 -35.548 1.00 12.28 90 VAL B CA 1
ATOM 2952 C C . VAL B 1 93 ? -8.403 -11.655 -35.297 1.00 11.13 90 VAL B C 1
ATOM 2953 O O . VAL B 1 93 ? -7.641 -11.441 -36.224 1.00 10.64 90 VAL B O 1
ATOM 2957 N N . HIS B 1 94 ? -8.103 -11.307 -34.063 1.00 12.25 91 HIS B N 1
ATOM 2958 C CA . HIS B 1 94 ? -6.820 -10.642 -33.801 1.00 10.98 91 HIS B CA 1
ATOM 2959 C C . HIS B 1 94 ? -5.816 -11.596 -33.210 1.00 11.80 91 HIS B C 1
ATOM 2960 O O . HIS B 1 94 ? -4.637 -11.450 -33.463 1.00 11.71 91 HIS B O 1
ATOM 2967 N N . ALA B 1 95 ? -6.276 -12.547 -32.406 1.00 11.27 92 ALA B N 1
ATOM 2968 C CA . ALA B 1 95 ? -5.405 -13.409 -31.660 1.00 10.92 92 ALA B CA 1
ATOM 2969 C C . ALA B 1 95 ? -5.879 -14.844 -31.843 1.00 11.19 92 ALA B C 1
ATOM 2970 O O . ALA B 1 95 ? -7.087 -15.101 -31.795 1.00 11.66 92 ALA B O 1
ATOM 2972 N N . ILE B 1 96 ? -4.926 -15.743 -32.143 1.00 10.68 93 ILE B N 1
ATOM 2973 C CA . ILE B 1 96 ? -5.186 -17.174 -32.347 1.00 11.71 93 ILE B CA 1
ATOM 2974 C C . ILE B 1 96 ? -4.344 -17.957 -31.338 1.00 11.83 93 ILE B C 1
ATOM 2975 O O . ILE B 1 96 ? -3.078 -17.820 -31.258 1.00 11.40 93 ILE B O 1
ATOM 2980 N N . LEU B 1 97 ? -5.070 -18.818 -30.635 1.00 11.70 94 LEU B N 1
ATOM 2981 C CA A LEU B 1 97 ? -4.448 -19.731 -29.651 0.60 12.68 94 LEU B CA 1
ATOM 2982 C CA B LEU B 1 97 ? -4.587 -19.702 -29.558 0.40 12.69 94 LEU B CA 1
ATOM 2983 C C . LEU B 1 97 ? -4.898 -21.166 -29.917 1.00 12.82 94 LEU B C 1
ATOM 2984 O O . LEU B 1 97 ? -6.011 -21.421 -30.246 1.00 12.14 94 LEU B O 1
ATOM 2993 N N . VAL B 1 98 ? -3.944 -22.089 -29.820 1.00 13.04 95 VAL B N 1
ATOM 2994 C CA . VAL B 1 98 ? -4.218 -23.498 -29.942 1.00 14.24 95 VAL B CA 1
ATOM 2995 C C . VAL B 1 98 ? -3.961 -24.098 -28.579 1.00 15.21 95 VAL B C 1
ATOM 2996 O O . VAL B 1 98 ? -2.824 -24.043 -28.072 1.00 15.09 95 VAL B O 1
ATOM 3000 N N . GLN B 1 99 ? -5.001 -24.673 -28.011 1.00 16.74 96 GLN B N 1
ATOM 3001 C CA . GLN B 1 99 ? -4.906 -25.227 -26.667 1.00 18.60 96 GLN B CA 1
ATOM 3002 C C . GLN B 1 99 ? -4.095 -26.532 -26.776 1.00 18.99 96 GLN B C 1
ATOM 3003 O O . GLN B 1 99 ? -4.360 -27.349 -27.646 1.00 20.42 96 GLN B O 1
ATOM 3009 N N . LEU B 1 100 ? -3.062 -26.672 -25.938 1.00 20.01 97 LEU B N 1
ATOM 3010 C CA . LEU B 1 100 ? -2.256 -27.883 -25.868 1.00 20.86 97 LEU B CA 1
ATOM 3011 C C . LEU B 1 100 ? -2.732 -28.728 -24.663 1.00 21.48 97 LEU B C 1
ATOM 3012 O O . LEU B 1 100 ? -3.246 -28.169 -23.670 1.00 20.27 97 LEU B O 1
ATOM 3017 N N . PRO B 1 101 ? -2.572 -30.067 -24.729 1.00 21.22 98 PRO B N 1
ATOM 3018 C CA . PRO B 1 101 ? -1.919 -30.812 -25.799 1.00 21.52 98 PRO B CA 1
ATOM 3019 C C . PRO B 1 101 ? -2.827 -31.136 -26.981 1.00 20.19 98 PRO B C 1
ATOM 3020 O O . PRO B 1 101 ? -4.038 -31.255 -26.838 1.00 19.46 98 PRO B O 1
ATOM 3024 N N . LEU B 1 102 ? -2.202 -31.299 -28.156 1.00 19.80 99 LEU B N 1
ATOM 3025 C CA . LEU B 1 102 ? -2.898 -31.782 -29.355 1.00 17.93 99 LEU B CA 1
ATOM 3026 C C . LEU B 1 102 ? -2.826 -33.323 -29.446 1.00 18.37 99 LEU B C 1
ATOM 3027 O O . LEU B 1 102 ? -1.957 -33.938 -28.815 1.00 18.71 99 LEU B O 1
ATOM 3032 N N . PRO B 1 103 ? -3.728 -33.926 -30.222 1.00 17.10 100 PRO B N 1
ATOM 3033 C CA . PRO B 1 103 ? -3.732 -35.355 -30.429 1.00 17.64 100 PRO B CA 1
ATOM 3034 C C . PRO B 1 103 ? -2.403 -35.869 -30.930 1.00 16.44 100 PRO B C 1
ATOM 3035 O O . PRO B 1 103 ? -1.562 -35.133 -31.461 1.00 16.17 100 PRO B O 1
ATOM 3039 N N . ALA B 1 104 ? -2.203 -37.156 -30.716 1.00 17.22 101 ALA B N 1
ATOM 3040 C CA . ALA B 1 104 ? -0.947 -37.807 -31.042 1.00 16.74 101 ALA B CA 1
ATOM 3041 C C . ALA B 1 104 ? -0.528 -37.631 -32.536 1.00 16.11 101 ALA B C 1
ATOM 3042 O O . ALA B 1 104 ? 0.661 -37.548 -32.863 1.00 16.36 101 ALA B O 1
ATOM 3044 N N . HIS B 1 105 ? -1.517 -37.593 -33.414 1.00 15.06 102 HIS B N 1
ATOM 3045 C CA . HIS B 1 105 ? -1.267 -37.514 -34.876 1.00 14.94 102 HIS B CA 1
ATOM 3046 C C . HIS B 1 105 ? -0.932 -36.070 -35.425 1.00 15.27 102 HIS B C 1
ATOM 3047 O O . HIS B 1 105 ? -0.720 -35.906 -36.643 1.00 14.82 102 HIS B O 1
ATOM 3054 N N . ILE B 1 106 ? -0.815 -35.093 -34.532 1.00 13.12 103 ILE B N 1
ATOM 3055 C CA . ILE B 1 106 ? -0.547 -33.665 -34.903 1.00 13.26 103 ILE B CA 1
ATOM 3056 C C . ILE B 1 106 ? 0.726 -33.151 -34.252 1.00 15.45 103 ILE B C 1
ATOM 3057 O O . ILE B 1 106 ? 0.932 -33.344 -33.077 1.00 15.94 103 ILE B O 1
ATOM 3062 N N . ASN B 1 107 ? 1.612 -32.543 -35.025 1.00 16.35 104 ASN B N 1
ATOM 3063 C CA . ASN B 1 107 ? 2.816 -31.964 -34.480 1.00 16.67 104 ASN B CA 1
ATOM 3064 C C . ASN B 1 107 ? 2.580 -30.505 -34.120 1.00 16.81 104 ASN B C 1
ATOM 3065 O O . ASN B 1 107 ? 2.371 -29.658 -35.025 1.00 13.04 104 ASN B O 1
ATOM 3070 N N . LYS B 1 108 ? 2.630 -30.205 -32.824 1.00 17.24 105 LYS B N 1
ATOM 3071 C CA . LYS B 1 108 ? 2.331 -28.860 -32.331 1.00 17.47 105 LYS B CA 1
ATOM 3072 C C . LYS B 1 108 ? 3.193 -27.752 -32.922 1.00 17.00 105 LYS B C 1
ATOM 3073 O O . LYS B 1 108 ? 2.706 -26.632 -33.119 1.00 16.48 105 LYS B O 1
ATOM 3079 N N . ASN B 1 109 ? 4.467 -28.044 -33.216 1.00 17.36 106 ASN B N 1
ATOM 3080 C CA . ASN B 1 109 ? 5.375 -27.049 -33.779 1.00 16.39 106 ASN B CA 1
ATOM 3081 C C . ASN B 1 109 ? 5.046 -26.624 -35.221 1.00 15.40 106 ASN B C 1
ATOM 3082 O O . ASN B 1 109 ? 5.182 -25.462 -35.582 1.00 14.85 106 ASN B O 1
ATOM 3087 N N . ASN B 1 110 ? 4.605 -27.558 -36.042 1.00 14.41 107 ASN B N 1
ATOM 3088 C CA . ASN B 1 110 ? 4.110 -27.253 -37.368 1.00 13.89 107 ASN B CA 1
ATOM 3089 C C . ASN B 1 110 ? 2.849 -26.400 -37.269 1.00 12.33 107 ASN B C 1
ATOM 3090 O O . ASN B 1 110 ? 2.643 -25.530 -38.070 1.00 12.28 107 ASN B O 1
ATOM 3095 N N . VAL B 1 111 ? 2.020 -26.690 -36.300 1.00 11.52 108 VAL B N 1
ATOM 3096 C CA . VAL B 1 111 ? 0.739 -25.983 -36.111 1.00 12.26 108 VAL B CA 1
ATOM 3097 C C . VAL B 1 111 ? 1.037 -24.515 -35.691 1.00 12.58 108 VAL B C 1
ATOM 3098 O O . VAL B 1 111 ? 0.592 -23.557 -36.325 1.00 12.17 108 VAL B O 1
ATOM 3102 N N . ILE B 1 112 ? 1.869 -24.366 -34.685 1.00 12.81 109 ILE B N 1
ATOM 3103 C CA . ILE B 1 112 ? 2.250 -23.041 -34.224 1.00 12.80 109 ILE B CA 1
ATOM 3104 C C . ILE B 1 112 ? 2.929 -22.232 -35.326 1.00 12.65 109 ILE B C 1
ATOM 3105 O O . ILE B 1 112 ? 2.618 -21.092 -35.527 1.00 10.24 109 ILE B O 1
ATOM 3110 N N . TYR B 1 113 ? 3.788 -22.849 -36.112 1.00 11.55 110 TYR B N 1
AT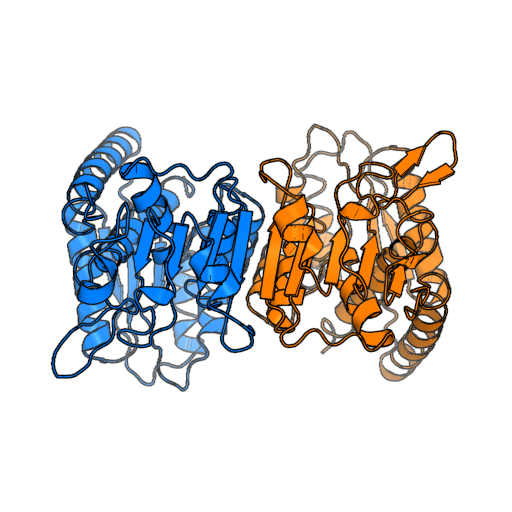OM 3111 C CA . TYR B 1 113 ? 4.474 -22.136 -37.193 1.00 11.17 110 TYR B CA 1
ATOM 3112 C C . TYR B 1 113 ? 3.528 -21.601 -38.273 1.00 10.80 110 TYR B C 1
ATOM 3113 O O . TYR B 1 113 ? 3.834 -20.582 -38.899 1.00 11.63 110 TYR B O 1
ATOM 3122 N N . SER B 1 114 ? 2.354 -22.228 -38.446 1.00 10.45 111 SER B N 1
ATOM 3123 C CA . SER B 1 114 ? 1.359 -21.815 -39.445 1.00 11.43 111 SER B CA 1
ATOM 3124 C C . SER B 1 114 ? 0.594 -20.555 -39.016 1.00 12.05 111 SER B C 1
ATOM 3125 O O . SER B 1 114 ? -0.036 -19.899 -39.850 1.00 11.77 111 SER B O 1
ATOM 3128 N N . ILE B 1 115 ? 0.620 -20.242 -37.718 1.00 11.69 112 ILE B N 1
ATOM 3129 C CA . ILE B 1 115 ? -0.064 -19.026 -37.195 1.00 11.69 112 ILE B CA 1
ATOM 3130 C C . ILE B 1 115 ? 0.749 -17.777 -37.569 1.00 11.54 112 ILE B C 1
ATOM 3131 O O . ILE B 1 115 ? 2.008 -17.762 -37.441 1.00 10.79 112 ILE B O 1
ATOM 3136 N N . LYS B 1 116 ? 0.096 -16.760 -38.124 1.00 11.28 113 LYS B N 1
ATOM 3137 C CA . LYS B 1 116 ? 0.798 -15.469 -38.375 1.00 12.29 113 LYS B CA 1
ATOM 3138 C C . LYS B 1 116 ? 1.431 -15.036 -37.081 1.00 11.92 113 LYS B C 1
ATOM 3139 O O . LYS B 1 116 ? 0.759 -15.000 -36.041 1.00 10.26 113 LYS B O 1
ATOM 3145 N N . PRO B 1 117 ? 2.712 -14.637 -37.105 1.00 13.82 114 PRO B N 1
ATOM 3146 C CA . PRO B 1 117 ? 3.303 -14.214 -35.836 1.00 13.37 114 PRO B CA 1
ATOM 3147 C C . PRO B 1 117 ? 2.522 -13.071 -35.194 1.00 13.32 114 PRO B C 1
ATOM 3148 O O . PRO B 1 117 ? 2.497 -12.961 -33.979 1.00 13.02 114 PRO B O 1
ATOM 3152 N N . GLU B 1 118 ? 1.919 -12.219 -36.020 1.00 12.84 115 GLU B N 1
ATOM 3153 C CA . GLU B 1 118 ? 1.199 -11.045 -35.541 1.00 14.31 115 GLU B CA 1
ATOM 3154 C C . GLU B 1 118 ? -0.093 -11.405 -34.799 1.00 13.06 115 GLU B C 1
ATOM 3155 O O . GLU B 1 118 ? -0.613 -10.553 -34.110 1.00 12.52 115 GLU B O 1
ATOM 3161 N N . LYS B 1 119 ? -0.553 -12.658 -34.944 1.00 10.93 116 LYS B N 1
ATOM 3162 C CA . LYS B 1 119 ? -1.743 -13.175 -34.299 1.00 11.44 116 LYS B CA 1
ATOM 3163 C C . LYS B 1 119 ? -1.419 -14.253 -33.231 1.00 11.38 116 LYS B C 1
ATOM 3164 O O . LYS B 1 119 ? -2.342 -14.829 -32.586 1.00 11.45 116 LYS B O 1
ATOM 3170 N N . ASP B 1 120 ? -0.130 -14.545 -33.064 1.00 12.22 117 ASP B N 1
ATOM 3171 C CA . ASP B 1 120 ? 0.314 -15.670 -32.197 1.00 12.60 117 ASP B CA 1
ATOM 3172 C C . ASP B 1 120 ? 0.336 -15.153 -30.765 1.00 12.91 117 ASP B C 1
ATOM 3173 O O . ASP B 1 120 ? 1.368 -14.745 -30.235 1.00 13.18 117 ASP B O 1
ATOM 3178 N N . VAL B 1 121 ? -0.834 -15.147 -30.136 1.00 13.64 118 VAL B N 1
ATOM 3179 C CA . VAL B 1 121 ? -1.027 -14.498 -28.865 1.00 12.47 118 VAL B CA 1
ATOM 3180 C C . VAL B 1 121 ? -0.300 -15.191 -27.730 1.00 13.03 118 VAL B C 1
ATOM 3181 O O . VAL B 1 121 ? 0.007 -14.535 -26.731 1.00 13.61 118 VAL B O 1
ATOM 3185 N N . ASP B 1 122 ? 0.020 -16.460 -27.884 1.00 11.85 119 ASP B N 1
ATOM 3186 C CA . ASP B 1 122 ? 0.832 -17.183 -26.884 1.00 14.70 119 ASP B CA 1
ATOM 3187 C C . ASP B 1 122 ? 2.321 -16.872 -26.974 1.00 14.08 119 ASP B C 1
ATOM 3188 O O . ASP B 1 122 ? 3.082 -17.218 -26.079 1.00 15.04 119 ASP B O 1
ATOM 3193 N N . GLY B 1 123 ? 2.771 -16.305 -28.075 1.00 14.47 120 GLY B N 1
ATOM 3194 C CA . GLY B 1 123 ? 4.174 -15.977 -28.155 1.00 14.19 120 GLY B CA 1
ATOM 3195 C C . GLY B 1 123 ? 5.067 -17.176 -28.374 1.00 13.46 120 GLY B C 1
ATOM 3196 O O . GLY B 1 123 ? 6.271 -17.103 -28.115 1.00 14.88 120 GLY B O 1
ATOM 3197 N N . PHE B 1 124 ? 4.510 -18.247 -28.928 1.00 14.38 121 PHE B N 1
ATOM 3198 C CA . PHE B 1 124 ? 5.238 -19.519 -29.151 1.00 14.00 121 PHE B CA 1
ATOM 3199 C C . PHE B 1 124 ? 5.799 -19.659 -30.582 1.00 12.64 121 PHE B C 1
ATOM 3200 O O . PHE B 1 124 ? 6.651 -20.546 -30.868 1.00 12.72 121 PHE B O 1
ATOM 3208 N N . HIS B 1 125 ? 5.381 -18.805 -31.492 1.00 12.27 122 HIS B N 1
ATOM 3209 C CA . HIS B 1 125 ? 5.892 -18.903 -32.859 1.00 12.25 122 HIS B CA 1
ATOM 3210 C C . HIS B 1 125 ? 7.418 -18.601 -32.801 1.00 11.29 122 HIS B C 1
ATOM 3211 O O . HIS B 1 125 ? 7.832 -17.644 -32.152 1.00 11.20 122 HIS B O 1
ATOM 3218 N N . PRO B 1 126 ? 8.228 -19.344 -33.533 1.00 10.69 123 PRO B N 1
ATOM 3219 C CA . PRO B 1 126 ? 9.657 -19.047 -33.572 1.00 9.32 123 PRO B CA 1
ATOM 3220 C C . PRO B 1 126 ? 10.027 -17.582 -33.818 1.00 10.46 123 PRO B C 1
ATOM 3221 O O . PRO B 1 126 ? 10.976 -17.084 -33.225 1.00 10.37 123 PRO B O 1
ATOM 3225 N N . THR B 1 127 ? 9.294 -16.873 -34.669 1.00 9.65 124 THR B N 1
ATOM 3226 C CA . THR B 1 127 ? 9.589 -15.450 -34.886 1.00 10.06 124 THR B CA 1
ATOM 3227 C C . THR B 1 127 ? 9.390 -14.614 -33.620 1.00 10.58 124 THR B C 1
ATOM 3228 O O . THR B 1 127 ? 10.159 -13.693 -33.389 1.00 10.56 124 THR B O 1
ATOM 3232 N N . ASN B 1 128 ? 8.353 -14.904 -32.822 1.00 12.38 125 ASN B N 1
ATOM 3233 C CA . ASN B 1 128 ? 8.163 -14.214 -31.567 1.00 12.29 125 ASN B CA 1
ATOM 3234 C C . ASN B 1 128 ? 9.259 -14.610 -30.550 1.00 13.01 125 ASN B C 1
ATOM 3235 O O . ASN B 1 128 ? 9.835 -13.732 -29.870 1.00 14.69 125 ASN B O 1
ATOM 3240 N N . VAL B 1 129 ? 9.588 -15.892 -30.500 1.00 13.41 126 VAL B N 1
ATOM 3241 C CA . VAL B 1 129 ? 10.676 -16.379 -29.602 1.00 13.92 126 VAL B CA 1
ATOM 3242 C C . VAL B 1 129 ? 11.965 -15.647 -29.957 1.00 14.07 126 VAL B C 1
ATOM 3243 O O . VAL B 1 129 ? 12.694 -15.131 -29.049 1.00 15.20 126 VAL B O 1
ATOM 3247 N N . GLY B 1 130 ? 12.241 -15.550 -31.250 1.00 14.83 127 GLY B N 1
ATOM 3248 C CA . GLY B 1 130 ? 13.459 -14.880 -31.743 1.00 14.96 127 GLY B CA 1
ATOM 3249 C C . GLY B 1 130 ? 13.452 -13.364 -31.515 1.00 14.79 127 GLY B C 1
ATOM 3250 O O . GLY B 1 130 ? 14.453 -12.775 -31.059 1.00 15.91 127 GLY B O 1
ATOM 3251 N N . ARG B 1 131 ? 12.326 -12.729 -31.804 1.00 15.00 128 ARG B N 1
ATOM 3252 C CA . ARG B 1 131 ? 12.189 -11.295 -31.571 1.00 15.88 128 ARG B CA 1
ATOM 3253 C C . ARG B 1 131 ? 12.329 -10.923 -30.098 1.00 16.01 128 ARG B C 1
ATOM 3254 O O . ARG B 1 131 ? 12.834 -9.834 -29.833 1.00 17.88 128 ARG B O 1
ATOM 3262 N N . LEU B 1 132 ? 11.907 -11.799 -29.192 1.00 18.42 129 LEU B N 1
ATOM 3263 C CA . LEU B 1 132 ? 12.115 -11.608 -27.756 1.00 20.09 129 LEU B CA 1
ATOM 3264 C C . LEU B 1 132 ? 13.621 -11.458 -27.488 1.00 22.73 129 LEU B C 1
ATOM 3265 O O . LEU B 1 132 ? 14.052 -10.467 -26.933 1.00 22.04 129 LEU B O 1
ATOM 3270 N N . GLN B 1 133 ? 14.387 -12.432 -27.950 1.00 25.60 130 GLN B N 1
ATOM 3271 C CA . GLN B 1 133 ? 15.847 -12.512 -27.700 1.00 28.52 130 GLN B CA 1
ATOM 3272 C C . GLN B 1 133 ? 16.464 -11.303 -28.377 1.00 30.53 130 GLN B C 1
ATOM 3273 O O . GLN B 1 133 ? 17.206 -10.563 -27.756 1.00 33.49 130 GLN B O 1
ATOM 3279 N N . LEU B 1 134 ? 16.063 -11.021 -29.616 1.00 32.68 131 LEU B N 1
ATOM 3280 C CA . LEU B 1 134 ? 16.610 -9.913 -30.400 1.00 34.06 131 LEU B CA 1
ATOM 3281 C C . LEU B 1 134 ? 16.064 -8.527 -30.004 1.00 37.18 131 LEU B C 1
ATOM 3282 O O . LEU B 1 134 ? 16.250 -7.536 -30.734 1.00 37.14 131 LEU B O 1
ATOM 3287 N N . ARG B 1 135 ? 15.337 -8.443 -28.895 1.00 40.38 132 ARG B N 1
ATOM 3288 C CA . ARG B 1 135 ? 14.834 -7.135 -28.449 1.00 42.46 132 ARG B CA 1
ATOM 3289 C C . ARG B 1 135 ? 14.222 -6.369 -29.609 1.00 43.87 132 ARG B C 1
ATOM 3290 O O . ARG B 1 135 ? 14.716 -5.311 -29.987 1.00 44.66 132 ARG B O 1
ATOM 3298 N N . ASP B 1 136 ? 13.156 -6.936 -30.179 1.00 45.05 133 ASP B N 1
ATOM 3299 C CA . ASP B 1 136 ? 12.395 -6.365 -31.297 1.00 45.81 133 ASP B CA 1
ATOM 3300 C C . ASP B 1 136 ? 10.968 -6.162 -30.778 1.00 45.66 133 ASP B C 1
ATOM 3301 O O . ASP B 1 136 ? 10.521 -6.928 -29.910 1.00 46.44 133 ASP B O 1
ATOM 3306 N N . LYS B 1 137 ? 10.234 -5.181 -31.314 1.00 44.71 134 LYS B N 1
ATOM 3307 C CA . LYS B 1 137 ? 9.089 -4.631 -30.570 1.00 43.74 134 LYS B CA 1
ATOM 3308 C C . LYS B 1 137 ? 7.738 -5.171 -31.010 1.00 42.07 134 LYS B C 1
ATOM 3309 O O . LYS B 1 137 ? 6.699 -4.939 -30.361 1.00 42.06 134 LYS B O 1
ATOM 3315 N N . LYS B 1 138 ? 7.761 -5.925 -32.099 1.00 39.66 135 LYS B N 1
ATOM 3316 C CA . LYS B 1 138 ? 6.564 -6.595 -32.590 1.00 37.75 135 LYS B CA 1
ATOM 3317 C C . LYS B 1 138 ? 6.315 -7.913 -31.835 1.00 34.32 135 LYS B C 1
ATOM 3318 O O . LYS B 1 138 ? 5.377 -8.710 -32.175 1.00 35.06 135 LYS B O 1
ATOM 3324 N N . CYS B 1 139 ? 7.152 -8.143 -30.827 1.00 27.59 136 CYS B N 1
ATOM 3325 C CA . CYS B 1 139 ? 7.248 -9.437 -30.267 1.00 23.12 136 CYS B CA 1
ATOM 3326 C C . CYS B 1 139 ? 5.973 -9.581 -29.415 1.00 18.00 136 CYS B C 1
ATOM 3327 O O . CYS B 1 139 ? 5.643 -8.719 -28.630 1.00 15.88 136 CYS B O 1
ATOM 3330 N N . LEU B 1 140 ? 5.245 -10.652 -29.634 1.00 16.20 137 LEU B N 1
ATOM 3331 C CA . LEU B 1 140 ? 4.304 -11.152 -28.638 1.00 14.39 137 LEU B CA 1
ATOM 3332 C C . LEU B 1 140 ? 5.171 -12.011 -27.722 1.00 14.70 137 LEU B C 1
ATOM 3333 O O . LEU B 1 140 ? 5.768 -12.957 -28.151 1.00 14.79 137 LEU B O 1
ATOM 3338 N N . GLU B 1 141 ? 5.201 -11.656 -26.463 1.00 14.38 138 GLU B N 1
ATOM 3339 C CA . GLU B 1 141 ? 5.972 -12.355 -25.459 1.00 14.64 138 GLU B CA 1
ATOM 3340 C C . GLU B 1 141 ? 5.082 -13.404 -24.833 1.00 14.81 138 GLU B C 1
ATOM 3341 O O . GLU B 1 141 ? 3.946 -13.099 -24.441 1.00 14.80 138 GLU B O 1
ATOM 3347 N N . SER B 1 142 ? 5.657 -14.574 -24.614 1.00 14.77 139 SER B N 1
ATOM 3348 C CA . SER B 1 142 ? 5.041 -15.693 -23.848 1.00 17.33 139 SER B CA 1
ATOM 3349 C C . SER B 1 142 ? 4.445 -15.177 -22.530 1.00 15.63 139 SER B C 1
ATOM 3350 O O . SER B 1 142 ? 5.132 -14.446 -21.795 1.00 14.08 139 SER B O 1
ATOM 3353 N N . CYS B 1 143 ? 3.198 -15.576 -22.215 1.00 14.84 140 CYS B N 1
ATOM 3354 C CA . CYS B 1 143 ? 2.420 -14.970 -21.179 1.00 14.41 140 CYS B CA 1
ATOM 3355 C C . CYS B 1 143 ? 2.990 -15.149 -19.796 1.00 14.53 140 CYS B C 1
ATOM 3356 O O . CYS B 1 143 ? 3.027 -14.196 -19.040 1.00 13.48 140 CYS B O 1
ATOM 3359 N N . THR B 1 144 ? 3.449 -16.356 -19.445 1.00 13.79 141 THR B N 1
ATOM 3360 C CA . THR B 1 144 ? 3.966 -16.548 -18.117 1.00 13.70 141 THR B CA 1
ATOM 3361 C C . THR B 1 144 ? 5.288 -15.787 -17.873 1.00 13.10 141 THR B C 1
ATOM 3362 O O . THR B 1 144 ? 5.412 -15.106 -16.908 1.00 12.31 141 THR B O 1
ATOM 3366 N N . PRO B 1 145 ? 6.272 -15.861 -18.776 1.00 13.71 142 PRO B N 1
ATOM 3367 C CA . PRO B 1 145 ? 7.443 -14.999 -18.585 1.00 13.58 142 PRO B CA 1
ATOM 3368 C C . PRO B 1 145 ? 7.106 -13.486 -18.507 1.00 12.56 142 PRO B C 1
ATOM 3369 O O . PRO B 1 145 ? 7.673 -12.786 -17.655 1.00 10.61 142 PRO B O 1
ATOM 3373 N N . LYS B 1 146 ? 6.218 -13.026 -19.380 1.00 11.34 143 LYS B N 1
ATOM 3374 C CA . LYS B 1 146 ? 5.772 -11.635 -19.374 1.00 12.22 143 LYS B CA 1
ATOM 3375 C C . LYS B 1 146 ? 5.152 -11.260 -18.051 1.00 12.00 143 LYS B C 1
ATOM 3376 O O . LYS B 1 146 ? 5.427 -10.154 -17.506 1.00 11.51 143 LYS B O 1
ATOM 3382 N N . GLY B 1 147 ? 4.330 -12.172 -17.518 1.00 11.79 144 GLY B N 1
ATOM 3383 C CA . GLY B 1 147 ? 3.730 -12.045 -16.219 1.00 11.35 144 GLY B CA 1
ATOM 3384 C C . GLY B 1 147 ? 4.728 -11.901 -15.098 1.00 12.09 144 GLY B C 1
ATOM 3385 O O . GLY B 1 147 ? 4.572 -11.080 -14.210 1.00 11.27 144 GLY B O 1
ATOM 3386 N N . ILE B 1 148 ? 5.770 -12.730 -15.143 1.00 11.07 145 ILE B N 1
ATOM 3387 C CA . ILE B 1 148 ? 6.864 -12.636 -14.154 1.00 10.72 145 ILE B CA 1
ATOM 3388 C C . ILE B 1 148 ? 7.494 -11.234 -14.177 1.00 11.87 145 ILE B C 1
ATOM 3389 O O . ILE B 1 148 ? 7.659 -10.588 -13.151 1.00 11.38 145 ILE B O 1
ATOM 3394 N N . MET B 1 149 ? 7.846 -10.751 -15.363 1.00 11.44 146 MET B N 1
ATOM 3395 C CA . MET B 1 149 ? 8.467 -9.431 -15.484 1.00 11.52 146 MET B CA 1
ATOM 3396 C C . MET B 1 149 ? 7.510 -8.345 -15.027 1.00 11.42 146 MET B C 1
ATOM 3397 O O . MET B 1 149 ? 7.909 -7.357 -14.403 1.00 10.49 146 MET B O 1
ATOM 3402 N N . THR B 1 150 ? 6.232 -8.553 -15.280 1.00 10.32 147 THR B N 1
ATOM 3403 C CA . THR B 1 150 ? 5.210 -7.614 -14.795 1.00 11.27 147 THR B CA 1
ATOM 3404 C C . THR B 1 150 ? 5.171 -7.517 -13.269 1.00 11.05 147 THR B C 1
ATOM 3405 O O . THR B 1 150 ? 5.147 -6.419 -12.684 1.00 11.15 147 THR B O 1
ATOM 3409 N N . MET B 1 151 ? 5.269 -8.660 -12.592 1.00 12.04 148 MET B N 1
ATOM 3410 C CA . MET B 1 151 ? 5.365 -8.650 -11.158 1.00 11.59 148 MET B CA 1
ATOM 3411 C C . MET B 1 151 ? 6.586 -7.895 -10.670 1.00 11.88 148 MET B C 1
ATOM 3412 O O . MET B 1 151 ? 6.488 -7.068 -9.779 1.00 13.13 148 MET B O 1
ATOM 3417 N N . LEU B 1 152 ? 7.726 -8.206 -11.231 1.00 12.56 149 LEU B N 1
ATOM 3418 C CA . LEU B 1 152 ? 8.940 -7.499 -10.877 1.00 12.69 149 LEU B CA 1
ATOM 3419 C C . LEU B 1 152 ? 8.823 -5.983 -11.092 1.00 12.55 149 LEU B C 1
ATOM 3420 O O . LEU B 1 152 ? 9.201 -5.210 -10.219 1.00 12.49 149 LEU B O 1
ATOM 3425 N N . ARG B 1 153 ? 8.229 -5.575 -12.211 1.00 12.62 150 ARG B N 1
ATOM 3426 C CA . ARG B 1 153 ? 8.044 -4.162 -12.487 1.00 12.73 150 ARG B CA 1
ATOM 3427 C C . ARG B 1 153 ? 7.111 -3.475 -11.474 1.00 13.93 150 ARG B C 1
ATOM 3428 O O . ARG B 1 153 ? 7.455 -2.445 -10.916 1.00 14.18 150 ARG B O 1
ATOM 3436 N N . GLU B 1 154 ? 5.926 -4.045 -11.270 1.00 13.42 151 GLU B N 1
ATOM 3437 C CA . GLU B 1 154 ? 4.947 -3.460 -10.399 1.00 15.11 151 GLU B CA 1
ATOM 3438 C C . GLU B 1 154 ? 5.386 -3.413 -8.947 1.00 14.35 151 GLU B C 1
ATOM 3439 O O . GLU B 1 154 ? 4.930 -2.540 -8.185 1.00 13.74 151 GLU B O 1
ATOM 3445 N N . TYR B 1 155 ? 6.278 -4.302 -8.542 1.00 13.84 152 TYR B N 1
ATOM 3446 C CA . TYR B 1 155 ? 6.786 -4.341 -7.165 1.00 14.05 152 TYR B CA 1
ATOM 3447 C C . TYR B 1 155 ? 8.075 -3.568 -7.016 1.00 14.77 152 TYR B C 1
ATOM 3448 O O . TYR B 1 155 ? 8.669 -3.528 -5.918 1.00 14.24 152 TYR B O 1
ATOM 3457 N N . GLY B 1 156 ? 8.494 -2.908 -8.092 1.00 12.87 153 GLY B N 1
ATOM 3458 C CA . GLY B 1 156 ? 9.699 -2.160 -8.038 1.00 13.63 153 GLY B CA 1
ATOM 3459 C C . GLY B 1 156 ? 10.960 -2.951 -7.786 1.00 14.26 153 GLY B C 1
ATOM 3460 O O . GLY B 1 156 ? 11.860 -2.462 -7.143 1.00 14.21 153 GLY B O 1
ATOM 3461 N N . ILE B 1 157 ? 11.096 -4.130 -8.385 1.00 14.87 154 ILE B N 1
ATOM 3462 C CA . ILE B 1 157 ? 12.263 -4.940 -8.127 1.00 15.52 154 ILE B CA 1
ATOM 3463 C C . ILE B 1 157 ? 13.261 -4.583 -9.226 1.00 16.51 154 ILE B C 1
ATOM 3464 O O . ILE B 1 157 ? 12.963 -4.772 -10.378 1.00 18.48 154 ILE B O 1
ATOM 3469 N N . LYS B 1 158 ? 14.412 -4.011 -8.858 1.00 16.78 155 LYS B N 1
ATOM 3470 C CA A LYS B 1 158 ? 15.403 -3.562 -9.837 0.60 17.76 155 LYS B CA 1
ATOM 3471 C CA B LYS B 1 158 ? 15.385 -3.572 -9.841 0.40 17.31 155 LYS B CA 1
ATOM 3472 C C . LYS B 1 158 ? 16.016 -4.819 -10.489 1.00 17.92 155 LYS B C 1
ATOM 3473 O O . LYS B 1 158 ? 16.352 -5.784 -9.795 1.00 17.66 155 LYS B O 1
ATOM 3484 N N . THR B 1 159 ? 16.130 -4.813 -11.809 1.00 17.37 156 THR B N 1
ATOM 3485 C CA . THR B 1 159 ? 16.826 -5.906 -12.534 1.00 17.07 156 THR B CA 1
ATOM 3486 C C . THR B 1 159 ? 18.222 -5.531 -12.974 1.00 15.96 156 THR B C 1
ATOM 3487 O O . THR B 1 159 ? 19.091 -6.384 -13.077 1.00 15.78 156 THR B O 1
ATOM 3491 N N . GLU B 1 160 ? 18.465 -4.253 -13.224 1.00 16.10 157 GLU B N 1
ATOM 3492 C CA . GLU B 1 160 ? 19.776 -3.843 -13.734 1.00 17.19 157 GLU B CA 1
ATOM 3493 C C . GLU B 1 160 ? 20.898 -4.138 -12.772 1.00 18.09 157 GLU B C 1
ATOM 3494 O O . GLU B 1 160 ? 20.944 -3.616 -11.662 1.00 20.25 157 GLU B O 1
ATOM 3500 N N . GLY B 1 161 ? 21.813 -4.981 -13.211 1.00 16.50 158 GLY B N 1
ATOM 3501 C CA . GLY B 1 161 ? 22.922 -5.451 -12.440 1.00 15.56 158 GLY B CA 1
ATOM 3502 C C . GLY B 1 161 ? 22.596 -6.513 -11.412 1.00 15.88 158 GLY B C 1
ATOM 3503 O O . GLY B 1 161 ? 23.485 -6.969 -10.701 1.00 15.13 158 GLY B O 1
ATOM 3504 N N . ALA B 1 162 ? 21.324 -6.892 -11.291 1.00 15.21 159 ALA B N 1
ATOM 3505 C CA . ALA B 1 162 ? 20.922 -7.948 -10.402 1.00 15.76 159 ALA B CA 1
ATOM 3506 C C . ALA B 1 162 ? 21.486 -9.308 -10.885 1.00 15.36 159 ALA B C 1
ATOM 3507 O O . ALA B 1 162 ? 21.710 -9.510 -12.072 1.00 15.53 159 ALA B O 1
ATOM 3509 N N . TYR B 1 163 ? 21.696 -10.245 -9.973 1.00 14.90 160 TYR B N 1
ATOM 3510 C CA . TYR B 1 163 ? 22.069 -11.585 -10.362 1.00 14.61 160 TYR B CA 1
ATOM 3511 C C . TYR B 1 163 ? 20.846 -12.452 -10.263 1.00 13.49 160 TYR B C 1
ATOM 3512 O O . TYR B 1 163 ? 20.294 -12.631 -9.187 1.00 13.25 160 TYR B O 1
ATOM 3521 N N . ALA B 1 164 ? 20.371 -12.902 -11.408 1.00 13.46 161 ALA B N 1
ATOM 3522 C CA . ALA B 1 164 ? 19.156 -13.716 -11.482 1.00 11.36 161 ALA B CA 1
ATOM 3523 C C . ALA B 1 164 ? 19.478 -15.152 -11.864 1.00 11.89 161 ALA B C 1
ATOM 3524 O O . ALA B 1 164 ? 20.218 -15.410 -12.805 1.00 13.77 161 ALA B O 1
ATOM 3526 N N . VAL B 1 165 ? 18.945 -16.104 -11.117 1.00 12.37 162 VAL B N 1
ATOM 3527 C CA . VAL B 1 165 ? 19.148 -17.533 -11.417 1.00 11.39 162 VAL B CA 1
ATOM 3528 C C . VAL B 1 165 ? 17.763 -18.099 -11.706 1.00 11.73 162 VAL B C 1
ATOM 3529 O O . VAL B 1 165 ? 16.815 -17.856 -10.921 1.00 12.16 162 VAL B O 1
ATOM 3533 N N . VAL B 1 166 ? 17.634 -18.727 -12.866 1.00 10.26 163 VAL B N 1
ATOM 3534 C CA . VAL B 1 166 ? 16.366 -19.305 -13.309 1.00 11.98 163 VAL B CA 1
ATOM 3535 C C . VAL B 1 166 ? 16.552 -20.818 -13.218 1.00 11.84 163 VAL B C 1
ATOM 3536 O O . VAL B 1 166 ? 17.446 -21.376 -13.858 1.00 12.94 163 VAL B O 1
ATOM 3540 N N . VAL B 1 167 ? 15.724 -21.468 -12.399 1.00 12.79 164 VAL B N 1
ATOM 3541 C CA . VAL B 1 167 ? 15.785 -22.906 -12.186 1.00 11.57 164 VAL B CA 1
ATOM 3542 C C . VAL B 1 167 ? 14.695 -23.586 -13.040 1.00 12.42 164 VAL B C 1
ATOM 3543 O O . VAL B 1 167 ? 13.485 -23.409 -12.794 1.00 12.55 164 VAL B O 1
ATOM 3547 N N . GLY B 1 168 ? 15.134 -24.234 -14.106 1.00 12.27 165 GLY B N 1
ATOM 3548 C CA . GLY B 1 168 ? 14.277 -24.843 -15.116 1.00 13.43 165 GLY B CA 1
ATOM 3549 C C . GLY B 1 168 ? 14.562 -24.173 -16.442 1.00 13.37 165 GLY B C 1
ATOM 3550 O O . GLY B 1 168 ? 14.687 -22.950 -16.519 1.00 13.15 165 GLY B O 1
ATOM 3551 N N . ALA B 1 169 ? 14.723 -24.965 -17.495 1.00 12.51 166 ALA B N 1
ATOM 3552 C CA . ALA B 1 169 ? 15.080 -24.426 -18.786 1.00 13.73 166 ALA B CA 1
ATOM 3553 C C . ALA B 1 169 ? 13.979 -24.741 -19.837 1.00 15.01 166 ALA B C 1
ATOM 3554 O O . ALA B 1 169 ? 14.276 -25.068 -20.975 1.00 14.33 166 ALA B O 1
ATOM 3556 N N . SER B 1 170 ? 12.718 -24.641 -19.476 1.00 15.67 167 SER B N 1
ATOM 3557 C CA . SER B 1 170 ? 11.672 -25.026 -20.447 1.00 16.99 167 SER B CA 1
ATOM 3558 C C . SER B 1 170 ? 11.509 -23.960 -21.535 1.00 18.73 167 SER B C 1
ATOM 3559 O O . SER B 1 170 ? 11.824 -22.785 -21.325 1.00 16.48 167 SER B O 1
ATOM 3562 N N . ASN B 1 171 ? 10.958 -24.369 -22.668 1.00 18.79 168 ASN B N 1
ATOM 3563 C CA . ASN B 1 171 ? 10.537 -23.426 -23.677 1.00 21.25 168 ASN B CA 1
ATOM 3564 C C . ASN B 1 171 ? 9.394 -22.517 -23.264 1.00 21.81 168 ASN B C 1
ATOM 3565 O O . ASN B 1 171 ? 9.330 -21.377 -23.700 1.00 26.85 168 ASN B O 1
ATOM 3570 N N . VAL B 1 172 ? 8.455 -22.993 -22.491 1.00 22.50 169 VAL B N 1
ATOM 3571 C CA A VAL B 1 172 ? 7.331 -22.143 -22.148 0.60 23.68 169 VAL B CA 1
ATOM 3572 C CA B VAL B 1 172 ? 7.306 -22.212 -22.073 0.40 23.09 169 VAL B CA 1
ATOM 3573 C C . VAL B 1 172 ? 7.722 -21.100 -21.071 1.00 23.10 169 VAL B C 1
ATOM 3574 O O . VAL B 1 172 ? 7.186 -19.957 -21.070 1.00 22.33 169 VAL B O 1
ATOM 3581 N N . VAL B 1 173 ? 8.707 -21.401 -20.231 1.00 19.77 170 VAL B N 1
ATOM 3582 C CA . VAL B 1 173 ? 8.995 -20.462 -19.160 1.00 16.65 170 VAL B CA 1
ATOM 3583 C C . VAL B 1 173 ? 10.434 -20.164 -18.981 1.00 15.26 170 VAL B C 1
ATOM 3584 O O . VAL B 1 173 ? 10.811 -19.003 -18.968 1.00 13.12 170 VAL B O 1
ATOM 3588 N N . GLY B 1 174 ? 11.238 -21.174 -18.673 1.00 14.81 171 GLY B N 1
ATOM 3589 C CA . GLY B 1 174 ? 12.575 -20.901 -18.196 1.00 13.25 171 GLY B CA 1
ATOM 3590 C C . GLY B 1 174 ? 13.433 -20.153 -19.177 1.00 13.32 171 GLY B C 1
ATOM 3591 O O . GLY B 1 174 ? 14.164 -19.196 -18.808 1.00 12.75 171 GLY B O 1
ATOM 3592 N N . LYS B 1 175 ? 13.429 -20.580 -20.433 1.00 12.50 172 LYS B N 1
ATOM 3593 C CA . LYS B 1 175 ? 14.317 -19.937 -21.399 1.00 13.02 172 LYS B CA 1
ATOM 3594 C C . LYS B 1 175 ? 13.803 -18.530 -21.778 1.00 13.65 172 LYS B C 1
ATOM 3595 O O . LYS B 1 175 ? 14.577 -17.612 -21.780 1.00 11.85 172 LYS B O 1
ATOM 3601 N N . PRO B 1 176 ? 12.485 -18.374 -22.037 1.00 13.80 173 PRO B N 1
ATOM 3602 C CA . PRO B 1 176 ? 12.099 -16.981 -22.307 1.00 13.74 173 PRO B CA 1
ATOM 3603 C C . PRO B 1 176 ? 12.237 -16.016 -21.130 1.00 12.43 173 PRO B C 1
ATOM 3604 O O . PRO B 1 176 ? 12.640 -14.865 -21.364 1.00 12.89 173 PRO B O 1
ATOM 3608 N N . VAL B 1 177 ? 11.957 -16.432 -19.904 1.00 11.97 174 VAL B N 1
ATOM 3609 C CA . VAL B 1 177 ? 12.165 -15.538 -18.784 1.00 11.37 174 VAL B CA 1
ATOM 3610 C C . VAL B 1 177 ? 13.659 -15.171 -18.601 1.00 11.71 174 VAL B C 1
ATOM 3611 O O . VAL B 1 177 ? 13.950 -14.027 -18.265 1.00 12.14 174 VAL B O 1
ATOM 3615 N N . SER B 1 178 ? 14.588 -16.094 -18.855 1.00 11.30 175 SER B N 1
ATOM 3616 C CA . SER B 1 178 ? 15.993 -15.825 -18.791 1.00 11.91 175 SER B CA 1
ATOM 3617 C C . SER B 1 178 ? 16.349 -14.769 -19.810 1.00 10.49 175 SER B C 1
ATOM 3618 O O . SER B 1 178 ? 17.086 -13.843 -19.500 1.00 10.60 175 SER B O 1
ATOM 3621 N N . GLN B 1 179 ? 15.816 -14.872 -20.994 1.00 10.54 176 GLN B N 1
ATOM 3622 C CA . GLN B 1 179 ? 16.007 -13.829 -22.006 1.00 11.06 176 GLN B CA 1
ATOM 3623 C C . GLN B 1 179 ? 15.381 -12.437 -21.645 1.00 10.78 176 GLN B C 1
ATOM 3624 O O . GLN B 1 179 ? 16.024 -11.439 -21.905 1.00 13.12 176 GLN B O 1
ATOM 3630 N N . LEU B 1 180 ? 14.188 -12.413 -21.073 1.00 11.68 177 LEU B N 1
ATOM 3631 C CA . LEU B 1 180 ? 13.599 -11.173 -20.596 1.00 11.46 177 LEU B CA 1
ATOM 3632 C C . LEU B 1 180 ? 14.442 -10.516 -19.512 1.00 11.26 177 LEU B C 1
ATOM 3633 O O . LEU B 1 180 ? 14.636 -9.335 -19.544 1.00 12.35 177 LEU B O 1
ATOM 3638 N N . LEU B 1 181 ? 14.957 -11.312 -18.584 1.00 12.36 178 LEU B N 1
ATOM 3639 C CA . LEU B 1 181 ? 15.839 -10.846 -17.499 1.00 12.18 178 LEU B CA 1
ATOM 3640 C C . LEU B 1 181 ? 17.134 -10.260 -18.045 1.00 12.53 178 LEU B C 1
ATOM 3641 O O . LEU B 1 181 ? 17.607 -9.191 -17.620 1.00 10.24 178 LEU B O 1
ATOM 3646 N N . LEU B 1 182 ? 17.667 -10.907 -19.060 1.00 12.85 179 LEU B N 1
ATOM 3647 C CA . LEU B 1 182 ? 18.910 -10.471 -19.644 1.00 13.40 179 LEU B CA 1
ATOM 3648 C C . LEU B 1 182 ? 18.655 -9.134 -20.379 1.00 13.64 179 LEU B C 1
ATOM 3649 O O . LEU B 1 182 ? 19.473 -8.256 -20.293 1.00 13.49 179 LEU B O 1
ATOM 3654 N N . ASN B 1 183 ? 17.535 -9.007 -21.101 1.00 13.98 180 ASN B N 1
ATOM 3655 C CA . ASN B 1 183 ? 17.173 -7.730 -21.750 1.00 14.19 180 ASN B CA 1
ATOM 3656 C C . ASN B 1 183 ? 16.978 -6.634 -20.715 1.00 14.31 180 ASN B C 1
ATOM 3657 O O . ASN B 1 183 ? 17.256 -5.468 -20.982 1.00 15.74 180 ASN B O 1
ATOM 3662 N N . ALA B 1 184 ? 16.574 -7.001 -19.505 1.00 12.93 181 ALA B N 1
ATOM 3663 C CA . ALA B 1 184 ? 16.385 -6.035 -18.418 1.00 13.51 181 ALA B CA 1
ATOM 3664 C C . ALA B 1 184 ? 17.675 -5.761 -17.623 1.00 13.57 181 ALA B C 1
ATOM 3665 O O . ALA B 1 184 ? 17.662 -5.165 -16.525 1.00 13.55 181 ALA B O 1
ATOM 3667 N N . LYS B 1 185 ? 18.767 -6.301 -18.137 1.00 12.80 182 LYS B N 1
ATOM 3668 C CA . LYS B 1 185 ? 20.144 -6.028 -17.752 1.00 13.16 182 LYS B CA 1
ATOM 3669 C C . LYS B 1 185 ? 20.567 -6.744 -16.483 1.00 12.76 182 LYS B C 1
ATOM 3670 O O . LYS B 1 185 ? 21.512 -6.357 -15.796 1.00 12.69 182 LYS B O 1
ATOM 3676 N N . ALA B 1 186 ? 19.844 -7.802 -16.138 1.00 11.81 183 ALA B N 1
ATOM 3677 C CA . ALA B 1 186 ? 20.316 -8.687 -15.106 1.00 11.08 183 ALA B CA 1
ATOM 3678 C C . ALA B 1 186 ? 21.368 -9.613 -15.666 1.00 10.53 183 ALA B C 1
ATOM 3679 O O . ALA B 1 186 ? 21.374 -9.903 -16.848 1.00 12.34 183 ALA B O 1
ATOM 3681 N N . THR B 1 187 ? 22.276 -10.041 -14.807 1.00 12.16 184 THR B N 1
ATOM 3682 C CA . THR B 1 187 ? 23.184 -11.134 -15.105 1.00 12.33 184 THR B CA 1
ATOM 3683 C C . THR B 1 187 ? 22.370 -12.423 -14.867 1.00 12.53 184 THR B C 1
ATOM 3684 O O . THR B 1 187 ? 21.701 -12.541 -13.840 1.00 14.21 184 THR B O 1
ATOM 3688 N N . VAL B 1 188 ? 22.368 -13.346 -15.841 1.00 12.82 185 VAL B N 1
ATOM 3689 C CA . VAL B 1 188 ? 21.420 -14.465 -15.791 1.00 12.76 185 VAL B CA 1
ATOM 3690 C C . VAL B 1 188 ? 22.076 -15.811 -15.877 1.00 11.05 185 VAL B C 1
ATOM 3691 O O . VAL B 1 188 ? 22.848 -16.088 -16.803 1.00 11.34 185 VAL B O 1
ATOM 3695 N N . THR B 1 189 ? 21.755 -16.652 -14.905 1.00 11.42 186 THR B N 1
ATOM 3696 C CA . THR B 1 189 ? 22.149 -18.041 -14.909 1.00 11.72 186 THR B CA 1
ATOM 3697 C C . THR B 1 189 ? 20.924 -18.943 -15.069 1.00 11.72 186 THR B C 1
ATOM 3698 O O . THR B 1 189 ? 19.941 -18.775 -14.338 1.00 12.91 186 THR B O 1
ATOM 3702 N N . THR B 1 190 ? 20.983 -19.845 -16.041 1.00 9.42 187 THR B N 1
ATOM 3703 C CA . THR B 1 190 ? 19.906 -20.823 -16.257 1.00 10.09 187 THR B CA 1
ATOM 3704 C C . THR B 1 190 ? 20.369 -22.226 -15.885 1.00 10.46 187 THR B C 1
ATOM 3705 O O . THR B 1 190 ? 21.380 -22.728 -16.427 1.00 10.39 187 THR B O 1
ATOM 3709 N N . CYS B 1 191 ? 19.689 -22.791 -14.880 1.00 10.61 188 CYS B N 1
ATOM 3710 C CA . CYS B 1 191 ? 19.967 -24.121 -14.300 1.00 12.21 188 CYS B CA 1
ATOM 3711 C C . CYS B 1 191 ? 18.828 -25.071 -14.652 1.00 11.83 188 CYS B C 1
ATOM 3712 O O . CYS B 1 191 ? 17.753 -24.630 -15.078 1.00 11.29 188 CYS B O 1
ATOM 3715 N N . HIS B 1 192 ? 19.088 -26.367 -14.515 1.00 11.41 189 HIS B N 1
ATOM 3716 C CA . HIS B 1 192 ? 18.151 -27.377 -14.981 1.00 11.93 189 HIS B CA 1
ATOM 3717 C C . HIS B 1 192 ? 18.548 -28.679 -14.347 1.00 12.37 189 HIS B C 1
ATOM 3718 O O . HIS B 1 192 ? 19.406 -28.686 -13.452 1.00 11.98 189 HIS B O 1
ATOM 3725 N N . ARG B 1 193 ? 18.020 -29.783 -14.870 1.00 12.43 190 ARG B N 1
ATOM 3726 C CA . ARG B 1 193 ? 18.212 -31.067 -14.229 1.00 13.25 190 ARG B CA 1
ATOM 3727 C C . ARG B 1 193 ? 19.645 -31.611 -14.365 1.00 12.97 190 ARG B C 1
ATOM 3728 O O . ARG B 1 193 ? 20.047 -32.477 -13.604 1.00 11.58 190 ARG B O 1
ATOM 3736 N N . PHE B 1 194 ? 20.424 -31.097 -15.311 1.00 11.15 191 PHE B N 1
ATOM 3737 C CA . PHE B 1 194 ? 21.823 -31.484 -15.384 1.00 11.83 191 PHE B CA 1
ATOM 3738 C C . PHE B 1 194 ? 22.788 -30.607 -14.622 1.00 10.81 191 PHE B C 1
ATOM 3739 O O . PHE B 1 194 ? 24.010 -30.901 -14.564 1.00 11.94 191 PHE B O 1
ATOM 3747 N N . THR B 1 195 ? 22.285 -29.600 -13.976 1.00 12.20 192 THR B N 1
ATOM 3748 C CA . THR B 1 195 ? 23.105 -28.726 -13.149 1.00 12.77 192 THR B CA 1
ATOM 3749 C C . THR B 1 195 ? 23.647 -29.464 -11.917 1.00 14.08 192 THR B C 1
ATOM 3750 O O . THR B 1 195 ? 22.893 -30.036 -11.131 1.00 11.22 192 THR B O 1
ATOM 3754 N N . THR B 1 196 ? 24.969 -29.439 -11.767 1.00 14.45 193 THR B N 1
ATOM 3755 C CA . THR B 1 196 ? 25.602 -29.959 -10.580 1.00 15.51 193 THR B CA 1
ATOM 3756 C C . THR B 1 196 ? 25.709 -28.831 -9.559 1.00 16.49 193 THR B C 1
ATOM 3757 O O . THR B 1 196 ? 25.801 -27.636 -9.900 1.00 16.45 193 THR B O 1
ATOM 3761 N N . ASP B 1 197 ? 25.646 -29.194 -8.292 1.00 17.57 194 ASP B N 1
ATOM 3762 C CA . ASP B 1 197 ? 25.684 -28.221 -7.209 1.00 17.93 194 ASP B CA 1
ATOM 3763 C C . ASP B 1 197 ? 24.742 -27.043 -7.431 1.00 17.01 194 ASP B C 1
ATOM 3764 O O . ASP B 1 197 ? 25.137 -25.873 -7.369 1.00 17.53 194 ASP B O 1
ATOM 3769 N N . LEU B 1 198 ? 23.477 -27.343 -7.636 1.00 16.65 195 LEU B N 1
ATOM 3770 C CA . LEU B 1 198 ? 22.452 -26.283 -7.810 1.00 14.71 195 LEU B CA 1
ATOM 3771 C C . LEU B 1 198 ? 22.486 -25.168 -6.727 1.00 15.19 195 LEU B C 1
ATOM 3772 O O . LEU B 1 198 ? 22.323 -23.979 -6.997 1.00 13.82 195 LEU B O 1
ATOM 3777 N N . LYS B 1 199 ? 22.692 -25.569 -5.474 1.00 14.98 196 LYS B N 1
ATOM 3778 C CA . LYS B 1 199 ? 22.690 -24.660 -4.343 1.00 15.89 196 LYS B CA 1
ATOM 3779 C C . LYS B 1 199 ? 23.770 -23.572 -4.439 1.00 16.13 196 LYS B C 1
ATOM 3780 O O . LYS B 1 199 ? 23.545 -22.411 -4.024 1.00 15.53 196 LYS B O 1
ATOM 3786 N N . SER B 1 200 ? 24.939 -23.939 -4.956 1.00 16.59 197 SER B N 1
ATOM 3787 C CA . SER B 1 200 ? 26.025 -22.987 -5.199 1.00 18.10 197 SER B CA 1
ATOM 3788 C C . SER B 1 200 ? 25.567 -21.835 -6.095 1.00 17.75 197 SER B C 1
ATOM 3789 O O . SER B 1 200 ? 26.051 -20.707 -5.959 1.00 18.33 197 SER B O 1
ATOM 3792 N N . HIS B 1 201 ? 24.600 -22.091 -6.973 1.00 18.20 198 HIS B N 1
ATOM 3793 C CA . HIS B 1 201 ? 24.060 -20.988 -7.811 1.00 17.30 198 HIS B CA 1
ATOM 3794 C C . HIS B 1 201 ? 22.901 -20.237 -7.139 1.00 17.35 198 HIS B C 1
ATOM 3795 O O . HIS B 1 201 ? 22.887 -18.998 -7.058 1.00 17.35 198 HIS B O 1
ATOM 3802 N N . THR B 1 202 ? 21.919 -20.988 -6.682 1.00 16.54 199 THR B N 1
ATOM 3803 C CA . THR B 1 202 ? 20.706 -20.399 -6.186 1.00 17.81 199 THR B CA 1
ATOM 3804 C C . THR B 1 202 ? 20.972 -19.524 -4.944 1.00 17.81 199 THR B C 1
ATOM 3805 O O . THR B 1 202 ? 20.335 -18.517 -4.771 1.00 17.65 199 THR B O 1
ATOM 3809 N N . THR B 1 203 ? 21.975 -19.881 -4.120 1.00 18.34 200 THR B N 1
ATOM 3810 C CA . THR B 1 203 ? 22.259 -19.138 -2.910 1.00 17.99 200 THR B CA 1
ATOM 3811 C C . THR B 1 203 ? 22.874 -17.753 -3.148 1.00 19.02 200 THR B C 1
ATOM 3812 O O . THR B 1 203 ? 22.916 -16.934 -2.236 1.00 17.83 200 THR B O 1
ATOM 3816 N N . LYS B 1 204 ? 23.327 -17.487 -4.363 1.00 18.31 201 LYS B N 1
ATOM 3817 C CA . LYS B 1 204 ? 23.856 -16.171 -4.735 1.00 19.95 201 LYS B CA 1
ATOM 3818 C C . LYS B 1 204 ? 22.842 -15.297 -5.469 1.00 18.96 201 LYS B C 1
ATOM 3819 O O . LYS B 1 204 ? 23.117 -14.117 -5.744 1.00 18.66 201 LYS B O 1
ATOM 3825 N N . ALA B 1 205 ? 21.644 -15.821 -5.740 1.00 18.31 202 ALA B N 1
ATOM 3826 C CA . ALA B 1 205 ? 20.717 -15.073 -6.603 1.00 17.05 202 ALA B CA 1
ATOM 3827 C C . ALA B 1 205 ? 20.029 -13.932 -5.825 1.00 16.81 202 ALA B C 1
ATOM 3828 O O . ALA B 1 205 ? 19.487 -14.152 -4.742 1.00 16.66 202 ALA B O 1
ATOM 3830 N N . ASP B 1 206 ? 20.071 -12.723 -6.380 1.00 15.35 203 ASP B N 1
ATOM 3831 C CA . ASP B 1 206 ? 19.186 -11.595 -5.973 1.00 16.46 203 ASP B CA 1
ATOM 3832 C C . ASP B 1 206 ? 17.728 -11.882 -6.335 1.00 15.12 203 ASP B C 1
ATOM 3833 O O . ASP B 1 206 ? 16.790 -11.547 -5.598 1.00 16.89 203 ASP B O 1
ATOM 3838 N N . ILE B 1 207 ? 17.555 -12.485 -7.507 1.00 14.72 204 ILE B N 1
ATOM 3839 C CA . ILE B 1 207 ? 16.253 -12.813 -8.058 1.00 13.17 204 ILE B CA 1
ATOM 3840 C C . ILE B 1 207 ? 16.319 -14.270 -8.440 1.00 13.57 204 ILE B C 1
ATOM 3841 O O . ILE B 1 207 ? 17.184 -14.678 -9.245 1.00 14.99 204 ILE B O 1
ATOM 3846 N N . LEU B 1 208 ? 15.408 -15.063 -7.926 1.00 11.96 205 LEU B N 1
ATOM 3847 C CA . LEU B 1 208 ? 15.437 -16.500 -8.143 1.00 11.19 205 LEU B CA 1
ATOM 3848 C C . LEU B 1 208 ? 14.077 -16.901 -8.706 1.00 11.52 205 LEU B C 1
ATOM 3849 O O . LEU B 1 208 ? 13.015 -16.681 -8.061 1.00 11.44 205 LEU B O 1
ATOM 3854 N N . ILE B 1 209 ? 14.107 -17.461 -9.897 1.00 10.02 206 ILE B N 1
ATOM 3855 C CA . ILE B 1 209 ? 12.877 -17.839 -10.595 1.00 12.54 206 ILE B CA 1
ATOM 3856 C C . ILE B 1 209 ? 12.814 -19.356 -10.622 1.00 12.78 206 ILE B C 1
ATOM 3857 O O . ILE B 1 209 ? 13.743 -19.975 -11.100 1.00 12.39 206 ILE B O 1
ATOM 3862 N N . VAL B 1 210 ? 11.723 -19.948 -10.142 1.00 12.81 207 VAL B N 1
ATOM 3863 C CA . VAL B 1 210 ? 11.671 -21.398 -9.988 1.00 12.41 207 VAL B CA 1
ATOM 3864 C C . VAL B 1 210 ? 10.557 -21.956 -10.839 1.00 13.82 207 VAL B C 1
ATOM 3865 O O . VAL B 1 210 ? 9.395 -21.594 -10.644 1.00 13.28 207 VAL B O 1
ATOM 3869 N N . ALA B 1 211 ? 10.942 -22.808 -11.813 1.00 13.98 208 ALA B N 1
ATOM 3870 C CA . ALA B 1 211 ? 10.000 -23.330 -12.799 1.00 14.59 208 ALA B CA 1
ATOM 3871 C C . ALA B 1 211 ? 10.379 -24.781 -13.161 1.00 15.34 208 ALA B C 1
ATOM 3872 O O . ALA B 1 211 ? 10.806 -25.089 -14.263 1.00 15.51 208 ALA B O 1
ATOM 3874 N N . VAL B 1 212 ? 10.183 -25.688 -12.208 1.00 15.02 209 VAL B N 1
ATOM 3875 C CA . VAL B 1 212 ? 10.515 -27.092 -12.406 1.00 16.06 209 VAL B CA 1
ATOM 3876 C C . VAL B 1 212 ? 9.338 -28.099 -12.261 1.00 16.96 209 VAL B C 1
ATOM 3877 O O . VAL B 1 212 ? 9.480 -29.288 -12.616 1.00 16.85 209 VAL B O 1
ATOM 3881 N N . GLY B 1 213 ? 8.197 -27.671 -11.723 1.00 17.60 210 GLY B N 1
ATOM 3882 C CA . GLY B 1 213 ? 7.095 -28.618 -11.507 1.00 18.64 210 GLY B CA 1
ATOM 3883 C C . GLY B 1 213 ? 7.453 -29.702 -10.492 1.00 18.73 210 GLY B C 1
ATOM 3884 O O . GLY B 1 213 ? 7.165 -30.873 -10.694 1.00 20.06 210 GLY B O 1
ATOM 3885 N N . LYS B 1 214 ? 8.089 -29.325 -9.393 1.00 18.53 211 LYS B N 1
ATOM 3886 C CA . LYS B 1 214 ? 8.444 -30.263 -8.351 1.00 18.62 211 LYS B CA 1
ATOM 3887 C C . LYS B 1 214 ? 8.048 -29.693 -7.026 1.00 18.37 211 LYS B C 1
ATOM 3888 O O . LYS B 1 214 ? 8.710 -28.782 -6.513 1.00 18.76 211 LYS B O 1
ATOM 3894 N N . PRO B 1 215 ? 6.976 -30.240 -6.420 1.00 19.06 212 PRO B N 1
ATOM 3895 C CA . PRO B 1 215 ? 6.461 -29.600 -5.203 1.00 19.03 212 PRO B CA 1
ATOM 3896 C C . PRO B 1 215 ? 7.496 -29.345 -4.134 1.00 19.30 212 PRO B C 1
ATOM 3897 O O . PRO B 1 215 ? 8.270 -30.265 -3.771 1.00 19.75 212 PRO B O 1
ATOM 3901 N N . ASN B 1 216 ? 7.492 -28.153 -3.560 1.00 17.87 213 ASN B N 1
ATOM 3902 C CA . ASN B 1 216 ? 8.364 -27.840 -2.399 1.00 19.01 213 ASN B CA 1
ATOM 3903 C C . ASN B 1 216 ? 9.856 -28.142 -2.582 1.00 19.76 213 ASN B C 1
ATOM 3904 O O . ASN B 1 216 ? 10.589 -28.388 -1.602 1.00 20.59 213 ASN B O 1
ATOM 3909 N N . PHE B 1 217 ? 10.309 -28.163 -3.844 1.00 19.50 214 PHE B N 1
ATOM 3910 C CA . PHE B 1 217 ? 11.666 -28.527 -4.180 1.00 19.69 214 PHE B CA 1
ATOM 3911 C C . PHE B 1 217 ? 12.732 -27.571 -3.584 1.00 19.45 214 PHE B C 1
ATOM 3912 O O . PHE B 1 217 ? 13.729 -28.031 -2.997 1.00 18.97 214 PHE B O 1
ATOM 3920 N N . ILE B 1 218 ? 12.548 -26.269 -3.757 1.00 17.49 215 ILE B N 1
ATOM 3921 C CA . ILE B 1 218 ? 13.491 -25.289 -3.245 1.00 17.86 215 ILE B CA 1
ATOM 3922 C C . ILE B 1 218 ? 13.259 -25.007 -1.759 1.00 17.66 215 ILE B C 1
ATOM 3923 O O . ILE B 1 218 ? 12.209 -24.478 -1.369 1.00 16.98 215 ILE B O 1
ATOM 3928 N N . THR B 1 219 ? 14.265 -25.353 -0.937 1.00 17.71 216 THR B N 1
ATOM 3929 C CA . THR B 1 219 ? 14.223 -25.197 0.522 1.00 16.26 216 THR B CA 1
ATOM 3930 C C . THR B 1 219 ? 15.012 -23.966 0.964 1.00 16.96 216 THR B C 1
ATOM 3931 O O . THR B 1 219 ? 15.650 -23.311 0.132 1.00 16.50 216 THR B O 1
ATOM 3935 N N . ALA B 1 220 ? 14.944 -23.624 2.258 1.00 16.87 217 ALA B N 1
ATOM 3936 C CA . ALA B 1 220 ? 15.428 -22.332 2.800 1.00 17.73 217 ALA B CA 1
ATOM 3937 C C . ALA B 1 220 ? 16.913 -22.141 2.606 1.00 19.25 217 ALA B C 1
ATOM 3938 O O . ALA B 1 220 ? 17.404 -21.025 2.316 1.00 20.88 217 ALA B O 1
ATOM 3940 N N . ASP B 1 221 ? 17.629 -23.234 2.751 1.00 19.66 218 ASP B N 1
ATOM 3941 C CA . ASP B 1 221 ? 19.075 -23.217 2.663 1.00 20.87 218 ASP B CA 1
ATOM 3942 C C . ASP B 1 221 ? 19.604 -22.912 1.246 1.00 20.78 218 ASP B C 1
ATOM 3943 O O . ASP B 1 221 ? 20.805 -22.596 1.058 1.00 20.84 218 ASP B O 1
ATOM 3948 N N . MET B 1 222 ? 18.716 -23.017 0.259 1.00 20.66 219 MET B N 1
ATOM 3949 C CA . MET B 1 222 ? 19.039 -22.732 -1.140 1.00 20.75 219 MET B CA 1
ATOM 3950 C C . MET B 1 222 ? 18.802 -21.284 -1.576 1.00 20.78 219 MET B C 1
ATOM 3951 O O . MET B 1 222 ? 19.232 -20.879 -2.662 1.00 20.48 219 MET B O 1
ATOM 3956 N N . VAL B 1 223 ? 18.194 -20.486 -0.712 1.00 20.16 220 VAL B N 1
ATOM 3957 C CA . VAL B 1 223 ? 17.828 -19.131 -1.027 1.00 20.60 220 VAL B CA 1
ATOM 3958 C C . VAL B 1 223 ? 18.693 -18.114 -0.233 1.00 21.86 220 VAL B C 1
ATOM 3959 O O . VAL B 1 223 ? 18.950 -18.289 0.957 1.00 22.42 220 VAL B O 1
ATOM 3963 N N . LYS B 1 224 ? 19.116 -17.058 -0.905 1.00 22.63 221 LYS B N 1
ATOM 3964 C CA . LYS B 1 224 ? 19.860 -15.929 -0.309 1.00 24.08 221 LYS B CA 1
ATOM 3965 C C . LYS B 1 224 ? 18.984 -15.045 0.566 1.00 24.40 221 LYS B C 1
ATOM 3966 O O . LYS B 1 224 ? 17.856 -14.736 0.188 1.00 23.75 221 LYS B O 1
ATOM 3972 N N . GLU B 1 225 ? 19.490 -14.639 1.736 1.00 24.27 222 GLU B N 1
ATOM 3973 C CA . GLU B 1 225 ? 18.780 -13.642 2.563 1.00 24.32 222 GLU B CA 1
ATOM 3974 C C . GLU B 1 225 ? 18.606 -12.353 1.778 1.00 22.60 222 GLU B C 1
ATOM 3975 O O . GLU B 1 225 ? 19.558 -11.853 1.182 1.00 22.46 222 GLU B O 1
ATOM 3981 N N . GLY B 1 226 ? 17.386 -11.840 1.727 1.00 21.08 223 GLY B N 1
ATOM 3982 C CA . GLY B 1 226 ? 17.123 -10.625 0.960 1.00 20.51 223 GLY B CA 1
ATOM 3983 C C . GLY B 1 226 ? 16.780 -10.891 -0.507 1.00 19.69 223 GLY B C 1
ATOM 3984 O O . GLY B 1 226 ? 16.644 -9.950 -1.267 1.00 20.67 223 GLY B O 1
ATOM 3985 N N . ALA B 1 227 ? 16.579 -12.148 -0.877 1.00 18.04 224 ALA B N 1
ATOM 3986 C CA . ALA B 1 227 ? 16.284 -12.538 -2.282 1.00 17.79 224 ALA B CA 1
ATOM 3987 C C . ALA B 1 227 ? 14.850 -12.294 -2.631 1.00 16.46 224 ALA B C 1
ATOM 3988 O O . ALA B 1 227 ? 13.982 -12.217 -1.742 1.00 16.72 224 ALA B O 1
ATOM 3990 N N . VAL B 1 228 ? 14.602 -12.086 -3.927 1.00 15.32 225 VAL B N 1
ATOM 3991 C CA . VAL B 1 228 ? 13.251 -12.074 -4.474 1.00 14.21 225 VAL B CA 1
ATOM 3992 C C . VAL B 1 228 ? 12.985 -13.400 -5.127 1.00 14.70 225 VAL B C 1
ATOM 3993 O O . VAL B 1 228 ? 13.740 -13.837 -6.013 1.00 15.68 225 VAL B O 1
ATOM 3997 N N . VAL B 1 229 ? 11.921 -14.069 -4.705 1.00 14.76 226 VAL B N 1
ATOM 3998 C CA . VAL B 1 229 ? 11.708 -15.425 -5.133 1.00 14.29 226 VAL B CA 1
ATOM 3999 C C . VAL B 1 229 ? 10.412 -15.545 -5.871 1.00 13.29 226 VAL B C 1
ATOM 4000 O O . VAL B 1 229 ? 9.366 -15.189 -5.372 1.00 13.58 226 VAL B O 1
ATOM 4004 N N . ILE B 1 230 ? 10.490 -15.997 -7.098 1.00 12.55 227 ILE B N 1
ATOM 4005 C CA . ILE B 1 230 ? 9.263 -16.119 -7.928 1.00 13.35 227 ILE B CA 1
ATOM 4006 C C . ILE B 1 230 ? 9.038 -17.604 -8.198 1.00 13.29 227 ILE B C 1
ATOM 4007 O O . ILE B 1 230 ? 9.871 -18.229 -8.804 1.00 12.84 227 ILE B O 1
ATOM 4012 N N . ASP B 1 231 ? 7.874 -18.134 -7.822 1.00 13.97 228 ASP B N 1
ATOM 4013 C CA . ASP B 1 231 ? 7.580 -19.552 -7.819 1.00 14.28 228 ASP B CA 1
ATOM 4014 C C . ASP B 1 231 ? 6.546 -19.801 -8.888 1.00 14.99 228 ASP B C 1
ATOM 4015 O O . ASP B 1 231 ? 5.406 -19.423 -8.717 1.00 14.79 228 ASP B O 1
ATOM 4020 N N . VAL B 1 232 ? 6.943 -20.449 -9.962 1.00 14.32 229 VAL B N 1
ATOM 4021 C CA . VAL B 1 232 ? 6.070 -20.650 -11.102 1.00 14.80 229 VAL B CA 1
ATOM 4022 C C . VAL B 1 232 ? 5.334 -21.972 -11.012 1.00 15.63 229 VAL B C 1
ATOM 4023 O O . VAL B 1 232 ? 4.461 -22.229 -11.823 1.00 16.27 229 VAL B O 1
ATOM 4027 N N . GLY B 1 233 ? 5.703 -22.831 -10.053 1.00 17.01 230 GLY B N 1
ATOM 4028 C CA . GLY B 1 233 ? 5.061 -24.135 -9.906 1.00 17.29 230 GLY B CA 1
ATOM 4029 C C . GLY B 1 233 ? 3.581 -24.074 -9.645 1.00 17.86 230 GLY B C 1
ATOM 4030 O O . GLY B 1 233 ? 3.106 -23.241 -8.859 1.00 16.69 230 GLY B O 1
ATOM 4031 N N . ILE B 1 234 ? 2.849 -24.955 -10.308 1.00 19.44 231 ILE B N 1
ATOM 4032 C CA . ILE B 1 234 ? 1.430 -25.209 -9.959 1.00 21.46 231 ILE B CA 1
ATOM 4033 C C . ILE B 1 234 ? 1.283 -26.734 -9.820 1.00 21.64 231 ILE B C 1
ATOM 4034 O O . ILE B 1 234 ? 0.899 -27.377 -10.774 1.00 22.91 231 ILE B O 1
ATOM 4039 N N . ASN B 1 235 ? 1.656 -27.294 -8.683 1.00 21.99 232 ASN B N 1
ATOM 4040 C CA . ASN B 1 235 ? 1.618 -28.760 -8.511 1.00 22.22 232 ASN B CA 1
ATOM 4041 C C . ASN B 1 235 ? 0.330 -29.172 -7.806 1.00 23.25 232 ASN B C 1
ATOM 4042 O O . ASN B 1 235 ? -0.016 -28.594 -6.786 1.00 23.67 232 ASN B O 1
ATOM 4047 N N . HIS B 1 236 ? -0.366 -30.155 -8.360 1.00 25.50 233 HIS B N 1
ATOM 4048 C CA . HIS B 1 236 ? -1.579 -30.706 -7.725 1.00 27.17 233 HIS B CA 1
ATOM 4049 C C . HIS B 1 236 ? -1.166 -31.815 -6.771 1.00 27.60 233 HIS B C 1
ATOM 4050 O O . HIS B 1 236 ? -0.721 -32.872 -7.212 1.00 26.81 233 HIS B O 1
ATOM 4057 N N . VAL B 1 237 ? -1.272 -31.551 -5.474 1.00 28.23 234 VAL B N 1
ATOM 4058 C CA . VAL B 1 237 ? -0.887 -32.488 -4.470 1.00 28.72 234 VAL B CA 1
ATOM 4059 C C . VAL B 1 237 ? -2.083 -32.754 -3.553 1.00 30.47 234 VAL B C 1
ATOM 4060 O O . VAL B 1 237 ? -2.323 -32.023 -2.576 1.00 29.77 234 VAL B O 1
ATOM 4064 N N . ASP B 1 238 ? -2.814 -33.823 -3.869 1.00 32.25 235 ASP B N 1
ATOM 4065 C CA . ASP B 1 238 ? -3.917 -34.285 -3.014 1.00 33.67 235 ASP B CA 1
ATOM 4066 C C . ASP B 1 238 ? -4.978 -33.189 -2.954 1.00 34.04 235 ASP B C 1
ATOM 4067 O O . ASP B 1 238 ? -5.353 -32.735 -1.869 1.00 33.97 235 ASP B O 1
ATOM 4072 N N . GLY B 1 239 ? -5.431 -32.736 -4.119 1.00 34.39 236 GLY B N 1
ATOM 4073 C CA . GLY B 1 239 ? -6.405 -31.635 -4.162 1.00 35.09 236 GLY B CA 1
ATOM 4074 C C . GLY B 1 239 ? -5.871 -30.216 -3.909 1.00 35.21 236 GLY B C 1
ATOM 4075 O O . GLY B 1 239 ? -6.471 -29.238 -4.403 1.00 37.21 236 GLY B O 1
ATOM 4076 N N . LYS B 1 240 ? -4.778 -30.070 -3.145 1.00 34.33 237 LYS B N 1
ATOM 4077 C CA . LYS B 1 240 ? -4.120 -28.747 -2.985 1.00 33.37 237 LYS B CA 1
ATOM 4078 C C . LYS B 1 240 ? -3.289 -28.349 -4.219 1.00 31.09 237 LYS B C 1
ATOM 4079 O O . LYS B 1 240 ? -2.881 -29.203 -5.009 1.00 28.93 237 LYS B O 1
ATOM 4085 N N . ILE B 1 241 ? -3.044 -27.043 -4.370 1.00 29.00 238 ILE B N 1
ATOM 4086 C CA . ILE B 1 241 ? -2.044 -26.534 -5.319 1.00 26.77 238 ILE B CA 1
ATOM 4087 C C . ILE B 1 241 ? -0.848 -26.115 -4.481 1.00 24.79 238 ILE B C 1
ATOM 4088 O O . ILE B 1 241 ? -0.987 -25.434 -3.441 1.00 24.32 238 ILE B O 1
ATOM 4093 N N . VAL B 1 242 ? 0.334 -26.561 -4.890 1.00 21.56 239 VAL B N 1
ATOM 4094 C CA . VAL B 1 242 ? 1.542 -26.301 -4.109 1.00 18.87 239 VAL B CA 1
ATOM 4095 C C . VAL B 1 242 ? 2.613 -25.872 -5.099 1.00 16.21 239 VAL B C 1
ATOM 4096 O O . VAL B 1 242 ? 2.672 -26.351 -6.236 1.00 14.81 239 VAL B O 1
ATOM 4100 N N . GLY B 1 243 ? 3.453 -24.961 -4.655 1.00 15.30 240 GLY B N 1
ATOM 4101 C CA . GLY B 1 243 ? 4.472 -24.399 -5.538 1.00 15.47 240 GLY B CA 1
ATOM 4102 C C . GLY B 1 243 ? 5.742 -25.220 -5.541 1.00 15.18 240 GLY B C 1
ATOM 4103 O O . GLY B 1 243 ? 5.844 -26.250 -4.820 1.00 13.78 240 GLY B O 1
ATOM 4104 N N . ASP B 1 244 ? 6.698 -24.811 -6.379 1.00 14.94 241 ASP B N 1
ATOM 4105 C CA . ASP B 1 244 ? 8.024 -25.429 -6.395 1.00 16.01 241 ASP B CA 1
ATOM 4106 C C . ASP B 1 244 ? 8.949 -24.930 -5.272 1.00 16.06 241 ASP B C 1
ATOM 4107 O O . ASP B 1 244 ? 10.092 -25.377 -5.195 1.00 17.37 241 ASP B O 1
ATOM 4112 N N . VAL B 1 245 ? 8.502 -23.965 -4.465 1.00 15.89 242 VAL B N 1
ATOM 4113 C CA . VAL B 1 245 ? 9.309 -23.412 -3.369 1.00 15.46 242 VAL B CA 1
ATOM 4114 C C . VAL B 1 245 ? 8.622 -23.787 -2.064 1.00 17.08 242 VAL B C 1
ATOM 4115 O O . VAL B 1 245 ? 7.385 -23.713 -2.015 1.00 17.23 242 VAL B O 1
ATOM 4119 N N . ASP B 1 246 ? 9.417 -24.188 -1.053 1.00 16.99 243 ASP B N 1
ATOM 4120 C CA . ASP B 1 246 ? 8.926 -24.500 0.313 1.00 18.32 243 ASP B CA 1
ATOM 4121 C C . ASP B 1 246 ? 8.662 -23.206 1.038 1.00 18.65 243 ASP B C 1
ATOM 4122 O O . ASP B 1 246 ? 9.525 -22.659 1.743 1.00 18.52 243 ASP B O 1
ATOM 4127 N N . PHE B 1 247 ? 7.466 -22.685 0.782 1.00 20.34 244 PHE B N 1
ATOM 4128 C CA . PHE B 1 247 ? 7.125 -21.306 1.104 1.00 20.87 244 PHE B CA 1
ATOM 4129 C C . PHE B 1 247 ? 7.268 -21.062 2.616 1.00 20.93 244 PHE B C 1
ATOM 4130 O O . PHE B 1 247 ? 7.889 -20.118 3.036 1.00 20.92 244 PHE B O 1
ATOM 4138 N N . ALA B 1 248 ? 6.720 -21.948 3.415 1.00 22.78 245 ALA B N 1
ATOM 4139 C CA . ALA B 1 248 ? 6.727 -21.773 4.869 1.00 23.18 245 ALA B CA 1
ATOM 4140 C C . ALA B 1 248 ? 8.149 -21.522 5.391 1.00 24.43 245 ALA B C 1
ATOM 4141 O O . ALA B 1 248 ? 8.384 -20.673 6.282 1.00 24.62 245 ALA B O 1
ATOM 4143 N N . ALA B 1 249 ? 9.090 -22.272 4.841 1.00 24.29 246 ALA B N 1
ATOM 4144 C CA . ALA B 1 249 ? 10.486 -22.207 5.235 1.00 24.60 246 ALA B CA 1
ATOM 4145 C C . ALA B 1 249 ? 11.211 -20.936 4.731 1.00 24.59 246 ALA B C 1
ATOM 4146 O O . ALA B 1 249 ? 11.929 -20.245 5.494 1.00 25.08 246 ALA B O 1
ATOM 4148 N N . VAL B 1 250 ? 10.966 -20.614 3.451 1.00 22.47 247 VAL B N 1
ATOM 4149 C CA A VAL B 1 250 ? 11.754 -19.624 2.754 0.60 22.28 247 VAL B CA 1
ATOM 4150 C CA B VAL B 1 250 ? 11.735 -19.609 2.729 0.40 22.14 247 VAL B CA 1
ATOM 4151 C C . VAL B 1 250 ? 11.274 -18.190 3.062 1.00 22.37 247 VAL B C 1
ATOM 4152 O O . VAL B 1 250 ? 12.077 -17.281 3.116 1.00 21.34 247 VAL B O 1
ATOM 4159 N N . LYS B 1 251 ? 9.970 -18.012 3.296 1.00 23.69 248 LYS B N 1
ATOM 4160 C CA . LYS B 1 251 ? 9.381 -16.666 3.438 1.00 25.62 248 LYS B CA 1
ATOM 4161 C C . LYS B 1 251 ? 10.020 -15.767 4.487 1.00 26.69 248 LYS B C 1
ATOM 4162 O O . LYS B 1 251 ? 10.004 -14.545 4.331 1.00 27.13 248 LYS B O 1
ATOM 4168 N N . ASP B 1 252 ? 10.625 -16.363 5.509 1.00 27.43 249 ASP B N 1
ATOM 4169 C CA . ASP B 1 252 ? 11.270 -15.588 6.562 1.00 28.20 249 ASP B CA 1
ATOM 4170 C C . ASP B 1 252 ? 12.644 -15.030 6.166 1.00 28.07 249 ASP B C 1
ATOM 4171 O O . ASP B 1 252 ? 13.201 -14.169 6.850 1.00 28.20 249 ASP B O 1
ATOM 4176 N N . LYS B 1 253 ? 13.159 -15.506 5.041 1.00 26.82 250 LYS B N 1
ATOM 4177 C CA . LYS B 1 253 ? 14.493 -15.202 4.580 1.00 26.12 250 LYS B CA 1
ATOM 4178 C C . LYS B 1 253 ? 14.516 -14.076 3.502 1.00 25.17 250 LYS B C 1
ATOM 4179 O O . LYS B 1 253 ? 15.506 -13.365 3.325 1.00 25.58 250 LYS B O 1
ATOM 4185 N N . VAL B 1 254 ? 13.392 -13.863 2.847 1.00 23.33 251 VAL B N 1
ATOM 4186 C CA . VAL B 1 254 ? 13.372 -13.140 1.575 1.00 21.76 251 VAL B CA 1
ATOM 4187 C C . VAL B 1 254 ? 12.964 -11.676 1.718 1.00 20.59 251 VAL B C 1
ATOM 4188 O O . VAL B 1 254 ? 12.214 -11.316 2.636 1.00 20.89 251 VAL B O 1
ATOM 4192 N N . ALA B 1 255 ? 13.409 -10.846 0.777 1.00 18.52 252 ALA B N 1
ATOM 4193 C CA . ALA B 1 255 ? 12.838 -9.537 0.567 1.00 17.61 252 ALA B CA 1
ATOM 4194 C C . ALA B 1 255 ? 11.397 -9.624 0.071 1.00 16.27 252 ALA B C 1
ATOM 4195 O O . ALA B 1 255 ? 10.552 -8.849 0.520 1.00 16.13 252 ALA B O 1
ATOM 4197 N N . ALA B 1 256 ? 11.113 -10.571 -0.838 1.00 15.49 253 ALA B N 1
ATOM 4198 C CA . ALA B 1 256 ? 9.766 -10.765 -1.396 1.00 15.50 253 ALA B CA 1
ATOM 4199 C C . ALA B 1 256 ? 9.596 -12.146 -2.010 1.00 14.78 253 ALA B C 1
ATOM 4200 O O . ALA B 1 256 ? 10.566 -12.731 -2.470 1.00 13.61 253 ALA B O 1
ATOM 4202 N N . ILE B 1 257 ? 8.356 -12.634 -2.057 1.00 14.75 254 ILE B N 1
ATOM 4203 C CA . ILE B 1 257 ? 8.068 -13.956 -2.573 1.00 13.02 254 ILE B CA 1
ATOM 4204 C C . ILE B 1 257 ? 6.633 -14.081 -3.017 1.00 13.47 254 ILE B C 1
ATOM 4205 O O . ILE B 1 257 ? 5.730 -13.525 -2.383 1.00 15.18 254 ILE B O 1
ATOM 4210 N N . THR B 1 258 ? 6.425 -14.843 -4.084 1.00 13.81 255 THR B N 1
ATOM 4211 C CA . THR B 1 258 ? 5.127 -15.102 -4.656 1.00 14.85 255 THR B CA 1
ATOM 4212 C C . THR B 1 258 ? 4.550 -16.355 -3.963 1.00 15.64 255 THR B C 1
ATOM 4213 O O . THR B 1 258 ? 5.223 -17.387 -3.910 1.00 15.55 255 THR B O 1
ATOM 4217 N N . PRO B 1 259 ? 3.310 -16.290 -3.486 1.00 15.19 256 PRO B N 1
ATOM 4218 C CA . PRO B 1 259 ? 2.748 -17.491 -2.901 1.00 14.98 256 PRO B CA 1
ATOM 4219 C C . PRO B 1 259 ? 2.205 -18.343 -4.002 1.00 14.03 256 PRO B C 1
ATOM 4220 O O . PRO B 1 259 ? 2.101 -17.868 -5.126 1.00 13.55 256 PRO B O 1
ATOM 4224 N N . VAL B 1 260 ? 1.869 -19.606 -3.689 1.00 14.23 257 VAL B N 1
ATOM 4225 C CA . VAL B 1 260 ? 1.160 -20.516 -4.598 1.00 13.30 257 VAL B CA 1
ATOM 4226 C C . VAL B 1 260 ? 0.100 -21.244 -3.7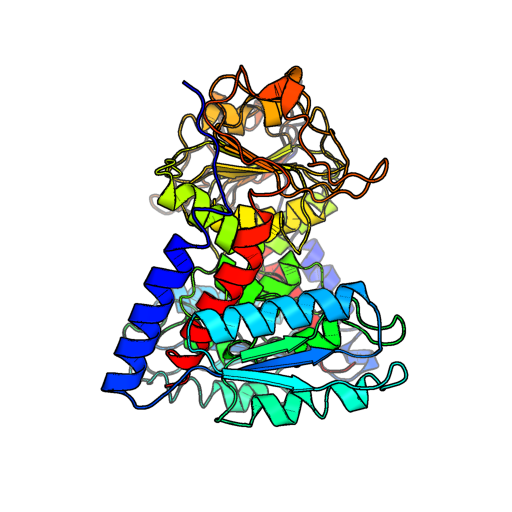49 1.00 16.34 257 VAL B C 1
ATOM 4227 O O . VAL B 1 260 ? 0.437 -21.751 -2.698 1.00 17.14 257 VAL B O 1
ATOM 4231 N N . PRO B 1 261 ? -1.186 -21.182 -4.125 1.00 17.43 258 PRO B N 1
ATOM 4232 C CA . PRO B 1 261 ? -1.710 -20.405 -5.251 1.00 18.65 258 PRO B CA 1
ATOM 4233 C C . PRO B 1 261 ? -1.676 -18.884 -5.026 1.00 18.23 258 PRO B C 1
ATOM 4234 O O . PRO B 1 261 ? -1.230 -18.407 -3.978 1.00 18.12 258 PRO B O 1
ATOM 4238 N N . GLY B 1 262 ? -2.116 -18.150 -6.049 1.00 19.01 259 GLY B N 1
ATOM 4239 C CA . GLY B 1 262 ? -2.308 -16.692 -6.002 1.00 18.05 259 GLY B CA 1
ATOM 4240 C C . GLY B 1 262 ? -1.108 -15.823 -6.262 1.00 17.89 259 GLY B C 1
ATOM 4241 O O . GLY B 1 262 ? -1.053 -14.700 -5.780 1.00 16.40 259 GLY B O 1
ATOM 4242 N N . GLY B 1 263 ? -0.132 -16.378 -6.985 1.00 16.77 260 GLY B N 1
ATOM 4243 C CA . GLY B 1 263 ? 1.111 -15.749 -7.229 1.00 16.52 260 GLY B CA 1
ATOM 4244 C C . GLY B 1 263 ? 1.241 -15.542 -8.718 1.00 15.94 260 GLY B C 1
ATOM 4245 O O . GLY B 1 263 ? 0.517 -14.738 -9.304 1.00 16.05 260 GLY B O 1
ATOM 4246 N N . VAL B 1 264 ? 2.101 -16.304 -9.363 1.00 14.37 261 VAL B N 1
ATOM 4247 C CA . VAL B 1 264 ? 2.261 -16.237 -10.802 1.00 14.42 261 VAL B CA 1
ATOM 4248 C C . VAL B 1 264 ? 1.058 -16.760 -11.593 1.00 15.30 261 VAL B C 1
ATOM 4249 O O . VAL B 1 264 ? 0.748 -16.274 -12.686 1.00 13.52 261 VAL B O 1
ATOM 4253 N N . GLY B 1 265 ? 0.333 -17.726 -11.039 1.00 14.75 262 GLY B N 1
ATOM 4254 C CA . GLY B 1 265 ? -0.712 -18.373 -11.821 1.00 15.60 262 GLY B CA 1
ATOM 4255 C C . GLY B 1 265 ? -1.740 -17.426 -12.456 1.00 16.14 262 GLY B C 1
ATOM 4256 O O . GLY B 1 265 ? -1.989 -17.495 -13.674 1.00 18.09 262 GLY B O 1
ATOM 4257 N N . PRO B 1 266 ? -2.301 -16.510 -11.671 1.00 16.24 263 PRO B N 1
ATOM 4258 C CA . PRO B 1 266 ? -3.301 -15.575 -12.250 1.00 17.20 263 PRO B CA 1
ATOM 4259 C C . PRO B 1 266 ? -2.703 -14.569 -13.242 1.00 16.37 263 PRO B C 1
ATOM 4260 O O . PRO B 1 266 ? -3.422 -14.082 -14.099 1.00 14.60 263 PRO B O 1
ATOM 4264 N N . MET B 1 267 ? -1.391 -14.279 -13.137 1.00 15.17 264 MET B N 1
ATOM 4265 C CA . MET B 1 267 ? -0.735 -13.361 -14.073 1.00 14.21 264 MET B CA 1
ATOM 4266 C C . MET B 1 267 ? -0.635 -13.889 -15.513 1.00 15.26 264 MET B C 1
ATOM 4267 O O . MET B 1 267 ? -0.636 -13.101 -16.478 1.00 16.30 264 MET B O 1
ATOM 4272 N N . THR B 1 268 ? -0.566 -15.198 -15.687 1.00 16.04 265 THR B N 1
ATOM 4273 C CA . THR B 1 268 ? -0.474 -15.867 -16.999 1.00 14.99 265 THR B CA 1
ATOM 4274 C C . THR B 1 268 ? -1.688 -15.516 -17.837 1.00 14.55 265 THR B C 1
ATOM 4275 O O . THR B 1 268 ? -1.535 -15.013 -18.936 1.00 12.28 265 THR B O 1
ATOM 4279 N N . ILE B 1 269 ? -2.902 -15.726 -17.325 1.00 13.12 266 ILE B N 1
ATOM 4280 C CA . ILE B 1 269 ? -4.045 -15.395 -18.145 1.00 13.92 266 ILE B CA 1
ATOM 4281 C C . ILE B 1 269 ? -4.206 -13.864 -18.301 1.00 12.86 266 ILE B C 1
ATOM 4282 O O . ILE B 1 269 ? -4.598 -13.386 -19.361 1.00 13.79 266 ILE B O 1
ATOM 4287 N N . THR B 1 270 ? -3.871 -13.110 -17.269 1.00 12.52 267 THR B N 1
ATOM 4288 C CA . THR B 1 270 ? -3.901 -11.638 -17.371 1.00 13.34 267 THR B CA 1
ATOM 4289 C C . THR B 1 270 ? -3.060 -11.180 -18.559 1.00 13.06 267 THR B C 1
ATOM 4290 O O . THR B 1 270 ? -3.492 -10.313 -19.327 1.00 11.67 267 THR B O 1
ATOM 4294 N N . GLU B 1 271 ? -1.862 -11.743 -18.703 1.00 12.56 268 GLU B N 1
ATOM 4295 C CA . GLU B 1 271 ? -0.983 -11.333 -19.809 1.00 14.64 268 GLU B CA 1
ATOM 4296 C C . GLU B 1 271 ? -1.476 -11.816 -21.156 1.00 12.90 268 GLU B C 1
ATOM 4297 O O . GLU B 1 271 ? -1.235 -11.151 -22.212 1.00 12.72 268 GLU B O 1
ATOM 4303 N N . LEU B 1 272 ? -2.209 -12.909 -21.150 1.00 12.45 269 LEU B N 1
ATOM 4304 C CA . LEU B 1 272 ? -2.876 -13.343 -22.392 1.00 12.68 269 LEU B CA 1
ATOM 4305 C C . LEU B 1 272 ? -3.841 -12.248 -22.856 1.00 11.45 269 LEU B C 1
ATOM 4306 O O . LEU B 1 272 ? -3.956 -11.981 -24.072 1.00 11.11 269 LEU B O 1
ATOM 4311 N N . LEU B 1 273 ? -4.560 -11.674 -21.913 1.00 10.21 270 LEU B N 1
ATOM 4312 C CA . LEU B 1 273 ? -5.499 -10.605 -22.250 1.00 11.10 270 LEU B CA 1
ATOM 4313 C C . LEU B 1 273 ? -4.782 -9.394 -22.812 1.00 9.92 270 LEU B C 1
ATOM 4314 O O . LEU B 1 273 ? -5.215 -8.816 -23.788 1.00 8.60 270 LEU B O 1
ATOM 4319 N N . TYR B 1 274 ? -3.656 -9.015 -22.187 1.00 9.73 271 TYR B N 1
ATOM 4320 C CA . TYR B 1 274 ? -2.891 -7.897 -22.720 1.00 10.30 271 TYR B CA 1
ATOM 4321 C C . TYR B 1 274 ? -2.301 -8.180 -24.100 1.00 9.89 271 TYR B C 1
ATOM 4322 O O . TYR B 1 274 ? -2.309 -7.308 -24.977 1.00 9.82 271 TYR B O 1
ATOM 4331 N N . ASN B 1 275 ? -1.885 -9.436 -24.335 1.00 10.61 272 ASN B N 1
ATOM 4332 C CA . ASN B 1 275 ? -1.379 -9.834 -25.594 1.00 9.24 272 ASN B CA 1
ATOM 4333 C C . ASN B 1 275 ? -2.466 -9.801 -26.679 1.00 10.17 272 ASN B C 1
ATOM 4334 O O . ASN B 1 275 ? -2.228 -9.364 -27.789 1.00 9.68 272 ASN B O 1
ATOM 4339 N N . THR B 1 276 ? -3.692 -10.173 -26.326 1.00 10.81 273 THR B N 1
ATOM 4340 C CA . THR B 1 276 ? -4.804 -10.067 -27.263 1.00 11.43 273 THR B CA 1
ATOM 4341 C C . THR B 1 276 ? -5.091 -8.605 -27.677 1.00 11.28 273 THR B C 1
ATOM 4342 O O . THR B 1 276 ? -5.309 -8.297 -28.864 1.00 11.18 273 THR B O 1
ATOM 4346 N N . PHE B 1 277 ? -5.084 -7.706 -26.680 1.00 11.39 274 PHE B N 1
ATOM 4347 C CA . PHE B 1 277 ? -5.244 -6.298 -26.948 1.00 11.33 274 PHE B CA 1
ATOM 4348 C C . PHE B 1 277 ? -4.062 -5.791 -27.823 1.00 11.54 274 PHE B C 1
ATOM 4349 O O . PHE B 1 277 ? -4.261 -4.965 -28.684 1.00 10.79 274 PHE B O 1
ATOM 4357 N N . GLN B 1 278 ? -2.850 -6.251 -27.551 1.00 11.21 275 GLN B N 1
ATOM 4358 C CA . GLN B 1 278 ? -1.699 -5.845 -28.351 1.00 12.13 275 GLN B CA 1
ATOM 4359 C C . GLN B 1 278 ? -1.904 -6.271 -29.799 1.00 12.43 275 GLN B C 1
ATOM 4360 O O . GLN B 1 278 ? -1.675 -5.486 -30.725 1.00 13.01 275 GLN B O 1
ATOM 4366 N N . CYS B 1 279 ? -2.318 -7.510 -30.004 1.00 13.39 276 CYS B N 1
ATOM 4367 C CA . CYS B 1 279 ? -2.599 -8.002 -31.361 1.00 12.75 276 CYS B CA 1
ATOM 4368 C C . CYS B 1 279 ? -3.608 -7.124 -32.118 1.00 13.77 276 CYS B C 1
ATOM 4369 O O . CYS B 1 279 ? -3.401 -6.764 -33.287 1.00 13.16 276 CYS B O 1
ATOM 4372 N N . ALA B 1 280 ? -4.721 -6.804 -31.475 1.00 13.58 277 ALA B N 1
ATOM 4373 C CA . ALA B 1 280 ? -5.754 -5.977 -32.095 1.00 14.00 277 ALA B CA 1
ATOM 4374 C C . ALA B 1 280 ? -5.204 -4.593 -32.488 1.00 15.14 277 ALA B C 1
ATOM 4375 O O . ALA B 1 280 ? -5.403 -4.135 -33.623 1.00 16.54 277 ALA B O 1
ATOM 4377 N N . GLN B 1 281 ? -4.456 -3.957 -31.598 1.00 14.98 278 GLN B N 1
ATOM 4378 C CA . GLN B 1 281 ? -3.966 -2.628 -31.911 1.00 17.67 278 GLN B CA 1
ATOM 4379 C C . GLN B 1 281 ? -2.926 -2.657 -33.011 1.00 18.90 278 GLN B C 1
ATOM 4380 O O . GLN B 1 281 ? -2.953 -1.822 -33.866 1.00 19.71 278 GLN B O 1
ATOM 4386 N N . GLU B 1 282 ? -2.028 -3.624 -33.005 1.00 19.77 279 GLU B N 1
ATOM 4387 C CA A GLU B 1 282 ? -0.927 -3.615 -33.960 0.60 21.00 279 GLU B CA 1
ATOM 4388 C CA B GLU B 1 282 ? -0.910 -3.644 -33.962 0.40 20.73 279 GLU B CA 1
ATOM 4389 C C . GLU B 1 282 ? -1.394 -4.036 -35.356 1.00 21.49 279 GLU B C 1
ATOM 4390 O O . GLU B 1 282 ? -0.874 -3.554 -36.355 1.00 21.66 279 GLU B O 1
ATOM 4401 N N . LEU B 1 283 ? -2.405 -4.893 -35.430 1.00 20.50 280 LEU B N 1
ATOM 4402 C CA . LEU B 1 283 ? -3.030 -5.244 -36.716 1.00 21.25 280 LEU B CA 1
ATOM 4403 C C . LEU B 1 283 ? -3.741 -4.049 -37.360 1.00 23.19 280 LEU B C 1
ATOM 4404 O O . LEU B 1 283 ? -3.969 -4.004 -38.570 1.00 21.83 280 LEU B O 1
ATOM 4409 N N . ASN B 1 284 ? -4.181 -3.130 -36.515 1.00 24.44 281 ASN B N 1
ATOM 4410 C CA . ASN B 1 284 ? -4.981 -2.029 -37.000 1.00 27.43 281 ASN B CA 1
ATOM 4411 C C . ASN B 1 284 ? -4.231 -0.710 -36.956 1.00 29.62 281 ASN B C 1
ATOM 4412 O O . ASN B 1 284 ? -4.841 0.339 -37.086 1.00 29.49 281 ASN B O 1
ATOM 4417 N N . ARG B 1 285 ? -2.905 -0.779 -36.809 1.00 32.25 282 ARG B N 1
ATOM 4418 C CA A ARG B 1 285 ? -2.037 0.399 -36.894 0.60 33.68 282 ARG B CA 1
ATOM 4419 C CA B ARG B 1 285 ? -2.092 0.434 -36.888 0.40 33.12 282 ARG B CA 1
ATOM 4420 C C . ARG B 1 285 ? -1.884 0.787 -38.361 1.00 34.17 282 ARG B C 1
ATOM 4421 O O . ARG B 1 285 ? -2.841 0.749 -39.141 1.00 35.09 282 ARG B O 1
#

Foldseek 3Di:
DEAALFQQVVLVVLLVVLLVVQVVCCVVPVAAFEEEEEEEACDPVLVVVVVVLCVSCVSSRHHYDYDYHYQVQALVNLLVVLVVLQPDLNHLAYYYGDDHPPRHDPLVNQCSHDQLRHQQQLHPVLLVCLLVVPPSHNQHQLLVLVVVSCVVVVPQLAAFAEEEEDCDSNHRVSNQSNSVVSHHHYHYHYPPDPPQLVRQQRGLEYEYDDQAFQQAAQSSHHFQHAYEWPHFHCDPNDTGTNHPCVRNRVRYNYYYGPPRGSVSRRSSSSSVSSVSSRVVSD/DAQLAALFQQVVLVVLLVVLLVVQVVVCVVPVAAQEEEEEEEADPPVLVVVVVVLCVSCVSSRHHYHYHYHYLPQAQVNLLVVLVVLQPDLNHQAYHYGDDHHPRHDVLVNLCSHDQLRDLQQLHVVLLVCLLVVHDSHNAHQLLVLVVVSCVVVVPQLAAFAEEEEACDSNHRVSNQSNSVVSHHHYHYHYDPDDPQLVRQQRGQEYEYDDQDFQQAAQSSHHQAHEYEWPHQHCDPNDTGTPHNCVGNSVRYNYYYGPPRGSPSRRSSSSSVSSVSSSVVSVD

Sequence (567 aa):
AMILIDGKKSLSSKDLKERLATQVQEYKHHTAITPKLVAIIVGNNDPASKTYVASKEKACAQVGIDSQVITTLPEHTTESELLEELIDQLNNDSSVHAILVQLPLPAHINKNNVIYSIKPEKDVVDGFHPTNVGRLQLRRDKKKCLESSCTPKGIMTMLREYGIKTEGAYAVVVGASNVVGKPVSQLLLLNAKATVTTCHRFTTDDLLKSHTTKADILIVAVGKPNFITADMVKEEGAVVIDVGINHVDGKKIVVGDVDFAAVKDKVAAITPVPGGVGPMTITELLYNTFQCAQEELNSNAMILIDGKKSSLSSKDLKERLATQVQEEYKHHTAITPKLVAIIVGNDPASKTYVASKEKACAQVGIDSQVITTLPEEHTTESSELLEELIDQLNNDSSVHAILLVQLPLPAHINKNNVIYSIKPEKDVDGFHPTNVGRLQLRDKKCLESCTPKGIMTMLREYGIKKTEGAYAVVVGASNVVVGKPVSQLLLNAKATVTTCHRFTTDLKSHTTKADILIVAVGKPNFITADMVKEGAVVIDVGINHVDGKIVGDVDFAAVVKDKVAAITPVPGGVGPMTITELLYNTFQCAQEELNRR

Secondary structure (DSSP, 8-state):
--EE--HHHHHHHHHHHHHHHHHHHHHHH----EEEEEEES--HHHHHHHHHHHHHHHHHT-EEEEEEE-TT--HHHHHHHHHHHHT-TT--EEEE-SSPPTTS-HHHHHHHS-GGGBTT--SHHHHHHHHHT-TT----HHHHHHHHHHHHTT---TT-EEEEE---TTTHHHHHHHHHHTT-EEEEE-TT-SSHHHHHTT-SEEEE----TT-B-GGGS-TT-EEEE---EEETTEEE-SB-HHHHTTT-SEE--SSSSSHHHHHHHHHHHHHHHHHHT-/----EE--HHHHHHHHHHHHHHHHHHHHHHH-PPPEEEEEEES--HHHHHHHHHHHHHHHHHT-EEEEEEE-TT--HHHHHHHHHHHHT-TT--EEEEPSPPPTTS-HHHHHHHS-GGGBTTS-SHHHHHHHHTT-TTPPPPHHHHHHHHHHHHTT---TT-EEEEE---TTTHHHHHHHHHHTT-EEEEE-TT-SSHHHHHTT-SEEEE-S--TT-B-GGGS-TT-EEEE---EEETTEEE-SB-HHHHTTT-SEE--SSSSHHHHHHHHHHHHHHHHHHHHT-

Solvent-accessible surface area: 24205 Å² total; per-residue (Å²): 149,62,82,75,0,41,0,153,61,13,6,138,57,7,45,99,96,0,32,69,77,4,98,94,39,100,128,157,56,92,39,36,0,49,2,0,5,0,7,11,7,109,61,101,56,4,108,90,118,6,52,46,31,74,139,3,0,80,88,3,41,7,73,45,79,43,35,97,38,76,108,140,7,60,43,75,90,0,56,108,28,0,81,116,15,24,119,57,96,62,3,13,0,0,2,10,13,59,99,20,22,114,106,10,71,94,88,64,1,26,79,32,6,86,16,34,6,4,0,36,3,43,8,8,2,1,12,0,4,12,3,44,141,27,204,70,10,5,46,3,10,24,0,40,0,0,21,6,0,1,155,68,67,65,38,145,24,71,15,11,23,0,0,0,3,8,19,40,53,88,16,0,1,7,0,2,3,13,0,15,25,25,82,0,2,4,0,7,0,25,205,54,17,92,95,33,106,46,20,0,35,111,0,53,2,0,0,0,17,42,54,105,62,73,63,0,52,34,89,22,3,79,135,40,0,10,0,0,4,22,4,98,15,140,53,143,84,137,61,20,5,0,3,36,57,87,41,0,94,137,54,9,42,2,0,0,21,32,97,20,1,6,32,38,0,45,33,0,5,4,0,44,0,0,16,48,2,0,75,104,64,102,165,43,69,86,74,84,0,40,0,152,60,16,4,133,60,8,47,94,107,0,33,80,77,6,76,106,31,94,139,161,47,90,40,30,0,49,2,0,4,0,5,9,4,121,60,107,49,4,81,82,110,5,52,47,30,65,146,4,0,78,102,3,43,6,73,41,73,44,33,82,38,67,106,140,8,64,40,75,91,0,58,119,31,0,77,120,13,12,104,57,105,64,3,8,0,1,1,10,13,53,91,24,12,116,96,14,72,102,73,60,0,16,71,34,5,78,21,73,6,2,0,24,3,48,7,7,2,1,20,0,10,12,4,38,138,40,175,110,11,4,52,6,9,17,0,37,0,0,27,4,0,2,154,68,69,63,34,157,21,83,15,13,22,0,0,0,2,6,30,47,61,70,11,0,10,9,0,2,5,16,0,10,27,29,78,0,2,5,0,4,0,25,212,79,18,89,99,28,95,41,19,0,37,104,0,51,2,0,0,0,17,44,50,95,66,73,73,0,51,30,74,22,3,74,121,39,1,9,0,0,4,20,4,81,16,132,58,150,82,147,46,26,4,0,2,40,61,76,43,0,82,83,51,0,27,0,3,1,22,29,92,19,1,3,32,41,0,42,41,0,8,4,0,44,0,0,16,40,2,0,65,66,66,69,236

CATH classification: 3.40.50.720 (+1 more: 3.40.50.10860)

Nearest PDB structures (foldseek):
  3l07-assembly1_A  TM=9.937E-01  e=6.444E-52  Francisella tularensis subsp. tularensis SCHU S4
  6ape-assembly1_A  TM=9.838E-01  e=5.857E-35  Helicobacter pylori G27
  5o2a-assembly2_C  TM=9.660E-01  e=1.919E-34  Escherichia coli K-12
  1b0a-assembly1_A  TM=9.745E-01  e=2.891E-33  Escherichia coli K-12
  4b4v-assembly1_B  TM=9.459E-01  e=3.624E-33  Acinetobacter baumannii ATCC 19606 = CIP 70.34 = JCM 6841

Radius of gyration: 24.87 Å; Cα contacts (8 Å, |Δi|>4): 1286; chains: 2; bounding box: 66×45×68 Å